Protein AF-0000000069871026 (afdb_homodimer)

pLDDT: mean 82.39, std 21.78, range [23.03, 98.81]

Solvent-accessible surface area (backbone atoms only — not comparable to full-atom values): 33870 Å² total; per-residue (Å²): 137,59,66,64,61,51,50,50,51,50,49,51,50,48,51,60,56,48,59,61,50,59,62,43,54,63,55,60,58,44,73,63,74,73,42,43,43,28,40,32,72,40,30,34,50,35,86,62,52,22,58,20,32,32,63,70,45,46,31,40,35,41,39,38,21,37,73,86,36,31,28,61,54,68,51,72,53,65,47,71,65,41,47,68,73,72,54,61,48,74,50,95,70,76,70,42,50,31,34,37,31,32,46,24,35,74,53,90,50,45,45,63,58,84,76,45,64,74,67,31,38,58,84,62,37,34,40,32,54,63,69,56,93,84,31,57,44,50,64,83,66,64,60,30,29,44,22,46,70,42,80,42,78,42,75,56,81,48,74,40,75,46,76,33,51,32,37,50,33,39,30,38,40,33,39,33,41,29,30,23,46,78,79,39,70,53,60,70,85,48,45,44,57,31,41,39,42,43,45,47,22,32,40,60,83,72,43,73,38,91,56,65,72,29,37,24,22,53,54,41,75,44,74,78,42,61,34,30,31,36,35,36,30,53,52,50,54,66,55,72,91,48,78,35,28,37,35,31,26,33,60,90,80,62,45,71,56,33,74,41,57,42,47,64,55,56,52,64,57,58,59,88,84,65,83,61,53,62,49,56,43,47,41,24,53,44,73,45,48,43,40,42,44,40,52,83,67,65,53,59,45,26,52,55,52,89,88,44,71,55,74,82,67,76,74,76,131,137,62,68,65,58,53,50,49,52,50,49,50,49,50,52,59,57,48,59,61,51,59,61,45,53,63,57,60,56,46,74,62,75,73,42,44,43,29,39,32,70,38,30,34,52,37,86,62,52,23,58,19,31,34,63,70,44,46,31,40,36,41,39,38,20,37,72,85,35,31,27,62,55,70,51,72,53,64,47,72,66,42,46,69,72,72,54,61,48,75,50,95,71,76,70,44,48,31,33,37,33,33,46,25,36,74,50,90,50,45,44,65,55,86,75,44,62,73,68,31,39,57,83,61,37,34,39,32,53,63,70,56,95,82,32,58,44,50,65,81,68,64,60,30,29,44,23,46,71,42,80,41,79,42,75,55,80,48,74,42,76,44,74,33,51,31,36,49,33,38,31,37,40,33,39,33,40,28,29,22,48,74,79,39,71,52,59,69,84,48,44,44,58,31,41,38,42,44,42,47,22,33,40,58,82,72,42,73,37,92,55,65,72,28,36,23,23,53,53,43,75,41,74,79,40,62,34,29,31,36,33,35,30,54,50,49,54,66,54,73,91,48,76,35,28,35,36,32,26,33,59,91,79,62,44,71,56,34,72,39,57,42,48,64,55,56,52,65,57,59,54,87,84,57,92,58,54,62,49,56,42,47,39,24,53,45,74,46,49,42,40,43,44,42,53,84,67,66,54,58,44,27,51,56,50,90,88,45,71,55,76,82,66,76,75,76,128

Sequence (634 aa):
MNLKSLICYVALGILLMSSGIVASCDSFNEDLPECRLSVKFKYDYNMEFADAFHAQVDKVELYVFDKNGKYLFKQAEEGSALSTGNYLMEVELPVGQYQFMAWAGARDSYDITSLTPGVSTLTDLKLKLKREASLIINKRMETLWYGEVINVNFDGTVHQTETINLIRDTKIVRFGFQSYTGSWTLDMNDYDYEIIESNGHLGHDNSLLDDDVLSFRPYYMEQKDPATAYVDMNTMRLMEDRKTRLVLTEKASGKRVFDINLIDYLAMTNAEGKNLSTQEYLDRQSNYHIIFFLSESWLAVQIVVNGWVHRIQEENQMNLKSLICYVALGILLMSSGIVASCDSFNEDLPECRLSVKFKYDYNMEFADAFHAQVDKVELYVFDKNGKYLFKQAEEGSALSTGNYLMEVELPVGQYQFMAWAGARDSYDITSLTPGVSTLTDLKLKLKREASLIINKRMETLWYGEVINVNFDGTVHQTETINLIRDTKIVRFGFQSYTGSWTLDMNDYDYEIIESNGHLGHDNSLLDDDVLSFRPYYMEQKDPATAYVDMNTMRLMEDRKTRLVLTEKASGKRVFDINLIDYLAMTNAEGKNLSTQEYLDRQSNYHIIFFLSESWLAVQIVVNGWVHRIQEENQ

Organism: Bacteroides thetaiotaomicron (strain ATCC 29148 / DSM 2079 / JCM 5827 / CCUG 10774 / NCTC 10582 / VPI-5482 / E50) (NCBI:txid226186)

Secondary structure (DSSP, 8-state):
--HHHHHHHHHHHHHHHHHHHHTTTTTSS-----PPEEEEEE---STT-S--HHHH--EEEEEEEETTSBEEEEEEEESGGGGSS---EEE---SEEEEEEEEES--TTEEE----TTT-BGGG-EEEE---TT-EE-SPPPP-EEEEEEEEEE-SSS-EEEEEEEEE--EEEEEEEEESSTTS---GGGEEEEEEE---EEETTSPBPS-PPEEE--SEEEEEETTEEEEEEEES---TTS--EEEEEETTT--EEEEEEHHHHHHHTS-TT----HHHHHHH--EEEEEEEE-SS------EETTEE--------/--HHHHHHHHHHHHHHHHHHHHHHHHHSS-----PPEEEEEE---STT-S--HHHH--EEEEEEEETTSBEEEEEEEESGGGGSS---EEE---SEEEEEEEEES--TTEEE----TTT-BGGG-EEEE---TT-EE-SPPPP-EEEEEEEEEE-SSS-EEEEEEEEE--EEEEEEEEESSTTS---GGGEEEEEEE---EEETTSPBPS-PPEEE--SEEEEEETTEEEEEEEES---TTS--EEEEEETTT--EEEEEEHHHHHHHTS-TT----HHHHHHH--EEEEEEEE-SS------EETTEE--------

Radius of gyration: 33.53 Å; Cα contacts (8 Å, |Δi|>4): 1395; chains: 2; bounding box: 133×74×43 Å

Foldseek 3Di:
DDPVVVVVVVVVVVVVVVVVVVVVVVVVVVVPPFQWEWEAEFELLAPVSHGCFLPAFFKKKKWKAAPVQFTADIDMGGDNLRNPVDDIHTDDDPQHKMKMWMKTFDDDQKDWDDHDGPPDGQQRTKIFGDDDPVLEAAADHTWMKTWAIDMDGGHRPHNHYHYTYIWTFKAKEKEKEFEDPVVDFDDVVQKWKWWWDFQRMAGSRRDGDDGDTHTWGFNDKDDPDRGMIMGMTMDTHDDLPDQTWIWMAGPVVRDTLGIHRVLQVQLVPPDPPPPDDSNSSSRRHHYHYYYDYAYPCSPSCQVCGPVDRDPPDPPDD/DDPVVVVVVVVVVVVVVVVVVVVVVVVVVVVPPFQWEWEAEFELLAPVSHGCFLPAFFKKKKWKAAPVQFTADIDMGGDNLRNPVDDIHTDDDPFHKMKMWMKTFDDDQKDWDDHDGPPDGQQRTKIFGDDDPVLEAAADHTWMKTWAIDMDGGHRPHNHYHYTYIWTFKAKEKEKEFEDPVVDFDDVVQKWKWWWDFQRMATSRRDGDDGDTHTWGFNDKDDPDRGMIMGMTMDTHDDLPDQTWIWMAGPVVRDTLGIGRVLQVQLVPPDPPPPDDSNSSSRRHRYHYYYDYAYPCSPSCQVCGPVDRDDPDPPDD

Structure (mmCIF, N/CA/C/O backbone):
data_AF-0000000069871026-model_v1
#
loop_
_entity.id
_entity.type
_entity.pdbx_description
1 polymer Lipoprotein
#
loop_
_atom_site.group_PDB
_atom_site.id
_atom_site.type_symbol
_atom_site.label_atom_id
_atom_site.label_alt_id
_atom_site.label_comp_id
_atom_site.label_asym_id
_atom_site.label_entity_id
_atom_site.label_seq_id
_atom_site.pdbx_PDB_ins_code
_atom_site.Cartn_x
_atom_site.Cartn_y
_atom_site.Cartn_z
_atom_site.occupancy
_atom_site.B_iso_or_equiv
_atom_site.auth_seq_id
_atom_site.auth_comp_id
_atom_site.auth_asym_id
_atom_site.auth_atom_id
_atom_site.pdbx_PDB_model_num
ATOM 1 N N . MET A 1 1 ? -89.625 5.402 19.125 1 34.91 1 MET A N 1
ATOM 2 C CA . MET A 1 1 ? -88.188 5.586 19.297 1 34.91 1 MET A CA 1
ATOM 3 C C . MET A 1 1 ? -87.625 6.656 18.359 1 34.91 1 MET A C 1
ATOM 5 O O . MET A 1 1 ? -87.625 6.461 17.141 1 34.91 1 MET A O 1
ATOM 9 N N . ASN A 1 2 ? -87.875 7.98 18.688 1 41.41 2 ASN A N 1
ATOM 10 C CA . ASN A 1 2 ? -87.938 9.242 17.969 1 41.41 2 ASN A CA 1
ATOM 11 C C . ASN A 1 2 ? -86.625 9.625 17.312 1 41.41 2 ASN A C 1
ATOM 13 O O . ASN A 1 2 ? -85.562 9.242 17.797 1 41.41 2 ASN A O 1
ATOM 17 N N . LEU A 1 3 ? -86.875 10.086 16.109 1 50.78 3 LEU A N 1
ATOM 18 C CA . LEU A 1 3 ? -85.875 10.523 15.125 1 50.78 3 LEU A CA 1
ATOM 19 C C . LEU A 1 3 ? -84.938 11.539 15.734 1 50.78 3 LEU A C 1
ATOM 21 O O . LEU A 1 3 ? -83.688 11.531 15.43 1 50.78 3 LEU A O 1
ATOM 25 N N . LYS A 1 4 ? -85.438 12.336 16.641 1 58.03 4 LYS A N 1
ATOM 26 C CA . LYS A 1 4 ? -84.562 13.367 17.234 1 58.03 4 LYS A CA 1
ATOM 27 C C . LYS A 1 4 ? -83.5 12.75 18.109 1 58.03 4 LYS A C 1
ATOM 29 O O . LYS A 1 4 ? -82.375 13.219 18.125 1 58.03 4 LYS A O 1
ATOM 34 N N . SER A 1 5 ? -83.875 11.758 18.828 1 56.5 5 SER A N 1
ATOM 35 C CA . SER A 1 5 ? -82.875 11.117 19.672 1 56.5 5 SER A CA 1
ATOM 36 C C . SER A 1 5 ? -81.875 10.391 18.828 1 56.5 5 SER A C 1
ATOM 38 O O . SER A 1 5 ? -80.688 10.266 19.234 1 56.5 5 SER A O 1
ATOM 40 N N . LEU A 1 6 ? -82.312 9.961 17.641 1 57 6 LEU A N 1
ATOM 41 C CA . LEU A 1 6 ? -81.375 9.297 16.734 1 57 6 LEU A CA 1
ATOM 42 C C . LEU A 1 6 ? -80.375 10.297 16.156 1 57 6 LEU A C 1
ATOM 44 O O . LEU A 1 6 ? -79.188 10.016 16.062 1 57 6 LEU A O 1
ATOM 48 N N . ILE A 1 7 ? -80.875 11.508 15.891 1 59.03 7 ILE A N 1
ATOM 49 C CA . ILE A 1 7 ? -80 12.547 15.344 1 59.03 7 ILE A CA 1
ATOM 50 C C . ILE A 1 7 ? -79 13.023 16.422 1 59.03 7 ILE A C 1
ATOM 52 O O . ILE A 1 7 ? -77.812 13.227 16.156 1 59.03 7 ILE A O 1
ATOM 56 N N . CYS A 1 8 ? -79.5 13.133 17.672 1 56 8 CYS A N 1
ATOM 57 C CA . CYS A 1 8 ? -78.625 13.531 18.75 1 56 8 CYS A CA 1
ATOM 58 C C . CYS A 1 8 ? -77.562 12.461 19 1 56 8 CYS A C 1
ATOM 60 O O . CYS A 1 8 ? -76.375 12.781 19.266 1 56 8 CYS A O 1
ATOM 62 N N . TYR A 1 9 ? -78 11.172 18.906 1 57.78 9 TYR A N 1
ATOM 63 C CA . TYR A 1 9 ? -77 10.117 19.109 1 57.78 9 TYR A CA 1
ATOM 64 C C . TYR A 1 9 ? -76 10.078 17.938 1 57.78 9 TYR A C 1
ATOM 66 O O . TYR A 1 9 ? -74.812 9.875 18.141 1 57.78 9 TYR A O 1
ATOM 74 N N . VAL A 1 10 ? -76.438 10.383 16.75 1 57.41 10 VAL A N 1
ATOM 75 C CA . VAL A 1 10 ? -75.5 10.445 15.609 1 57.41 10 VAL A CA 1
ATOM 76 C C . VAL A 1 10 ? -74.625 11.688 15.719 1 57.41 10 VAL A C 1
ATOM 78 O O . VAL A 1 10 ? -73.438 11.625 15.477 1 57.41 10 VAL A O 1
ATOM 81 N N . ALA A 1 11 ? -75.188 12.82 16.172 1 55.06 11 ALA A N 1
ATOM 82 C CA . ALA A 1 11 ? -74.375 14.023 16.344 1 55.06 11 ALA A CA 1
ATOM 83 C C . ALA A 1 11 ? -73.375 13.859 17.484 1 55.06 11 ALA A C 1
ATOM 85 O O . ALA A 1 11 ? -72.25 14.266 17.375 1 55.06 11 ALA A O 1
ATOM 86 N N . LEU A 1 12 ? -73.812 13.195 18.578 1 55.41 12 LEU A N 1
ATOM 87 C CA . LEU A 1 12 ? -72.875 12.906 19.641 1 55.41 12 LEU A CA 1
ATOM 88 C C . LEU A 1 12 ? -71.875 11.898 19.188 1 55.41 12 LEU A C 1
ATOM 90 O O . LEU A 1 12 ? -70.688 12.008 19.547 1 55.41 12 LEU A O 1
ATOM 94 N N . GLY A 1 13 ? -72.188 10.914 18.359 1 50.88 13 GLY A N 1
ATOM 95 C CA . GLY A 1 13 ? -71.25 10.008 17.781 1 50.88 13 GLY A CA 1
ATOM 96 C C . GLY A 1 13 ? -70.25 10.695 16.844 1 50.88 13 GLY A C 1
ATOM 97 O O . GLY A 1 13 ? -69.062 10.406 16.875 1 50.88 13 GLY A O 1
ATOM 98 N N . ILE A 1 14 ? -70.75 11.648 16.078 1 54.5 14 ILE A N 1
ATOM 99 C CA . ILE A 1 14 ? -69.812 12.398 15.227 1 54.5 14 ILE A CA 1
ATOM 100 C C . ILE A 1 14 ? -68.938 13.328 16.078 1 54.5 14 ILE A C 1
ATOM 102 O O . ILE A 1 14 ? -67.75 13.492 15.812 1 54.5 14 ILE A O 1
ATOM 106 N N . LEU A 1 15 ? -69.562 13.953 17.141 1 50.66 15 LEU A N 1
ATOM 107 C CA . LEU A 1 15 ? -68.688 14.789 18 1 50.66 15 LEU A CA 1
ATOM 108 C C . LEU A 1 15 ? -67.688 13.953 18.734 1 50.66 15 LEU A C 1
ATOM 110 O O . LEU A 1 15 ? -66.5 14.391 18.906 1 50.66 15 LEU A O 1
ATOM 114 N N . LEU A 1 16 ? -68 12.711 19.219 1 48.94 16 LEU A N 1
ATOM 115 C CA . LEU A 1 16 ? -67 11.883 19.828 1 48.94 16 LEU A CA 1
ATOM 116 C C . LEU A 1 16 ? -65.938 11.414 18.781 1 48.94 16 LEU A C 1
ATOM 118 O O . LEU A 1 16 ? -64.75 11.273 19.094 1 48.94 16 LEU A O 1
ATOM 122 N N . MET A 1 17 ? -66.375 11.195 17.531 1 47.06 17 MET A N 1
ATOM 123 C CA . MET A 1 17 ? -65.375 10.836 16.516 1 47.06 17 MET A CA 1
ATOM 124 C C . MET A 1 17 ? -64.562 12.047 16.094 1 47.06 17 MET A C 1
ATOM 126 O O . MET A 1 17 ? -63.438 11.898 15.578 1 47.06 17 MET A O 1
ATOM 130 N N . SER A 1 18 ? -65.125 13.242 16.141 1 42.78 18 SER A N 1
ATOM 131 C CA . SER A 1 18 ? -64.312 14.391 15.719 1 42.78 18 SER A CA 1
ATOM 132 C C . SER A 1 18 ? -63.281 14.766 16.781 1 42.78 18 SER A C 1
ATOM 134 O O . SER A 1 18 ? -62.312 15.469 16.484 1 42.78 18 SER A O 1
ATOM 136 N N . SER A 1 19 ? -63.625 14.531 18.047 1 43.19 19 SER A N 1
ATOM 137 C CA . SER A 1 19 ? -62.594 14.961 18.984 1 43.19 19 SER A CA 1
ATOM 138 C C . SER A 1 19 ? -61.312 14.125 18.828 1 43.19 19 SER A C 1
ATOM 140 O O . SER A 1 19 ? -60.25 14.5 19.328 1 43.19 19 SER A O 1
ATOM 142 N N . GLY A 1 20 ? -61.469 12.867 18.328 1 40.06 20 GLY A N 1
ATOM 143 C CA . GLY A 1 20 ? -60.25 12.117 18.156 1 40.06 20 GLY A CA 1
ATOM 144 C C . GLY A 1 20 ? -59.438 12.609 16.969 1 40.06 20 GLY A C 1
ATOM 145 O O . GLY A 1 20 ? -58.312 12.125 16.75 1 40.06 20 GLY A O 1
ATOM 146 N N . ILE A 1 21 ? -60.094 13.305 15.984 1 37.16 21 ILE A N 1
ATOM 147 C CA . ILE A 1 21 ? -59.281 13.703 14.836 1 37.16 21 ILE A CA 1
ATOM 148 C C . ILE A 1 21 ? -58.438 14.938 15.188 1 37.16 21 ILE A C 1
ATOM 150 O O . ILE A 1 21 ? -57.469 15.25 14.492 1 37.16 21 ILE A O 1
ATOM 154 N N . VAL A 1 22 ? -58.938 15.875 16 1 37.88 22 VAL A N 1
ATOM 155 C CA . VAL A 1 22 ? -58.094 17.047 16.203 1 37.88 22 VAL A CA 1
ATOM 156 C C . VAL A 1 22 ? -56.812 16.641 16.922 1 37.88 22 VAL A C 1
ATOM 158 O O . VAL A 1 22 ? -55.844 17.422 16.984 1 37.88 22 VAL A O 1
ATOM 161 N N . ALA A 1 23 ? -56.906 15.711 17.922 1 36.84 23 ALA A N 1
ATOM 162 C CA . ALA A 1 23 ? -55.594 15.414 18.5 1 36.84 23 ALA A CA 1
ATOM 163 C C . ALA A 1 23 ? -54.656 14.828 17.453 1 36.84 23 ALA A C 1
ATOM 165 O O . ALA A 1 23 ? -53.469 14.609 17.719 1 36.84 23 ALA A O 1
ATOM 166 N N . SER A 1 24 ? -55.219 14.352 16.328 1 32.94 24 SER A N 1
ATOM 167 C CA . SER A 1 24 ? -54.281 13.727 15.398 1 32.94 24 SER A CA 1
ATOM 168 C C . SER A 1 24 ? -53.531 14.781 14.578 1 32.94 24 SER A C 1
ATOM 170 O O . SER A 1 24 ? -52.656 14.445 13.781 1 32.94 24 SER A O 1
ATOM 172 N N . CYS A 1 25 ? -54.156 16.016 14.477 1 36.69 25 CYS A N 1
ATOM 173 C CA . CYS A 1 25 ? -53.344 16.953 13.711 1 36.69 25 CYS A CA 1
ATOM 174 C C . CYS A 1 25 ? -52.094 17.344 14.484 1 36.69 25 CYS A C 1
ATOM 176 O O . CYS A 1 25 ? -51.219 18.031 13.953 1 36.69 25 CYS A O 1
ATOM 178 N N . ASP A 1 26 ? -52.25 17.609 15.789 1 36.09 26 ASP A N 1
ATOM 179 C CA . ASP A 1 26 ? -50.938 17.844 16.406 1 36.09 26 ASP A CA 1
ATOM 180 C C . ASP A 1 26 ? -50 16.656 16.203 1 36.09 26 ASP A C 1
ATOM 182 O O . ASP A 1 26 ? -48.812 16.75 16.453 1 36.09 26 ASP A O 1
ATOM 186 N N . SER A 1 27 ? -50.5 15.453 16.125 1 35.69 27 SER A N 1
ATOM 187 C CA . SER A 1 27 ? -49.656 14.289 15.867 1 35.69 27 SER A CA 1
ATOM 188 C C . SER A 1 27 ? -49.125 14.297 14.438 1 35.69 27 SER A C 1
ATOM 190 O O . SER A 1 27 ? -48.281 13.492 14.078 1 35.69 27 SER A O 1
ATOM 192 N N . PHE A 1 28 ? -49.875 14.805 13.555 1 36.81 28 PHE A N 1
ATOM 193 C CA . PHE A 1 28 ? -49.219 14.945 12.258 1 36.81 28 PHE A CA 1
ATOM 194 C C . PHE A 1 28 ? -48.156 16.031 12.305 1 36.81 28 PHE A C 1
ATOM 196 O O . PHE A 1 28 ? -47.5 16.312 11.289 1 36.81 28 PHE A O 1
ATOM 203 N N . ASN A 1 29 ? -48.344 17.125 13.039 1 36.75 29 ASN A N 1
ATOM 204 C CA . ASN A 1 29 ? -47.062 17.797 13.195 1 36.75 29 ASN A CA 1
ATOM 205 C C . ASN A 1 29 ? -45.969 16.828 13.586 1 36.75 29 ASN A C 1
ATOM 207 O O . ASN A 1 29 ? -45.594 16.734 14.766 1 36.75 29 ASN A O 1
ATOM 211 N N . GLU A 1 30 ? -46.25 15.555 13.445 1 40.59 30 GLU A N 1
ATOM 212 C CA . GLU A 1 30 ? -45.094 14.664 13.523 1 40.59 30 GLU A CA 1
ATOM 213 C C . GLU A 1 30 ? -43.812 15.414 13.195 1 40.59 30 GLU A C 1
ATOM 215 O O . GLU A 1 30 ? -43.75 16.156 12.211 1 40.59 30 GLU A O 1
ATOM 220 N N . ASP A 1 31 ? -43.094 15.922 14.094 1 41.12 31 ASP A N 1
ATOM 221 C CA . ASP A 1 31 ? -41.719 16.344 13.898 1 41.12 31 ASP A CA 1
ATOM 222 C C . ASP A 1 31 ? -41.094 15.719 12.648 1 41.12 31 ASP A C 1
ATOM 224 O O . ASP A 1 31 ? -40.875 14.508 12.602 1 41.12 31 ASP A O 1
ATOM 228 N N . LEU A 1 32 ? -41.656 15.914 11.477 1 47.38 32 LEU A N 1
ATOM 229 C CA . LEU A 1 32 ? -40.812 15.484 10.359 1 47.38 32 LEU A CA 1
ATOM 230 C C . LEU A 1 32 ? -39.375 15.352 10.773 1 47.38 32 LEU A C 1
ATOM 232 O O . LEU A 1 32 ? -38.812 16.266 11.391 1 47.38 32 LEU A O 1
ATOM 236 N N . PRO A 1 33 ? -39 14.258 11.062 1 53.56 33 PRO A N 1
ATOM 237 C CA . PRO A 1 33 ? -37.594 14.156 11.492 1 53.56 33 PRO A CA 1
ATOM 238 C C . PRO A 1 33 ? -36.719 15.203 10.836 1 53.56 33 PRO A C 1
ATOM 240 O O . PRO A 1 33 ? -36.844 15.477 9.641 1 53.56 33 PRO A O 1
ATOM 243 N N . GLU A 1 34 ? -36.469 16.359 11.445 1 68.31 34 GLU A N 1
ATOM 244 C CA . GLU A 1 34 ? -35.531 17.359 10.93 1 68.31 34 GLU A CA 1
ATOM 245 C C . GLU A 1 34 ? -34.438 16.703 10.086 1 68.31 34 GLU A C 1
ATOM 247 O O . GLU A 1 34 ? -33.844 15.688 10.484 1 68.31 34 GLU A O 1
ATOM 252 N N . CYS A 1 35 ? -34.594 17.125 8.797 1 84.31 35 CYS A N 1
ATOM 253 C CA . CYS A 1 35 ? -33.531 16.656 7.891 1 84.31 35 CYS A CA 1
ATOM 254 C C . CYS A 1 35 ? -32.156 16.969 8.461 1 84.31 35 CYS A C 1
ATOM 256 O O . CYS A 1 35 ? -31.953 18.031 9.039 1 84.31 35 CYS A O 1
ATOM 258 N N . ARG A 1 36 ? -31.422 16.016 8.602 1 91.75 36 ARG A N 1
ATOM 259 C CA . ARG A 1 36 ? -30.109 16.109 9.227 1 91.75 36 ARG A CA 1
ATOM 260 C C . ARG A 1 36 ? -29.016 16.203 8.164 1 91.75 36 ARG A C 1
ATOM 262 O O . ARG A 1 36 ? -29.188 15.75 7.035 1 91.75 36 ARG A O 1
ATOM 269 N N . LEU A 1 37 ? -28.016 17.031 8.57 1 96.88 37 LEU A N 1
ATOM 270 C CA . LEU A 1 37 ? -26.797 17.125 7.789 1 96.88 37 LEU A CA 1
ATOM 271 C C . LEU A 1 37 ? -25.688 16.266 8.422 1 96.88 37 LEU A C 1
ATOM 273 O O . LEU A 1 37 ? -25.469 16.344 9.625 1 96.88 37 LEU A O 1
ATOM 277 N N . SER A 1 38 ? -25.125 15.352 7.641 1 97.56 38 SER A N 1
ATOM 278 C CA . SER A 1 38 ? -24.031 14.5 8.109 1 97.56 38 SER A CA 1
ATOM 279 C C . SER A 1 38 ? -22.812 14.609 7.199 1 97.56 38 SER A C 1
ATOM 281 O O . SER A 1 38 ? -22.938 14.953 6.023 1 97.56 38 SER A O 1
ATOM 283 N N . VAL A 1 39 ? -21.703 14.383 7.781 1 98.31 39 VAL A N 1
ATOM 284 C CA . VAL A 1 39 ? -20.438 14.359 7.031 1 98.31 39 VAL A CA 1
ATOM 285 C C . VAL A 1 39 ? -19.844 12.961 7.07 1 98.31 39 VAL A C 1
ATOM 287 O O . VAL A 1 39 ? -19.719 12.359 8.141 1 98.31 39 VAL A O 1
ATOM 290 N N . LYS A 1 40 ? -19.578 12.43 5.922 1 98.19 40 LYS A N 1
ATOM 291 C CA . LYS A 1 40 ? -18.797 11.211 5.758 1 98.19 40 LYS A CA 1
ATOM 292 C C . LYS A 1 40 ? -17.344 11.531 5.414 1 98.19 40 LYS A C 1
ATOM 294 O O . LYS A 1 40 ? -17.078 12.406 4.594 1 98.19 40 LYS A O 1
ATOM 299 N N . PHE A 1 41 ? -16.484 10.867 6.113 1 98.56 41 PHE A N 1
ATOM 300 C CA . PHE A 1 41 ? -15.07 10.969 5.785 1 98.56 41 PHE A CA 1
ATOM 301 C C . PHE A 1 41 ? -14.609 9.75 4.992 1 98.56 41 PHE A C 1
ATOM 303 O O . PHE A 1 41 ? -14.984 8.617 5.305 1 98.56 41 PHE A O 1
ATOM 310 N N . LYS A 1 42 ? -13.875 9.984 3.973 1 98.06 42 LYS A N 1
ATOM 311 C CA . LYS A 1 42 ? -13.43 8.914 3.092 1 98.06 42 LYS A CA 1
ATOM 312 C C . LYS A 1 42 ? -11.93 8.984 2.84 1 98.06 42 LYS A C 1
ATOM 314 O O . LYS A 1 42 ? -11.414 10.023 2.41 1 98.06 42 LYS A O 1
ATOM 319 N N . TYR A 1 43 ? -11.195 7.883 3.096 1 98.19 43 TYR A N 1
ATOM 320 C CA . TYR A 1 43 ? -9.773 7.789 2.789 1 98.19 43 TYR A CA 1
ATOM 321 C C . TYR A 1 43 ? -9.508 6.699 1.756 1 98.19 43 TYR A C 1
ATOM 323 O O . TYR A 1 43 ? -9.07 5.598 2.102 1 98.19 43 TYR A O 1
ATOM 331 N N . ASP A 1 44 ? -9.719 7.031 0.489 1 96.75 44 ASP A N 1
ATOM 332 C CA . ASP A 1 44 ? -9.422 6.094 -0.59 1 96.75 44 ASP A CA 1
ATOM 333 C C . ASP A 1 44 ? -8.273 6.605 -1.462 1 96.75 44 ASP A C 1
ATOM 335 O O . ASP A 1 44 ? -7.91 5.969 -2.453 1 96.75 44 ASP A O 1
ATOM 339 N N . TYR A 1 45 ? -7.738 7.785 -1.091 1 97.12 45 TYR A N 1
ATOM 340 C CA . TYR A 1 45 ? -6.566 8.312 -1.776 1 97.12 45 TYR A CA 1
ATOM 341 C C . TYR A 1 45 ? -5.297 7.625 -1.297 1 97.12 45 TYR A C 1
ATOM 343 O O . TYR A 1 45 ? -4.398 8.273 -0.747 1 97.12 45 TYR A O 1
ATOM 351 N N . ASN A 1 46 ? -5.316 6.293 -1.499 1 94.38 46 ASN A N 1
ATOM 352 C CA . ASN A 1 46 ? -4.211 5.391 -1.188 1 94.38 46 ASN A CA 1
ATOM 353 C C . ASN A 1 46 ? -3.951 4.406 -2.324 1 94.38 46 ASN A C 1
ATOM 355 O O . ASN A 1 46 ? -4.629 4.445 -3.352 1 94.38 46 ASN A O 1
ATOM 359 N N . MET A 1 47 ? -2.986 3.51 -2.166 1 89.81 47 MET A N 1
ATOM 360 C CA . MET A 1 47 ? -2.52 2.693 -3.283 1 89.81 47 MET A CA 1
ATOM 361 C C . MET A 1 47 ? -3.463 1.522 -3.533 1 89.81 47 MET A C 1
ATOM 363 O O . MET A 1 47 ? -3.371 0.854 -4.562 1 89.81 47 MET A O 1
ATOM 367 N N . GLU A 1 48 ? -4.41 1.215 -2.58 1 90.94 48 GLU A N 1
ATOM 368 C CA . GLU A 1 48 ? -5.391 0.157 -2.793 1 90.94 48 GLU A CA 1
ATOM 369 C C . GLU A 1 48 ? -6.68 0.714 -3.391 1 90.94 48 GLU A C 1
ATOM 371 O O . GLU A 1 48 ? -7.59 -0.045 -3.736 1 90.94 48 GLU A O 1
ATOM 376 N N . PHE A 1 49 ? -6.781 2.127 -3.438 1 91.69 49 PHE A N 1
ATOM 377 C CA . PHE A 1 49 ? -7.949 2.799 -3.994 1 91.69 49 PHE A CA 1
ATOM 378 C C . PHE A 1 49 ? -9.219 2.348 -3.289 1 91.69 49 PHE A C 1
ATOM 380 O O . PHE A 1 49 ? -10.25 2.121 -3.934 1 91.69 49 PHE A O 1
ATOM 387 N N . ALA A 1 50 ? -9.086 2.137 -2.006 1 93.38 50 ALA A N 1
ATOM 388 C CA . ALA A 1 50 ? -10.195 1.686 -1.172 1 93.38 50 ALA A CA 1
ATOM 389 C C . ALA A 1 50 ? -10.305 2.521 0.101 1 93.38 50 ALA A C 1
ATOM 391 O O . ALA A 1 50 ? -9.289 2.873 0.705 1 93.38 50 ALA A O 1
ATOM 392 N N . ASP A 1 51 ? -11.484 2.748 0.476 1 95.94 51 ASP A N 1
ATOM 393 C CA . ASP A 1 51 ? -11.711 3.562 1.665 1 95.94 51 ASP A CA 1
ATOM 394 C C . ASP A 1 51 ? -11.195 2.865 2.918 1 95.94 51 ASP A C 1
ATOM 396 O O . ASP A 1 51 ? -11.742 1.847 3.344 1 95.94 51 ASP A O 1
ATOM 400 N N . ALA A 1 52 ? -10.156 3.469 3.479 1 96.38 52 ALA A N 1
ATOM 401 C CA . ALA A 1 52 ? -9.516 2.881 4.656 1 96.38 52 ALA A CA 1
ATOM 402 C C . ALA A 1 52 ? -9.781 3.725 5.898 1 96.38 52 ALA A C 1
ATOM 404 O O . ALA A 1 52 ? -9.055 3.617 6.891 1 96.38 52 ALA A O 1
ATOM 405 N N . PHE A 1 53 ? -10.789 4.566 5.895 1 97.62 53 PHE A N 1
ATOM 406 C CA . PHE A 1 53 ? -11.07 5.465 7.008 1 97.62 53 PHE A CA 1
ATOM 407 C C . PHE A 1 53 ? -11.289 4.68 8.297 1 97.62 53 PHE A C 1
ATOM 409 O O . PHE A 1 53 ? -10.594 4.898 9.289 1 97.62 53 PHE A O 1
ATOM 416 N N . HIS A 1 54 ? -12.156 3.732 8.227 1 95.75 54 HIS A N 1
ATOM 417 C CA . HIS A 1 54 ? -12.547 3.018 9.43 1 95.75 54 HIS A CA 1
ATOM 418 C C . HIS A 1 54 ? -11.398 2.18 9.977 1 95.75 54 HIS A C 1
ATOM 420 O O . HIS A 1 54 ? -11.344 1.893 11.172 1 95.75 54 HIS A O 1
ATOM 426 N N . ALA A 1 55 ? -10.477 1.858 9.094 1 93.44 55 ALA A N 1
ATOM 427 C CA . ALA A 1 55 ? -9.383 0.975 9.492 1 93.44 55 ALA A CA 1
ATOM 428 C C . ALA A 1 55 ? -8.211 1.772 10.055 1 93.44 55 ALA A C 1
ATOM 430 O O . ALA A 1 55 ? -7.426 1.254 10.852 1 93.44 55 ALA A O 1
ATOM 431 N N . GLN A 1 56 ? -8.094 3.08 9.688 1 95.06 56 GLN A N 1
ATOM 432 C CA . GLN A 1 56 ? -6.82 3.73 9.977 1 95.06 56 GLN A CA 1
ATOM 433 C C . GLN A 1 56 ? -7.023 5.012 10.781 1 95.06 56 GLN A C 1
ATOM 435 O O . GLN A 1 56 ? -6.148 5.418 11.547 1 95.06 56 GLN A O 1
ATOM 440 N N . VAL A 1 57 ? -8.188 5.641 10.609 1 97.06 57 VAL A N 1
ATOM 441 C CA . VAL A 1 57 ? -8.375 6.961 11.203 1 97.06 57 VAL A CA 1
ATOM 442 C C . VAL A 1 57 ? -9.078 6.824 12.555 1 97.06 57 VAL A C 1
ATOM 444 O O . VAL A 1 57 ? -10.156 6.234 12.641 1 97.06 57 VAL A O 1
ATOM 447 N N . ASP A 1 58 ? -8.5 7.395 13.555 1 96.5 58 ASP A N 1
ATOM 448 C CA . ASP A 1 58 ? -9.086 7.223 14.883 1 96.5 58 ASP A CA 1
ATOM 449 C C . ASP A 1 58 ? -9.477 8.57 15.484 1 96.5 58 ASP A C 1
ATOM 451 O O . ASP A 1 58 ? -9.945 8.633 16.625 1 96.5 58 ASP A O 1
ATOM 455 N N . LYS A 1 59 ? -9.203 9.57 14.836 1 98.12 59 LYS A N 1
ATOM 456 C CA . LYS A 1 59 ? -9.602 10.898 15.281 1 98.12 59 LYS A CA 1
ATOM 457 C C . LYS A 1 59 ? -9.844 11.828 14.086 1 98.12 59 LYS A C 1
ATOM 459 O O . LYS A 1 59 ? -9.086 11.797 13.109 1 98.12 59 LYS A O 1
ATOM 464 N N . VAL A 1 60 ? -10.898 12.57 14.148 1 98.5 60 VAL A N 1
ATOM 465 C CA . VAL A 1 60 ? -11.172 13.57 13.125 1 98.5 60 VAL A CA 1
ATOM 466 C C . VAL A 1 60 ? -11.688 14.852 13.773 1 98.5 60 VAL A C 1
ATOM 468 O O . VAL A 1 60 ? -12.422 14.805 14.766 1 98.5 60 VAL A O 1
ATOM 471 N N . GLU A 1 61 ? -11.25 15.945 13.312 1 98.5 61 GLU A N 1
ATOM 472 C CA . GLU A 1 61 ? -11.734 17.266 13.703 1 98.5 61 GLU A CA 1
ATOM 473 C C . GLU A 1 61 ? -12.266 18.031 12.5 1 98.5 61 GLU A C 1
ATOM 475 O O . GLU A 1 61 ? -11.531 18.281 11.539 1 98.5 61 GLU A O 1
ATOM 480 N N . LEU A 1 62 ? -13.531 18.359 12.531 1 98.75 62 LEU A N 1
ATOM 481 C CA . LEU A 1 62 ? -14.219 19.078 11.461 1 98.75 62 LEU A CA 1
ATOM 482 C C . LEU A 1 62 ? -14.312 20.562 11.781 1 98.75 62 LEU A C 1
ATOM 484 O O . LEU A 1 62 ? -14.695 20.953 12.891 1 98.75 62 LEU A O 1
ATOM 488 N N . TYR A 1 63 ? -13.938 21.375 10.836 1 98.81 63 TYR A N 1
ATOM 489 C CA . TYR A 1 63 ? -14.055 22.828 10.938 1 98.81 63 TYR A CA 1
ATOM 490 C C . TYR A 1 63 ? -15.141 23.344 10 1 98.81 63 TYR A C 1
ATOM 492 O O . TYR A 1 63 ? -15.141 23.031 8.812 1 98.81 63 TYR A O 1
ATOM 500 N N . VAL A 1 64 ? -16.047 24.125 10.508 1 98.75 64 VAL A N 1
ATOM 501 C CA . VAL A 1 64 ? -17.219 24.594 9.773 1 98.75 64 VAL A CA 1
ATOM 502 C C . VAL A 1 64 ? -17.141 26.109 9.602 1 98.75 64 VAL A C 1
ATOM 504 O O . VAL A 1 64 ? -16.938 26.844 10.578 1 98.75 64 VAL A O 1
ATOM 507 N N . PHE A 1 65 ? -17.312 26.547 8.398 1 98.69 65 PHE A N 1
ATOM 508 C CA . PHE A 1 65 ? -17.312 27.969 8.055 1 98.69 65 PHE A CA 1
ATOM 509 C C . PHE A 1 65 ? -18.625 28.344 7.355 1 98.69 65 PHE A C 1
ATOM 511 O O . PHE A 1 65 ? -19.219 27.531 6.664 1 98.69 65 PHE A O 1
ATOM 518 N N . ASP A 1 66 ? -19.031 29.547 7.469 1 97.5 66 ASP A N 1
ATOM 519 C CA . ASP A 1 66 ? -20.266 29.984 6.816 1 97.5 66 ASP A CA 1
ATOM 520 C C . ASP A 1 66 ? -20 30.375 5.363 1 97.5 66 ASP A C 1
ATOM 522 O O . ASP A 1 66 ? -18.906 30.156 4.844 1 97.5 66 ASP A O 1
ATOM 526 N N . LYS A 1 67 ? -21.016 30.844 4.727 1 94.75 67 LYS A N 1
ATOM 527 C CA . LYS A 1 67 ? -20.969 31.141 3.299 1 94.75 67 LYS A CA 1
ATOM 528 C C . LYS A 1 67 ? -19.938 32.219 2.992 1 94.75 67 LYS A C 1
ATOM 530 O O . LYS A 1 67 ? -19.422 32.281 1.88 1 94.75 67 LYS A O 1
ATOM 535 N N . ASN A 1 68 ? -19.625 33.031 3.971 1 92.56 68 ASN A N 1
ATOM 536 C CA . ASN A 1 68 ? -18.672 34.125 3.789 1 92.56 68 ASN A CA 1
ATOM 537 C C . ASN A 1 68 ? -17.266 33.719 4.195 1 92.56 68 ASN A C 1
ATOM 539 O O . ASN A 1 68 ? -16.344 34.562 4.211 1 92.56 68 ASN A O 1
ATOM 543 N N . GLY A 1 69 ? -17.156 32.5 4.676 1 93.5 69 GLY A N 1
ATOM 544 C CA . GLY A 1 69 ? -15.836 32 5.027 1 93.5 69 GLY A CA 1
ATOM 545 C C . GLY A 1 69 ? -15.453 32.25 6.473 1 93.5 69 GLY A C 1
ATOM 546 O O . GLY A 1 69 ? -14.289 32.156 6.844 1 93.5 69 GLY A O 1
ATOM 547 N N . LYS A 1 70 ? -16.438 32.688 7.223 1 97.62 70 LYS A N 1
ATOM 548 C CA . LYS A 1 70 ? -16.172 32.938 8.633 1 97.62 70 LYS A CA 1
ATOM 549 C C . LYS A 1 70 ? -16.328 31.688 9.469 1 97.62 70 LYS A C 1
ATOM 551 O O . LYS A 1 70 ? -17.266 30.906 9.266 1 97.62 70 LYS A O 1
ATOM 556 N N . TYR A 1 71 ? -15.43 31.594 10.414 1 98.62 71 TYR A N 1
ATOM 557 C CA . TYR A 1 71 ? -15.414 30.422 11.281 1 98.62 71 TYR A CA 1
ATOM 558 C C . TYR A 1 71 ? -16.641 30.375 12.172 1 98.62 71 TYR A C 1
ATOM 560 O O . TYR A 1 71 ? -17 31.391 12.797 1 98.62 71 TYR A O 1
ATOM 568 N N . LEU A 1 72 ? -17.25 29.203 12.195 1 98.5 72 LEU A N 1
ATOM 569 C CA . LEU A 1 72 ? -18.391 29.031 13.078 1 98.5 72 LEU A CA 1
ATOM 570 C C . LEU A 1 72 ? -18.016 28.203 14.305 1 98.5 72 LEU A C 1
ATOM 572 O O . LEU A 1 72 ? -18.062 28.688 15.43 1 98.5 72 LEU A O 1
ATOM 576 N N . PHE A 1 73 ? -17.578 26.938 14.102 1 98.31 73 PHE A N 1
ATOM 577 C CA . PHE A 1 73 ? -17.188 26.047 15.188 1 98.31 73 PHE A CA 1
ATOM 578 C C . PHE A 1 73 ? -16.406 24.859 14.641 1 98.31 73 PHE A C 1
ATOM 580 O O . PHE A 1 73 ? -16.281 24.703 13.43 1 98.31 73 PHE A O 1
ATOM 587 N N . LYS A 1 74 ? -15.844 24.109 15.453 1 98.12 74 LYS A N 1
ATOM 588 C CA . LYS A 1 74 ? -15.266 22.812 15.117 1 98.12 74 LYS A CA 1
ATOM 589 C C . LYS A 1 74 ? -15.867 21.703 15.977 1 98.12 74 LYS A C 1
ATOM 591 O O . LYS A 1 74 ? -16.391 21.969 17.062 1 98.12 74 LYS A O 1
ATOM 596 N N . GLN A 1 75 ? -15.883 20.578 15.523 1 97.5 75 GLN A N 1
ATOM 597 C CA . GLN A 1 75 ? -16.281 19.391 16.281 1 97.5 75 GLN A CA 1
ATOM 598 C C . GLN A 1 75 ? -15.383 18.203 15.953 1 97.5 75 GLN A C 1
ATOM 600 O O . GLN A 1 75 ? -14.812 18.125 14.867 1 97.5 75 GLN A O 1
ATOM 605 N N . ALA A 1 76 ? -15.234 17.328 16.984 1 97.56 76 ALA A N 1
ATOM 606 C CA . ALA A 1 76 ? -14.281 16.234 16.859 1 97.56 76 ALA A CA 1
ATOM 607 C C . ALA A 1 76 ? -14.914 14.906 17.266 1 97.56 76 ALA A C 1
ATOM 609 O O . ALA A 1 76 ? -15.938 14.883 17.969 1 97.56 76 ALA A O 1
ATOM 610 N N . GLU A 1 77 ? -14.477 13.898 16.688 1 97.62 77 GLU A N 1
ATOM 611 C CA . GLU A 1 77 ? -14.781 12.523 17.078 1 97.62 77 GLU A CA 1
ATOM 612 C C . GLU A 1 77 ? -13.508 11.688 17.188 1 97.62 77 GLU A C 1
ATOM 614 O O . GLU A 1 77 ? -12.57 11.875 16.406 1 97.62 77 GLU A O 1
ATOM 619 N N . GLU A 1 78 ? -13.398 10.844 18.188 1 95.5 78 GLU A N 1
ATOM 620 C CA . GLU A 1 78 ? -12.258 9.945 18.344 1 95.5 78 GLU A CA 1
ATOM 621 C C . GLU A 1 78 ? -12.688 8.594 18.906 1 95.5 78 GLU A C 1
ATOM 623 O O . GLU A 1 78 ? -13.781 8.461 19.453 1 95.5 78 GLU A O 1
ATOM 628 N N . GLY A 1 79 ? -11.898 7.602 18.578 1 91.31 79 GLY A N 1
ATOM 629 C CA . GLY A 1 79 ? -12.07 6.301 19.203 1 91.31 79 GLY A CA 1
ATOM 630 C C . GLY A 1 79 ? -12.859 5.328 18.344 1 91.31 79 GLY A C 1
ATOM 631 O O . GLY A 1 79 ? -12.805 5.395 17.125 1 91.31 79 GLY A O 1
ATOM 632 N N . SER A 1 80 ? -13.562 4.445 18.953 1 90.19 80 SER A N 1
ATOM 633 C CA . SER A 1 80 ? -14.125 3.254 18.328 1 90.19 80 SER A CA 1
ATOM 634 C C . SER A 1 80 ? -15.305 3.607 17.422 1 90.19 80 SER A C 1
ATOM 636 O O . SER A 1 80 ? -15.633 2.861 16.5 1 90.19 80 SER A O 1
ATOM 638 N N . ALA A 1 81 ? -15.875 4.746 17.656 1 92.12 81 ALA A N 1
ATOM 639 C CA . ALA A 1 81 ? -17 5.16 16.828 1 92.12 81 ALA A CA 1
ATOM 640 C C . ALA A 1 81 ? -16.578 5.254 15.359 1 92.12 81 ALA A C 1
ATOM 642 O O . ALA A 1 81 ? -17.391 4.984 14.461 1 92.12 81 ALA A O 1
ATOM 643 N N . LEU A 1 82 ? -15.375 5.594 15.133 1 95.12 82 LEU A N 1
ATOM 644 C CA . LEU A 1 82 ? -14.883 5.84 13.781 1 95.12 82 LEU A CA 1
ATOM 645 C C . LEU A 1 82 ? -14.562 4.531 13.07 1 95.12 82 LEU A C 1
ATOM 647 O O . LEU A 1 82 ? -14.422 4.5 11.844 1 95.12 82 LEU A O 1
ATOM 651 N N . SER A 1 83 ? -14.547 3.412 13.766 1 91.69 83 SER A N 1
ATOM 652 C CA . SER A 1 83 ? -14.047 2.16 13.211 1 91.69 83 SER A CA 1
ATOM 653 C C . SER A 1 83 ? -15.188 1.271 12.727 1 91.69 83 SER A C 1
ATOM 655 O O . SER A 1 83 ? -14.961 0.144 12.281 1 91.69 83 SER A O 1
ATOM 657 N N . THR A 1 84 ? -16.375 1.708 12.672 1 87.25 84 THR A N 1
ATOM 658 C CA . THR A 1 84 ? -17.547 0.884 12.406 1 87.25 84 THR A CA 1
ATOM 659 C C . THR A 1 84 ? -17.719 0.655 10.906 1 87.25 84 THR A C 1
ATOM 661 O O . THR A 1 84 ? -18.422 -0.271 10.492 1 87.25 84 THR A O 1
ATOM 664 N N . GLY A 1 85 ? -17.188 1.466 10.148 1 87.94 85 GLY A N 1
ATOM 665 C CA . GLY A 1 85 ? -17.375 1.382 8.703 1 87.94 85 GLY A CA 1
ATOM 666 C C . GLY A 1 85 ? -18.547 2.205 8.203 1 87.94 85 GLY A C 1
ATOM 667 O O . GLY A 1 85 ? -18.688 2.406 6.996 1 87.94 85 GLY A O 1
ATOM 668 N N . ASN A 1 86 ? -19.375 2.738 9.109 1 90.31 86 ASN A N 1
ATOM 669 C CA . ASN A 1 86 ? -20.562 3.479 8.711 1 90.31 86 ASN A CA 1
ATOM 670 C C . ASN A 1 86 ? -20.703 4.789 9.484 1 90.31 86 ASN A C 1
ATOM 672 O O . ASN A 1 86 ? -21.797 5.324 9.625 1 90.31 86 ASN A O 1
ATOM 676 N N . TYR A 1 87 ? -19.672 5.246 9.938 1 96 87 TYR A N 1
ATOM 677 C CA . TYR A 1 87 ? -19.688 6.457 10.75 1 96 87 TYR A CA 1
ATOM 678 C C . TYR A 1 87 ? -20.109 7.664 9.922 1 96 87 TYR A C 1
ATOM 680 O O . TYR A 1 87 ? -19.609 7.863 8.812 1 96 87 TYR A O 1
ATOM 688 N N . LEU A 1 88 ? -21.047 8.414 10.445 1 96.94 88 LEU A N 1
ATOM 689 C CA . LEU A 1 88 ? -21.453 9.727 9.953 1 96.94 88 LEU A CA 1
ATOM 690 C C . LEU A 1 88 ? -21.422 10.766 11.062 1 96.94 88 LEU A C 1
ATOM 692 O O . LEU A 1 88 ? -21.984 10.547 12.141 1 96.94 88 LEU A O 1
ATOM 696 N N . MET A 1 89 ? -20.703 11.812 10.844 1 97.62 89 MET A N 1
ATOM 697 C CA . MET A 1 89 ? -20.703 12.898 11.828 1 97.62 89 MET A CA 1
ATOM 698 C C . MET A 1 89 ? -21.906 13.812 11.625 1 97.62 89 MET A C 1
ATOM 700 O O . MET A 1 89 ? -22 14.484 10.594 1 97.62 89 MET A O 1
ATOM 704 N N . GLU A 1 90 ? -22.719 13.828 12.555 1 96.31 90 GLU A N 1
ATOM 705 C CA . GLU A 1 90 ? -23.859 14.75 12.484 1 96.31 90 GLU A CA 1
ATOM 706 C C . GLU A 1 90 ? -23.422 16.188 12.766 1 96.31 90 GLU A C 1
ATOM 708 O O . GLU A 1 90 ? -22.672 16.438 13.711 1 96.31 90 GLU A O 1
ATOM 713 N N . VAL A 1 91 ? -23.859 17.078 11.93 1 97.56 91 VAL A N 1
ATOM 714 C CA . VAL A 1 91 ? -23.547 18.5 12.086 1 97.56 91 VAL A CA 1
ATOM 715 C C . VAL A 1 91 ? -24.844 19.312 12.219 1 97.56 91 VAL A C 1
ATOM 717 O O . VAL A 1 91 ? -25.672 19.312 11.312 1 97.56 91 VAL A O 1
ATOM 720 N N . GLU A 1 92 ? -24.984 19.938 13.297 1 95.38 92 GLU A N 1
ATOM 721 C CA . GLU A 1 92 ? -26.172 20.766 13.523 1 95.38 92 GLU A CA 1
ATOM 722 C C . GLU A 1 92 ? -25.984 22.172 12.961 1 95.38 92 GLU A C 1
ATOM 724 O O . GLU A 1 92 ? -25.234 22.969 13.516 1 95.38 92 GLU A O 1
ATOM 729 N N . LEU A 1 93 ? -26.734 22.422 11.82 1 95.62 93 LEU A N 1
ATOM 730 C CA . LEU A 1 93 ? -26.656 23.719 11.156 1 95.62 93 LEU A CA 1
ATOM 731 C C . LEU A 1 93 ? -28 24.125 10.578 1 95.62 93 LEU A C 1
ATOM 733 O O . LEU A 1 93 ? -28.766 23.266 10.109 1 95.62 93 LEU A O 1
ATOM 737 N N . PRO A 1 94 ? -28.312 25.453 10.648 1 94.5 94 PRO A N 1
ATOM 738 C CA . PRO A 1 94 ? -29.469 25.906 9.867 1 94.5 94 PRO A CA 1
ATOM 739 C C . PRO A 1 94 ? -29.25 25.75 8.359 1 94.5 94 PRO A C 1
ATOM 741 O O . PRO A 1 94 ? -28.125 25.547 7.91 1 94.5 94 PRO A O 1
ATOM 744 N N . VAL A 1 95 ? -30.391 25.719 7.648 1 95.56 95 VAL A N 1
ATOM 745 C CA . VAL A 1 95 ? -30.312 25.703 6.191 1 95.56 95 VAL A CA 1
ATOM 746 C C . VAL A 1 95 ? -29.438 26.859 5.711 1 95.56 95 VAL A C 1
ATOM 748 O O . VAL A 1 95 ? -29.531 27.984 6.23 1 95.56 95 VAL A O 1
ATOM 751 N N . GLY A 1 96 ? -28.516 26.578 4.789 1 96.62 96 GLY A N 1
ATOM 752 C CA . GLY A 1 96 ? -27.594 27.578 4.301 1 96.62 96 GLY A CA 1
ATOM 753 C C . GLY A 1 96 ? -26.406 27 3.568 1 96.62 96 GLY A C 1
ATOM 754 O O . GLY A 1 96 ? -26.375 25.797 3.27 1 96.62 96 GLY A O 1
ATOM 755 N N . GLN A 1 97 ? -25.531 27.938 3.193 1 98 97 GLN A N 1
ATOM 756 C CA . GLN A 1 97 ? -24.281 27.547 2.533 1 98 97 GLN A CA 1
ATOM 757 C C . GLN A 1 97 ? -23.109 27.578 3.512 1 98 97 GLN A C 1
ATOM 759 O O . GLN A 1 97 ? -23.016 28.484 4.348 1 98 97 GLN A O 1
ATOM 764 N N . TYR A 1 98 ? -22.266 26.547 3.387 1 98.38 98 TYR A N 1
ATOM 765 C CA . TYR A 1 98 ? -21.156 26.391 4.32 1 98.38 98 TYR A CA 1
ATOM 766 C C . TYR A 1 98 ? -19.906 25.875 3.607 1 98.38 98 TYR A C 1
ATOM 768 O O . TYR A 1 98 ? -19.984 25.422 2.465 1 98.38 98 TYR A O 1
ATOM 776 N N . GLN A 1 99 ? -18.75 26.047 4.246 1 98.38 99 GLN A N 1
ATOM 777 C CA . GLN A 1 99 ? -17.516 25.359 3.895 1 98.38 99 GLN A CA 1
ATOM 778 C C . GLN A 1 99 ? -17.031 24.484 5.039 1 98.38 99 GLN A C 1
ATOM 780 O O . GLN A 1 99 ? -17.125 24.859 6.207 1 98.38 99 GLN A O 1
ATOM 785 N N . PHE A 1 100 ? -16.688 23.25 4.676 1 98.5 100 PHE A N 1
ATOM 786 C CA . PHE A 1 100 ? -16.172 22.297 5.645 1 98.5 100 PHE A CA 1
ATOM 787 C C . PHE A 1 100 ? -14.742 21.906 5.312 1 98.5 100 PHE A C 1
ATOM 789 O O . PHE A 1 100 ? -14.352 21.906 4.141 1 98.5 100 PHE A O 1
ATOM 796 N N . MET A 1 101 ? -14 21.719 6.227 1 97.69 101 MET A N 1
ATOM 797 C CA . MET A 1 101 ? -12.672 21.125 6.113 1 97.69 101 MET A CA 1
ATOM 798 C C . MET A 1 101 ? -12.32 20.328 7.367 1 97.69 101 MET A C 1
ATOM 800 O O . MET A 1 101 ? -12.906 20.547 8.43 1 97.69 101 MET A O 1
ATOM 804 N N . ALA A 1 102 ? -11.375 19.391 7.273 1 98.69 102 ALA A N 1
ATOM 805 C CA . ALA A 1 102 ? -11.062 18.562 8.438 1 98.69 102 ALA A CA 1
ATOM 806 C C . ALA A 1 102 ? -9.57 18.297 8.531 1 98.69 102 ALA A C 1
ATOM 808 O O . ALA A 1 102 ? -8.852 18.359 7.527 1 98.69 102 ALA A O 1
ATOM 809 N N . TRP A 1 103 ? -9.086 18.141 9.68 1 98.69 103 TRP A N 1
ATOM 810 C CA . TRP A 1 103 ? -7.844 17.438 9.992 1 98.69 103 TRP A CA 1
ATOM 811 C C . TRP A 1 103 ? -8.125 16.141 10.727 1 98.69 103 TRP A C 1
ATOM 813 O O . TRP A 1 103 ? -8.922 16.094 11.664 1 98.69 103 TRP A O 1
ATOM 823 N N . ALA A 1 104 ? -7.5 15.109 10.273 1 98.69 104 ALA A N 1
ATOM 824 C CA . ALA A 1 104 ? -7.656 13.82 10.945 1 98.69 104 ALA A CA 1
ATOM 825 C C . ALA A 1 104 ? -6.32 13.305 11.469 1 98.69 104 ALA A C 1
ATOM 827 O O . ALA A 1 104 ? -5.277 13.539 10.852 1 98.69 104 ALA A O 1
ATOM 828 N N . GLY A 1 105 ? -6.316 12.711 12.695 1 98.31 105 GLY A N 1
ATOM 829 C CA . GLY A 1 105 ? -5.148 12.062 13.266 1 98.31 105 GLY A CA 1
ATOM 830 C C . GLY A 1 105 ? -4.293 12.992 14.094 1 98.31 105 GLY A C 1
ATOM 831 O O . GLY A 1 105 ? -3.439 12.547 14.867 1 98.31 105 GLY A O 1
ATOM 832 N N . ALA A 1 106 ? -4.539 14.328 14.023 1 97.81 106 ALA A N 1
ATOM 833 C CA . ALA A 1 106 ? -3.691 15.312 14.695 1 97.81 106 ALA A CA 1
ATOM 834 C C . ALA A 1 106 ? -3.83 15.211 16.219 1 97.81 106 ALA A C 1
ATOM 836 O O . ALA A 1 106 ? -4.945 15.195 16.734 1 97.81 106 ALA A O 1
ATOM 837 N N . ARG A 1 107 ? -2.73 15.094 16.859 1 97.06 107 ARG A N 1
ATOM 838 C CA . ARG A 1 107 ? -2.658 15.07 18.328 1 97.06 107 ARG A CA 1
ATOM 839 C C . ARG A 1 107 ? -1.472 15.891 18.828 1 97.06 107 ARG A C 1
ATOM 841 O O . ARG A 1 107 ? -1.349 17.078 18.5 1 97.06 107 ARG A O 1
ATOM 848 N N . ASP A 1 108 ? -0.566 15.242 19.594 1 96.12 108 ASP A N 1
ATOM 849 C CA . ASP A 1 108 ? 0.471 15.938 20.344 1 96.12 108 ASP A CA 1
ATOM 850 C C . ASP A 1 108 ? 1.559 16.469 19.422 1 96.12 108 ASP A C 1
ATOM 852 O O . ASP A 1 108 ? 2.244 17.438 19.75 1 96.12 108 ASP A O 1
ATOM 856 N N . SER A 1 109 ? 1.663 15.953 18.281 1 98 109 SER A N 1
ATOM 857 C CA . SER A 1 109 ? 2.766 16.328 17.406 1 98 109 SER A CA 1
ATOM 858 C C . SER A 1 109 ? 2.443 17.609 16.641 1 98 109 SER A C 1
ATOM 860 O O . SER A 1 109 ? 3.322 18.188 15.992 1 98 109 SER A O 1
ATOM 862 N N . TYR A 1 110 ? 1.225 18.094 16.781 1 98.69 110 TYR A N 1
ATOM 863 C CA . TYR A 1 110 ? 0.802 19.156 15.875 1 98.69 110 TYR A CA 1
ATOM 864 C C . TYR A 1 110 ? 0.18 20.312 16.641 1 98.69 110 TYR A C 1
ATOM 866 O O . TYR A 1 110 ? -0.475 20.109 17.672 1 98.69 110 TYR A O 1
ATOM 874 N N . ASP A 1 111 ? 0.472 21.469 16.156 1 98.31 111 ASP A N 1
ATOM 875 C CA . ASP A 1 111 ? -0.228 22.688 16.594 1 98.31 111 ASP A CA 1
ATOM 876 C C . ASP A 1 111 ? -1.192 23.172 15.508 1 98.31 111 ASP A C 1
ATOM 878 O O . ASP A 1 111 ? -0.786 23.422 14.375 1 98.31 111 ASP A O 1
ATOM 882 N N . ILE A 1 112 ? -2.43 23.266 15.852 1 98 112 ILE A N 1
ATOM 883 C CA . ILE A 1 112 ? -3.441 23.781 14.945 1 98 112 ILE A CA 1
ATOM 884 C C . ILE A 1 112 ? -3.914 25.156 15.43 1 98 112 ILE A C 1
ATOM 886 O O . ILE A 1 112 ? -4.168 25.344 16.625 1 98 112 ILE A O 1
ATOM 890 N N . THR A 1 113 ? -4.074 26.031 14.531 1 97.5 113 THR A N 1
ATOM 891 C CA . THR A 1 113 ? -4.465 27.406 14.836 1 97.5 113 THR A CA 1
ATOM 892 C C . THR A 1 113 ? -5.793 27.422 15.586 1 97.5 113 THR A C 1
ATOM 894 O O . THR A 1 113 ? -6.75 26.75 15.188 1 97.5 113 THR A O 1
ATOM 897 N N . SER A 1 114 ? -5.824 28.203 16.641 1 97.19 114 SER A N 1
ATOM 898 C CA . SER A 1 114 ? -7.098 28.469 17.297 1 97.19 114 SER A CA 1
ATOM 899 C C . SER A 1 114 ? -7.891 29.547 16.562 1 97.19 114 SER A C 1
ATOM 901 O O . SER A 1 114 ? -7.379 30.625 16.281 1 97.19 114 SER A O 1
ATOM 903 N N . LEU A 1 115 ? -9.094 29.203 16.328 1 98.12 115 LEU A N 1
ATOM 904 C CA . LEU A 1 115 ? -9.922 30.125 15.547 1 98.12 115 LEU A CA 1
ATOM 905 C C . LEU A 1 115 ? -10.961 30.797 16.438 1 98.12 115 LEU A C 1
ATOM 907 O O . LEU A 1 115 ? -11.43 30.219 17.406 1 98.12 115 LEU A O 1
ATOM 911 N N . THR A 1 116 ? -11.266 32.062 16.062 1 98.06 116 THR A N 1
ATOM 912 C CA . THR A 1 116 ? -12.305 32.812 16.75 1 98.06 116 THR A CA 1
ATOM 913 C C . THR A 1 116 ? -13.586 32.844 15.922 1 98.06 116 THR A C 1
ATOM 915 O O . THR A 1 116 ? -13.586 33.344 14.781 1 98.06 116 THR A O 1
ATOM 918 N N . PRO A 1 117 ? -14.695 32.375 16.5 1 97.62 117 PRO A N 1
ATOM 919 C CA . PRO A 1 117 ? -15.961 32.375 15.758 1 97.62 117 PRO A CA 1
ATOM 920 C C . PRO A 1 117 ? -16.359 33.781 15.273 1 97.62 117 PRO A C 1
ATOM 922 O O . PRO A 1 117 ? -16.234 34.75 16.016 1 97.62 117 PRO A O 1
ATOM 925 N N . GLY A 1 118 ? -16.766 33.844 14.102 1 96.75 118 GLY A N 1
ATOM 926 C CA . GLY A 1 118 ? -17.266 35.094 13.523 1 96.75 118 GLY A CA 1
ATOM 927 C C . GLY A 1 118 ? -16.141 36 13.086 1 96.75 118 GLY A C 1
ATOM 928 O O . GLY A 1 118 ? -16.391 37.031 12.43 1 96.75 118 GLY A O 1
ATOM 929 N N . VAL A 1 119 ? -14.891 35.688 13.336 1 97.44 119 VAL A N 1
ATOM 930 C CA . VAL A 1 119 ? -13.766 36.562 13.047 1 97.44 119 VAL A CA 1
ATOM 931 C C . VAL A 1 119 ? -12.773 35.844 12.125 1 97.44 119 VAL A C 1
ATOM 933 O O . VAL A 1 119 ? -12.461 36.344 11.039 1 97.44 119 VAL A O 1
ATOM 936 N N . SER A 1 120 ? -12.312 34.688 12.555 1 98.38 120 SER A N 1
ATOM 937 C CA . SER A 1 120 ? -11.312 33.906 11.797 1 98.38 120 SER A CA 1
ATOM 938 C C . SER A 1 120 ? -11.891 33.406 10.477 1 98.38 120 SER A C 1
ATOM 940 O O . SER A 1 120 ? -13.102 33.25 10.344 1 98.38 120 SER A O 1
ATOM 942 N N . THR A 1 121 ? -11.055 33.281 9.539 1 97.88 121 THR A N 1
ATOM 943 C CA . THR A 1 121 ? -11.43 32.75 8.227 1 97.88 121 THR A CA 1
ATOM 944 C C . THR A 1 121 ? -10.734 31.422 7.953 1 97.88 121 THR A C 1
ATOM 946 O O . THR A 1 121 ? -9.875 31 8.727 1 97.88 121 THR A O 1
ATOM 949 N N . LEU A 1 122 ? -11.188 30.875 6.852 1 96.56 122 LEU A N 1
ATOM 950 C CA . LEU A 1 122 ? -10.625 29.594 6.434 1 96.56 122 LEU A CA 1
ATOM 951 C C . LEU A 1 122 ? -9.117 29.703 6.234 1 96.56 122 LEU A C 1
ATOM 953 O O . LEU A 1 122 ? -8.375 28.781 6.566 1 96.56 122 LEU A O 1
ATOM 957 N N . THR A 1 123 ? -8.617 30.781 5.719 1 96.56 123 THR A N 1
ATOM 958 C CA . THR A 1 123 ? -7.203 30.953 5.395 1 96.56 123 THR A CA 1
ATOM 959 C C . THR A 1 123 ? -6.367 31.062 6.668 1 96.56 123 THR A C 1
ATOM 961 O O . THR A 1 123 ? -5.145 30.922 6.629 1 96.56 123 THR A O 1
ATOM 964 N N . ASP A 1 124 ? -7.059 31.328 7.801 1 98.06 124 ASP A N 1
ATOM 965 C CA . ASP A 1 124 ? -6.363 31.422 9.078 1 98.06 124 ASP A CA 1
ATOM 966 C C . ASP A 1 124 ? -6.039 30.016 9.617 1 98.06 124 ASP A C 1
ATOM 968 O O . ASP A 1 124 ? -5.207 29.875 10.516 1 98.06 124 ASP A O 1
ATOM 972 N N . LEU A 1 125 ? -6.754 29.062 9.148 1 98.06 125 LEU A N 1
ATOM 973 C CA . LEU A 1 125 ? -6.562 27.703 9.633 1 98.06 125 LEU A CA 1
ATOM 974 C C . LEU A 1 125 ? -5.27 27.109 9.086 1 98.06 125 LEU A C 1
ATOM 976 O O . LEU A 1 125 ? -5.121 26.938 7.875 1 98.06 125 LEU A O 1
ATOM 980 N N . LYS A 1 126 ? -4.34 26.875 9.969 1 98.44 126 LYS A N 1
ATOM 981 C CA . LYS A 1 126 ? -3.029 26.312 9.641 1 98.44 126 LYS A CA 1
ATOM 982 C C . LYS A 1 126 ? -2.621 25.234 10.641 1 98.44 126 LYS A C 1
ATOM 984 O O . LYS A 1 126 ? -3.141 25.188 11.75 1 98.44 126 LYS A O 1
ATOM 989 N N . LEU A 1 127 ? -1.824 24.328 10.211 1 98.69 127 LEU A N 1
ATOM 990 C CA . LEU A 1 127 ? -1.252 23.297 11.062 1 98.69 127 LEU A CA 1
ATOM 991 C C . LEU A 1 127 ? 0.271 23.328 11.016 1 98.69 127 LEU A C 1
ATOM 993 O O . LEU A 1 127 ? 0.863 23.422 9.938 1 98.69 127 LEU A O 1
ATOM 997 N N . LYS A 1 128 ? 0.876 23.297 12.133 1 98.69 128 LYS A N 1
ATOM 998 C CA . LYS A 1 128 ? 2.332 23.312 12.242 1 98.69 128 LYS A CA 1
ATOM 999 C C . LYS A 1 128 ? 2.84 22.125 13.055 1 98.69 128 LYS A C 1
ATOM 1001 O O . LYS A 1 128 ? 2.307 21.828 14.125 1 98.69 128 LYS A O 1
ATOM 1006 N N . LEU A 1 129 ? 3.77 21.453 12.508 1 98.75 129 LEU A N 1
ATOM 1007 C CA . LEU A 1 129 ? 4.465 20.422 13.273 1 98.75 129 LEU A CA 1
ATOM 1008 C C . LEU A 1 129 ? 5.242 21.031 14.43 1 98.75 129 LEU A C 1
ATOM 1010 O O . LEU A 1 129 ? 6.039 21.953 14.234 1 98.75 129 LEU A O 1
ATOM 1014 N N . LYS A 1 130 ? 4.926 20.531 15.586 1 98.25 130 LYS A N 1
ATOM 1015 C CA . LYS A 1 130 ? 5.648 21.016 16.766 1 98.25 130 LYS A CA 1
ATOM 1016 C C . LYS A 1 130 ? 7.133 20.688 16.672 1 98.25 130 LYS A C 1
ATOM 1018 O O . LYS A 1 130 ? 7.508 19.625 16.172 1 98.25 130 LYS A O 1
ATOM 1023 N N . ARG A 1 131 ? 7.891 21.641 17.172 1 97.31 131 ARG A N 1
ATOM 1024 C CA . ARG A 1 131 ? 9.336 21.453 17.109 1 97.31 131 ARG A CA 1
ATOM 1025 C C . ARG A 1 131 ? 10.047 22.25 18.203 1 97.31 131 ARG A C 1
ATOM 1027 O O . ARG A 1 131 ? 9.523 23.25 18.688 1 97.31 131 ARG A O 1
ATOM 1034 N N . GLU A 1 132 ? 11.156 21.719 18.562 1 96.62 132 GLU A N 1
ATOM 1035 C CA . GLU A 1 132 ? 12.047 22.438 19.484 1 96.62 132 GLU A CA 1
ATOM 1036 C C . GLU A 1 132 ? 12.961 23.391 18.719 1 96.62 132 GLU A C 1
ATOM 1038 O O . GLU A 1 132 ? 12.961 23.406 17.484 1 96.62 132 GLU A O 1
ATOM 1043 N N . ALA A 1 133 ? 13.703 24.094 19.469 1 96.44 133 ALA A N 1
ATOM 1044 C CA . ALA A 1 133 ? 14.617 25.062 18.891 1 96.44 133 ALA A CA 1
ATOM 1045 C C . ALA A 1 133 ? 15.641 24.375 17.984 1 96.44 133 ALA A C 1
ATOM 1047 O O . ALA A 1 133 ? 16.109 24.969 17.016 1 96.44 133 ALA A O 1
ATOM 1048 N N . SER A 1 134 ? 15.961 23.125 18.188 1 96.5 134 SER A N 1
ATOM 1049 C CA . SER A 1 134 ? 16.938 22.375 17.406 1 96.5 134 SER A CA 1
ATOM 1050 C C . SER A 1 134 ? 16.406 22.078 16 1 96.5 134 SER A C 1
ATOM 1052 O O . SER A 1 134 ? 17.172 21.703 15.109 1 96.5 134 SER A O 1
ATOM 1054 N N . LEU A 1 135 ? 15.117 22.094 15.82 1 98.19 135 LEU A N 1
ATOM 1055 C CA . LEU A 1 135 ? 14.438 21.812 14.562 1 98.19 135 LEU A CA 1
ATOM 1056 C C . LEU A 1 135 ? 14.625 20.359 14.148 1 98.19 135 LEU A C 1
ATOM 1058 O O . LEU A 1 135 ? 14.477 20.016 12.969 1 98.19 135 LEU A O 1
ATOM 1062 N N . ILE A 1 136 ? 14.992 19.531 15.141 1 98.12 136 ILE A N 1
ATOM 1063 C CA . ILE A 1 136 ? 15.156 18.094 14.93 1 98.12 136 ILE A CA 1
ATOM 1064 C C . ILE A 1 136 ? 13.867 17.375 15.312 1 98.12 136 ILE A C 1
ATOM 1066 O O . ILE A 1 136 ? 13.312 17.594 16.391 1 98.12 136 ILE A O 1
ATOM 1070 N N . ILE A 1 137 ? 13.328 16.594 14.391 1 98.44 137 ILE A N 1
ATOM 1071 C CA . ILE A 1 137 ? 12.195 15.719 14.656 1 98.44 137 ILE A CA 1
ATOM 1072 C C . ILE A 1 137 ? 12.656 14.266 14.68 1 98.44 137 ILE A C 1
ATOM 1074 O O . ILE A 1 137 ? 12.906 13.672 13.633 1 98.44 137 ILE A O 1
ATOM 1078 N N . ASN A 1 138 ? 12.703 13.609 15.797 1 97.06 138 ASN A N 1
ATOM 1079 C CA . ASN A 1 138 ? 13.25 12.266 15.898 1 97.06 138 ASN A CA 1
ATOM 1080 C C . ASN A 1 138 ? 12.266 11.312 16.578 1 97.06 138 ASN A C 1
ATOM 1082 O O . ASN A 1 138 ? 12.664 10.281 17.109 1 97.06 138 ASN A O 1
ATOM 1086 N N . LYS A 1 139 ? 11.055 11.727 16.656 1 96.5 139 LYS A N 1
ATOM 1087 C CA . LYS A 1 139 ? 9.992 10.883 17.188 1 96.5 139 LYS A CA 1
ATOM 1088 C C . LYS A 1 139 ? 9.008 10.469 16.109 1 96.5 139 LYS A C 1
ATOM 1090 O O . LYS A 1 139 ? 8.898 11.141 15.07 1 96.5 139 LYS A O 1
ATOM 1095 N N . ARG A 1 140 ? 8.367 9.375 16.406 1 95.5 140 ARG A N 1
ATOM 1096 C CA . ARG A 1 140 ? 7.273 8.984 15.516 1 95.5 140 ARG A CA 1
ATOM 1097 C C . ARG A 1 140 ? 6.074 9.906 15.688 1 95.5 140 ARG A C 1
ATOM 1099 O O . ARG A 1 140 ? 5.543 10.055 16.797 1 95.5 140 ARG A O 1
ATOM 1106 N N . MET A 1 141 ? 5.645 10.555 14.656 1 96.62 141 MET A N 1
ATOM 1107 C CA . MET A 1 141 ? 4.492 11.453 14.672 1 96.62 141 MET A CA 1
ATOM 1108 C C . MET A 1 141 ? 3.197 10.68 14.453 1 96.62 141 MET A C 1
ATOM 1110 O O . MET A 1 141 ? 3.203 9.609 13.852 1 96.62 141 MET A O 1
ATOM 1114 N N . GLU A 1 142 ? 2.164 11.195 14.969 1 97.19 142 GLU A N 1
ATOM 1115 C CA . GLU A 1 142 ? 0.861 10.641 14.617 1 97.19 142 GLU A CA 1
ATOM 1116 C C . GLU A 1 142 ? 0.558 10.852 13.133 1 97.19 142 GLU A C 1
ATOM 1118 O O . GLU A 1 142 ? 0.919 11.883 12.562 1 97.19 142 GLU A O 1
ATOM 1123 N N . THR A 1 143 ? -0.107 9.82 12.617 1 97.38 143 THR A N 1
ATOM 1124 C CA . THR A 1 143 ? -0.488 9.953 11.219 1 97.38 143 THR A CA 1
ATOM 1125 C C . THR A 1 143 ? -1.467 11.109 11.031 1 97.38 143 THR A C 1
ATOM 1127 O O . THR A 1 143 ? -2.391 11.281 11.828 1 97.38 143 THR A O 1
ATOM 1130 N N . LEU A 1 144 ? -1.238 11.93 10.047 1 98.69 144 LEU A N 1
ATOM 1131 C CA . LEU A 1 144 ? -2.053 13.102 9.773 1 98.69 144 LEU A CA 1
ATOM 1132 C C . LEU A 1 144 ? -2.721 12.992 8.406 1 98.69 144 LEU A C 1
ATOM 1134 O O . LEU A 1 144 ? -2.064 12.672 7.41 1 98.69 144 LEU A O 1
ATOM 1138 N N . TRP A 1 145 ? -4.012 13.18 8.391 1 98.81 145 TRP A N 1
ATOM 1139 C CA . TRP A 1 145 ? -4.742 13.32 7.133 1 98.81 145 TRP A CA 1
ATOM 1140 C C . TRP A 1 145 ? -5.305 14.727 6.984 1 98.81 145 TRP A C 1
ATOM 1142 O O . TRP A 1 145 ? -5.781 15.32 7.957 1 98.81 145 TRP A O 1
ATOM 1152 N N . TYR A 1 146 ? -5.223 15.219 5.781 1 98.75 146 TYR A N 1
ATOM 1153 C CA . TYR A 1 146 ? -5.898 16.438 5.363 1 98.75 146 TYR A CA 1
ATOM 1154 C C . TYR A 1 146 ? -7.262 16.125 4.758 1 98.75 146 TYR A C 1
ATOM 1156 O O . TYR A 1 146 ? -7.375 15.289 3.863 1 98.75 146 TYR A O 1
ATOM 1164 N N . GLY A 1 147 ? -8.297 16.719 5.309 1 98.75 147 GLY A N 1
ATOM 1165 C CA . GLY A 1 147 ? -9.609 16.672 4.695 1 98.75 147 GLY A CA 1
ATOM 1166 C C . GLY A 1 147 ? -9.914 17.859 3.805 1 98.75 147 GLY A C 1
ATOM 1167 O O . GLY A 1 147 ? -9.93 19 4.27 1 98.75 147 GLY A O 1
ATOM 1168 N N . GLU A 1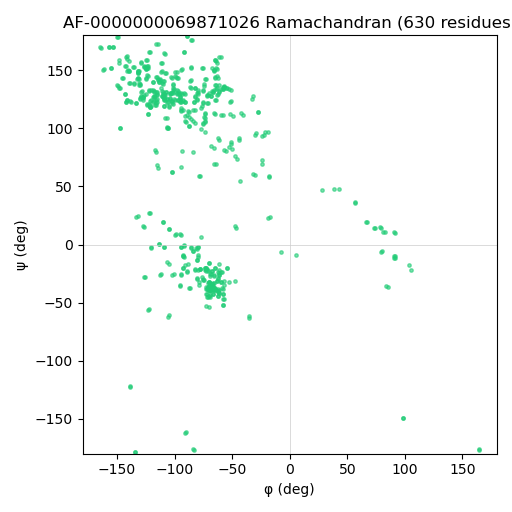 148 ? -10.219 17.641 2.598 1 98.06 148 GLU A N 1
ATOM 1169 C CA . GLU A 1 148 ? -10.344 18.703 1.6 1 98.06 148 GLU A CA 1
ATOM 1170 C C . GLU A 1 148 ? -11.484 19.656 1.947 1 98.06 148 GLU A C 1
ATOM 1172 O O . GLU A 1 148 ? -12.469 19.25 2.568 1 98.06 148 GLU A O 1
ATOM 1177 N N . VAL A 1 149 ? -11.312 20.844 1.505 1 97.06 149 VAL A N 1
ATOM 1178 C CA . VAL A 1 149 ? -12.359 21.844 1.668 1 97.06 149 VAL A CA 1
ATOM 1179 C C . VAL A 1 149 ? -13.523 21.531 0.732 1 97.06 149 VAL A C 1
ATOM 1181 O O . VAL A 1 149 ? -13.32 21.312 -0.465 1 97.06 149 VAL A O 1
ATOM 1184 N N . ILE A 1 150 ? -14.711 21.484 1.301 1 98.06 150 ILE A N 1
ATOM 1185 C CA . ILE A 1 150 ? -15.883 21.266 0.459 1 98.06 150 ILE A CA 1
ATOM 1186 C C . ILE A 1 150 ? -16.891 22.391 0.689 1 98.06 150 ILE A C 1
ATOM 1188 O O . ILE A 1 150 ? -16.938 22.984 1.773 1 98.06 150 ILE A O 1
ATOM 1192 N N . ASN A 1 151 ? -17.641 22.656 -0.344 1 97.81 151 ASN A N 1
ATOM 1193 C CA . ASN A 1 151 ? -18.797 23.531 -0.243 1 97.81 151 ASN A CA 1
ATOM 1194 C C . ASN A 1 151 ? -20.078 22.75 0.011 1 97.81 151 ASN A C 1
ATOM 1196 O O . ASN A 1 151 ? -20.328 21.734 -0.644 1 97.81 151 ASN A O 1
ATOM 1200 N N . VAL A 1 152 ? -20.766 23.172 0.966 1 97.81 152 VAL A N 1
ATOM 1201 C CA . VAL A 1 152 ? -22 22.484 1.362 1 97.81 152 VAL A CA 1
ATOM 1202 C C . VAL A 1 152 ? -23.188 23.422 1.202 1 97.81 152 VAL A C 1
ATOM 1204 O O . VAL A 1 152 ? -23.188 24.531 1.72 1 97.81 152 VAL A O 1
ATOM 1207 N N . ASN A 1 153 ? -24.141 22.984 0.426 1 97.5 153 ASN A N 1
ATOM 1208 C CA . ASN A 1 153 ? -25.438 23.625 0.359 1 97.5 153 ASN A CA 1
ATOM 1209 C C . ASN A 1 153 ? -26.516 22.797 1.066 1 97.5 153 ASN A C 1
ATOM 1211 O O . ASN A 1 153 ? -27.047 21.844 0.496 1 97.5 153 ASN A O 1
ATOM 1215 N N . PHE A 1 154 ? -26.797 23.234 2.289 1 96.31 154 PHE A N 1
ATOM 1216 C CA . PHE A 1 154 ? -27.781 22.516 3.096 1 96.31 154 PHE A CA 1
ATOM 1217 C C . PHE A 1 154 ? -29.172 23.109 2.922 1 96.31 154 PHE A C 1
ATOM 1219 O O . PHE A 1 154 ? -29.438 24.219 3.4 1 96.31 154 PHE A O 1
ATOM 1226 N N . ASP A 1 155 ? -30.094 22.328 2.365 1 90.56 155 ASP A N 1
ATOM 1227 C CA . ASP A 1 155 ? -31.406 22.875 2.074 1 90.56 155 ASP A CA 1
ATOM 1228 C C . ASP A 1 155 ? -32.469 22.344 3.057 1 90.56 155 ASP A C 1
ATOM 1230 O O . ASP A 1 155 ? -33.594 22.844 3.096 1 90.56 155 ASP A O 1
ATOM 1234 N N . GLY A 1 156 ? -32.188 21.328 3.764 1 87.69 156 GLY A N 1
ATOM 1235 C CA . GLY A 1 156 ? -33.031 20.844 4.84 1 87.69 156 GLY A CA 1
ATOM 1236 C C . GLY A 1 156 ? -34.219 20.047 4.344 1 87.69 156 GLY A C 1
ATOM 1237 O O . GLY A 1 156 ? -35.188 19.859 5.082 1 87.69 156 GLY A O 1
ATOM 1238 N N . THR A 1 157 ? -34.156 19.672 3.152 1 88.12 157 THR A N 1
ATOM 1239 C CA . THR A 1 157 ? -35.312 18.984 2.572 1 88.12 157 THR A CA 1
ATOM 1240 C C . THR A 1 157 ? -35.156 17.484 2.68 1 88.12 157 THR A C 1
ATOM 1242 O O . THR A 1 157 ? -36.156 16.75 2.691 1 88.12 157 THR A O 1
ATOM 1245 N N . VAL A 1 158 ? -34 17.016 2.734 1 88.12 158 VAL A N 1
ATOM 1246 C CA . VAL A 1 158 ? -33.688 15.594 2.877 1 88.12 158 VAL A CA 1
ATOM 1247 C C . VAL A 1 158 ? -32.531 15.406 3.83 1 88.12 158 VAL A C 1
ATOM 1249 O O . VAL A 1 158 ? -31.812 16.359 4.141 1 88.12 158 VAL A O 1
ATOM 1252 N N . HIS A 1 159 ? -32.469 14.195 4.367 1 91.56 159 HIS A N 1
ATOM 1253 C CA . HIS A 1 159 ? -31.219 13.844 5.035 1 91.56 159 HIS A CA 1
ATOM 1254 C C . HIS A 1 159 ? -30.031 13.945 4.082 1 91.56 159 HIS A C 1
ATOM 1256 O O . HIS A 1 159 ? -29.984 13.25 3.066 1 91.56 159 HIS A O 1
ATOM 1262 N N . GLN A 1 160 ? -29.172 14.922 4.344 1 94.69 160 GLN A N 1
ATOM 1263 C CA . GLN A 1 160 ? -28.062 15.211 3.443 1 94.69 160 GLN A CA 1
ATOM 1264 C C . GLN A 1 160 ? -26.734 14.695 4.012 1 94.69 160 GLN A C 1
ATOM 1266 O O . GLN A 1 160 ? -26.484 14.828 5.207 1 94.69 160 GLN A O 1
ATOM 1271 N N . THR A 1 161 ? -26.016 13.953 3.184 1 96.75 161 THR A N 1
ATOM 1272 C CA . THR A 1 161 ? -24.672 13.508 3.559 1 96.75 161 THR A CA 1
ATOM 1273 C C . THR A 1 161 ? -23.625 14.102 2.627 1 96.75 161 THR A C 1
ATOM 1275 O O . THR A 1 161 ? -23.734 13.984 1.404 1 96.75 161 THR A O 1
ATOM 1278 N N . GLU A 1 162 ? -22.719 14.852 3.189 1 97.81 162 GLU A N 1
ATOM 1279 C CA . GLU A 1 162 ? -21.562 15.375 2.451 1 97.81 162 GLU A CA 1
ATOM 1280 C C . GLU A 1 162 ? -20.328 14.531 2.693 1 97.81 162 GLU A C 1
ATOM 1282 O O . GLU A 1 162 ? -20.141 13.977 3.779 1 97.81 162 GLU A O 1
ATOM 1287 N N . THR A 1 163 ? -19.5 14.367 1.72 1 98.38 163 THR A N 1
ATOM 1288 C CA . THR A 1 163 ? -18.297 13.555 1.851 1 98.38 163 THR A CA 1
ATOM 1289 C C . THR A 1 163 ? -17.047 14.43 1.816 1 98.38 163 THR A C 1
ATOM 1291 O O . THR A 1 163 ? -16.906 15.281 0.935 1 98.38 163 THR A O 1
ATOM 1294 N N . ILE A 1 164 ? -16.219 14.273 2.781 1 98.5 164 ILE A N 1
ATOM 1295 C CA . ILE A 1 164 ? -14.898 14.891 2.789 1 98.5 164 ILE A CA 1
ATOM 1296 C C . ILE A 1 164 ? -13.836 13.836 2.494 1 98.5 164 ILE A C 1
ATOM 1298 O O . ILE A 1 164 ? -13.672 12.883 3.254 1 98.5 164 ILE A O 1
ATOM 1302 N N . ASN A 1 165 ? -13.109 14.016 1.427 1 98.62 165 ASN A N 1
ATOM 1303 C CA . ASN A 1 165 ? -12.023 13.117 1.061 1 98.62 165 ASN A CA 1
ATOM 1304 C C . ASN A 1 165 ? -10.734 13.453 1.817 1 98.62 165 ASN A C 1
ATOM 1306 O O . ASN A 1 165 ? -10.375 14.625 1.942 1 98.62 165 ASN A O 1
ATOM 1310 N N . LEU A 1 166 ? -10.133 12.414 2.309 1 98.69 166 LEU A N 1
ATOM 1311 C CA . LEU A 1 166 ? -8.922 12.586 3.102 1 98.69 166 LEU A CA 1
ATOM 1312 C C . LEU A 1 166 ? -7.68 12.242 2.285 1 98.69 166 LEU A C 1
ATOM 1314 O O . LEU A 1 166 ? -7.707 11.32 1.466 1 98.69 166 LEU A O 1
ATOM 1318 N N . ILE A 1 167 ? -6.594 12.961 2.48 1 98.62 167 ILE A N 1
ATOM 1319 C CA . ILE A 1 167 ? -5.258 12.711 1.954 1 98.62 167 ILE A CA 1
ATOM 1320 C C . ILE A 1 167 ? -4.273 12.539 3.107 1 98.62 167 ILE A C 1
ATOM 1322 O O . ILE A 1 167 ? -4.191 13.391 3.996 1 98.62 167 ILE A O 1
ATOM 1326 N N . ARG A 1 168 ? -3.574 11.438 3.145 1 98.25 168 ARG A N 1
ATOM 1327 C CA . ARG A 1 168 ? -2.576 11.242 4.191 1 98.25 168 ARG A CA 1
ATOM 1328 C C . ARG A 1 168 ? -1.321 12.062 3.918 1 98.25 168 ARG A C 1
ATOM 1330 O O . ARG A 1 168 ? -0.654 11.867 2.9 1 98.25 168 ARG A O 1
ATOM 1337 N N . ASP A 1 169 ? -0.97 12.891 4.812 1 98.44 169 ASP A N 1
ATOM 1338 C CA . ASP A 1 169 ? 0.151 13.805 4.609 1 98.44 169 ASP A CA 1
ATOM 1339 C C . ASP A 1 169 ? 1.439 13.227 5.195 1 98.44 169 ASP A C 1
ATOM 1341 O O . ASP A 1 169 ? 2.521 13.422 4.637 1 98.44 169 ASP A O 1
ATOM 1345 N N . THR A 1 170 ? 1.336 12.539 6.293 1 98.12 170 THR A N 1
ATOM 1346 C CA . THR A 1 170 ? 2.537 11.984 6.902 1 98.12 170 THR A CA 1
ATOM 1347 C C . THR A 1 170 ? 3.055 10.797 6.09 1 98.12 170 THR A C 1
ATOM 1349 O O . THR A 1 170 ? 2.268 10.016 5.551 1 98.12 170 THR A O 1
ATOM 1352 N N . LYS A 1 171 ? 4.305 10.688 6.004 1 96.12 171 LYS A N 1
ATOM 1353 C CA . LYS A 1 171 ? 4.98 9.594 5.309 1 96.12 171 LYS A CA 1
ATOM 1354 C C . LYS A 1 171 ? 5.949 8.867 6.234 1 96.12 171 LYS A C 1
ATOM 1356 O O . LYS A 1 171 ? 6.547 9.484 7.125 1 96.12 171 LYS A O 1
ATOM 1361 N N . ILE A 1 172 ? 6.066 7.613 6.031 1 92.44 172 ILE A N 1
ATOM 1362 C CA . ILE A 1 172 ? 7.094 6.809 6.68 1 92.44 172 ILE A CA 1
ATOM 1363 C C . ILE A 1 172 ? 8.039 6.242 5.625 1 92.44 172 ILE A C 1
ATOM 1365 O O . ILE A 1 172 ? 7.602 5.742 4.586 1 92.44 172 ILE A O 1
ATOM 1369 N N . VAL A 1 173 ? 9.266 6.391 5.855 1 90.12 173 VAL A N 1
ATOM 1370 C CA . VAL A 1 173 ? 10.281 5.848 4.957 1 90.12 173 VAL A CA 1
ATOM 1371 C C . VAL A 1 173 ? 11.227 4.934 5.738 1 90.12 173 VAL A C 1
ATOM 1373 O O . VAL A 1 173 ? 11.859 5.367 6.703 1 90.12 173 VAL A O 1
ATOM 1376 N N . ARG A 1 174 ? 11.312 3.729 5.371 1 87.5 174 ARG A N 1
ATOM 1377 C CA . ARG A 1 174 ? 12.305 2.799 5.895 1 87.5 174 ARG A CA 1
ATOM 1378 C C . ARG A 1 174 ? 13.508 2.699 4.953 1 87.5 174 ARG A C 1
ATOM 1380 O O . ARG A 1 174 ? 13.352 2.406 3.768 1 87.5 174 ARG A O 1
ATOM 1387 N N . PHE A 1 175 ? 14.586 2.955 5.539 1 84.44 175 PHE A N 1
ATOM 1388 C CA . PHE A 1 175 ? 15.828 2.811 4.793 1 84.44 175 PHE A CA 1
ATOM 1389 C C . PHE A 1 175 ? 16.609 1.597 5.277 1 84.44 175 PHE A C 1
ATOM 1391 O O . PHE A 1 175 ? 16.844 1.434 6.48 1 84.44 175 PHE A O 1
ATOM 1398 N N . GLY A 1 176 ? 16.906 0.771 4.391 1 78.75 176 GLY A N 1
ATOM 1399 C CA . GLY A 1 176 ? 17.844 -0.298 4.652 1 78.75 176 GLY A CA 1
ATOM 1400 C C . GLY A 1 176 ? 19.234 -0.019 4.094 1 78.75 176 GLY A C 1
ATOM 1401 O O . GLY A 1 176 ? 19.359 0.48 2.973 1 78.75 176 GLY A O 1
ATOM 1402 N N . PHE A 1 177 ? 20.156 -0.195 4.934 1 76.38 177 PHE A N 1
ATOM 1403 C CA . PHE A 1 177 ? 21.547 -0.049 4.52 1 76.38 177 PHE A CA 1
ATOM 1404 C C . PHE A 1 177 ? 22.281 -1.377 4.629 1 76.38 177 PHE A C 1
ATOM 1406 O O . PHE A 1 177 ? 22.25 -2.031 5.672 1 76.38 177 PHE A O 1
ATOM 1413 N N . GLN A 1 178 ? 22.797 -1.762 3.559 1 70.06 178 GLN A N 1
ATOM 1414 C CA . GLN A 1 178 ? 23.531 -3.029 3.551 1 70.06 178 GLN A CA 1
ATOM 1415 C C . GLN A 1 178 ? 24.906 -2.865 2.939 1 70.06 178 GLN A C 1
ATOM 1417 O O . GLN A 1 178 ? 25.062 -2.219 1.901 1 70.06 178 GLN A O 1
ATOM 1422 N N . SER A 1 179 ? 25.891 -3.402 3.68 1 65.5 179 SER A N 1
ATOM 1423 C CA . SER A 1 179 ? 27.25 -3.412 3.158 1 65.5 179 SER A CA 1
ATOM 1424 C C . SER A 1 179 ? 27.453 -4.539 2.152 1 65.5 179 SER A C 1
ATOM 1426 O O . SER A 1 179 ? 26.922 -5.637 2.328 1 65.5 179 SER A O 1
ATOM 1428 N N . TYR A 1 180 ? 27.984 -4.258 1.06 1 55.41 180 TYR A N 1
ATOM 1429 C CA . TYR A 1 180 ? 28.172 -5.242 0.002 1 55.41 180 TYR A CA 1
ATOM 1430 C C . TYR A 1 180 ? 29.234 -6.262 0.395 1 55.41 180 TYR A C 1
ATOM 1432 O O . TYR A 1 180 ? 29.125 -7.445 0.074 1 55.41 180 TYR A O 1
ATOM 1440 N N . THR A 1 181 ? 30.438 -5.707 0.768 1 50.22 181 THR A N 1
ATOM 1441 C CA . THR A 1 181 ? 31.562 -6.633 0.913 1 50.22 181 THR A CA 1
ATOM 1442 C C . THR A 1 181 ? 31.688 -7.102 2.359 1 50.22 181 THR A C 1
ATOM 1444 O O . THR A 1 181 ? 31.562 -6.305 3.289 1 50.22 181 THR A O 1
ATOM 1447 N N . GLY A 1 182 ? 30.797 -8.133 2.697 1 49.06 182 GLY A N 1
ATOM 1448 C CA . GLY A 1 182 ? 30.984 -8.75 4 1 49.06 182 GLY A CA 1
ATOM 1449 C C . GLY A 1 182 ? 32.25 -8.289 4.699 1 49.06 182 GLY A C 1
ATOM 1450 O O . GLY A 1 182 ? 32.5 -8.656 5.852 1 49.06 182 GLY A O 1
ATOM 1451 N N . SER A 1 183 ? 33 -7.539 3.982 1 50.25 183 SER A N 1
ATOM 1452 C CA . SER A 1 183 ? 34.281 -7.25 4.617 1 50.25 183 SER A CA 1
ATOM 1453 C C . SER A 1 183 ? 34.188 -5.98 5.453 1 50.25 183 SER A C 1
ATOM 1455 O O . SER A 1 183 ? 35.094 -5.707 6.258 1 50.25 183 SER A O 1
ATOM 1457 N N . TRP A 1 184 ? 33.188 -5.258 5.168 1 59.78 184 TRP A N 1
ATOM 1458 C CA . TRP A 1 184 ? 33.031 -4.066 5.992 1 59.78 184 TRP A CA 1
ATOM 1459 C C . TRP A 1 184 ? 31.719 -4.09 6.746 1 59.78 184 TRP A C 1
ATOM 1461 O O . TRP A 1 184 ? 30.734 -4.676 6.273 1 59.78 184 TRP A O 1
ATOM 1471 N N . THR A 1 185 ? 31.922 -3.775 8.008 1 65.25 185 THR A N 1
ATOM 1472 C CA . THR A 1 185 ? 30.734 -3.715 8.867 1 65.25 185 THR A CA 1
ATOM 1473 C C . THR A 1 185 ? 30.141 -2.309 8.883 1 65.25 185 THR A C 1
ATOM 1475 O O . THR A 1 185 ? 30.891 -1.32 8.859 1 65.25 185 THR A O 1
ATOM 1478 N N . LEU A 1 186 ? 28.938 -2.266 8.664 1 72.81 186 LEU A N 1
ATOM 1479 C CA . LEU A 1 186 ? 28.188 -1.021 8.82 1 72.81 186 LEU A CA 1
ATOM 1480 C C . LEU A 1 186 ? 27.625 -0.898 10.227 1 72.81 186 LEU A C 1
ATOM 1482 O O . LEU A 1 186 ? 26.797 -1.723 10.641 1 72.81 186 LEU A O 1
ATOM 1486 N N . ASP A 1 187 ? 28.266 -0.012 10.961 1 79.25 187 ASP A N 1
ATOM 1487 C CA . ASP A 1 187 ? 27.656 0.327 12.242 1 79.25 187 ASP A CA 1
ATOM 1488 C C . ASP A 1 187 ? 26.703 1.517 12.094 1 79.25 187 ASP A C 1
ATOM 1490 O O . ASP A 1 187 ? 27.141 2.643 11.852 1 79.25 187 ASP A O 1
ATOM 1494 N N . MET A 1 188 ? 25.5 1.242 12.234 1 83.19 188 MET A N 1
ATOM 1495 C CA . MET A 1 188 ? 24.469 2.254 12.031 1 83.19 188 MET A CA 1
ATOM 1496 C C . MET A 1 188 ? 24.672 3.438 12.969 1 83.19 188 MET A C 1
ATOM 1498 O O . MET A 1 188 ? 24.281 4.562 12.648 1 83.19 188 MET A O 1
ATOM 1502 N N . ASN A 1 189 ? 25.328 3.209 14.039 1 89.06 189 ASN A N 1
ATOM 1503 C CA . ASN A 1 189 ? 25.5 4.27 15.023 1 89.06 189 ASN A CA 1
ATOM 1504 C C . ASN A 1 189 ? 26.641 5.215 14.633 1 89.06 189 ASN A C 1
ATOM 1506 O O . ASN A 1 189 ? 26.797 6.273 15.234 1 89.06 189 ASN A O 1
ATOM 1510 N N . ASP A 1 190 ? 27.266 4.902 13.594 1 87.12 190 ASP A N 1
ATOM 1511 C CA . ASP A 1 190 ? 28.359 5.742 13.141 1 87.12 190 ASP A CA 1
ATOM 1512 C C . ASP A 1 190 ? 27.859 6.895 12.273 1 87.12 190 ASP A C 1
ATOM 1514 O O . ASP A 1 190 ? 28.625 7.809 11.945 1 87.12 190 ASP A O 1
ATOM 1518 N N . TYR A 1 191 ? 26.562 6.922 12.016 1 88.06 191 TYR A N 1
ATOM 1519 C CA . TYR A 1 191 ? 26.047 7.898 11.062 1 88.06 191 TYR A CA 1
ATOM 1520 C C . TYR A 1 191 ? 24.844 8.633 11.625 1 88.06 191 TYR A C 1
ATOM 1522 O O . TYR A 1 191 ? 24.094 8.086 12.445 1 88.06 191 TYR A O 1
ATOM 1530 N N . ASP A 1 192 ? 24.797 9.883 11.18 1 92.5 192 ASP A N 1
ATOM 1531 C CA . ASP A 1 192 ? 23.547 10.609 11.344 1 92.5 192 ASP A CA 1
ATOM 1532 C C . ASP A 1 192 ? 22.688 10.547 10.078 1 92.5 192 ASP A C 1
ATOM 1534 O O . ASP A 1 192 ? 23.203 10.727 8.969 1 92.5 192 ASP A O 1
ATOM 1538 N N . TYR A 1 193 ? 21.469 10.188 10.281 1 94.12 193 TYR A N 1
ATOM 1539 C CA . TYR A 1 193 ? 20.5 10.109 9.188 1 94.12 193 TYR A CA 1
ATOM 154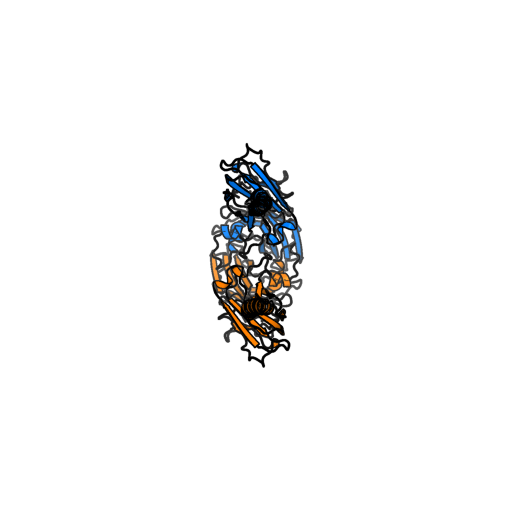0 C C . TYR A 1 193 ? 19.5 11.25 9.266 1 94.12 193 TYR A C 1
ATOM 1542 O O . TYR A 1 193 ? 18.906 11.5 10.32 1 94.12 193 TYR A O 1
ATOM 1550 N N . GLU A 1 194 ? 19.297 11.961 8.062 1 97.19 194 GLU A N 1
ATOM 1551 C CA . GLU A 1 194 ? 18.359 13.086 8.094 1 97.19 194 GLU A CA 1
ATOM 1552 C C . GLU A 1 194 ? 17.562 13.164 6.793 1 97.19 194 GLU A C 1
ATOM 1554 O O . GLU A 1 194 ? 18.125 13.055 5.703 1 97.19 194 GLU A O 1
ATOM 1559 N N . ILE A 1 195 ? 16.312 13.242 6.93 1 97.38 195 ILE A N 1
ATOM 1560 C CA . ILE A 1 195 ? 15.516 13.844 5.867 1 97.38 195 ILE A CA 1
ATOM 1561 C C . ILE A 1 195 ? 15.359 15.336 6.117 1 97.38 195 ILE A C 1
ATOM 1563 O O . ILE A 1 195 ? 14.875 15.75 7.176 1 97.38 195 ILE A O 1
ATOM 1567 N N . ILE A 1 196 ? 15.766 16.125 5.207 1 98.19 196 ILE A N 1
ATOM 1568 C CA . ILE A 1 196 ? 15.766 17.578 5.379 1 98.19 196 ILE A CA 1
ATOM 1569 C C . ILE A 1 196 ? 14.695 18.203 4.492 1 98.19 196 ILE A C 1
ATOM 1571 O O . ILE A 1 196 ? 14.742 18.078 3.266 1 98.19 196 ILE A O 1
ATOM 1575 N N . GLU A 1 197 ? 13.773 18.859 5.07 1 98.19 197 GLU A N 1
ATOM 1576 C CA . GLU A 1 197 ? 12.672 19.469 4.34 1 98.19 197 GLU A CA 1
ATOM 1577 C C . GLU A 1 197 ? 11.977 20.547 5.176 1 98.19 197 GLU A C 1
ATOM 1579 O O . GLU A 1 197 ? 12.023 20.5 6.406 1 98.19 197 GLU A O 1
ATOM 1584 N N . SER A 1 198 ? 11.43 21.516 4.543 1 98.12 198 SER A N 1
ATOM 1585 C CA . SER A 1 198 ? 10.617 22.547 5.184 1 98.12 198 SER A CA 1
ATOM 1586 C C . SER A 1 198 ? 9.133 22.312 4.965 1 98.12 198 SER A C 1
ATOM 1588 O O . SER A 1 198 ? 8.445 23.125 4.355 1 98.12 198 SER A O 1
ATOM 1590 N N . ASN A 1 199 ? 8.695 21.203 5.473 1 98.5 199 ASN A N 1
ATOM 1591 C CA . ASN A 1 199 ? 7.32 20.828 5.152 1 98.5 199 ASN A CA 1
ATOM 1592 C C . ASN A 1 199 ? 6.477 20.672 6.414 1 98.5 199 ASN A C 1
ATOM 1594 O O . ASN A 1 199 ? 5.477 19.953 6.406 1 98.5 199 ASN A O 1
ATOM 1598 N N . GLY A 1 200 ? 6.836 21.375 7.5 1 98.44 200 GLY A N 1
ATOM 1599 C CA . GLY A 1 200 ? 6.133 21.219 8.766 1 98.44 200 GLY A CA 1
ATOM 1600 C C . GLY A 1 200 ? 4.996 22.203 8.945 1 98.44 200 GLY A C 1
ATOM 1601 O O . GLY A 1 200 ? 4.328 22.219 9.977 1 98.44 200 GLY A O 1
ATOM 1602 N N . HIS A 1 201 ? 4.805 23.047 7.992 1 98.62 201 HIS A N 1
ATOM 1603 C CA . HIS A 1 201 ? 3.787 24.078 8.078 1 98.62 201 HIS A CA 1
ATOM 1604 C C . HIS A 1 201 ? 2.803 23.984 6.914 1 98.62 201 HIS A C 1
ATOM 1606 O O . HIS A 1 201 ? 3.172 24.219 5.762 1 98.62 201 HIS A O 1
ATOM 1612 N N . LEU A 1 202 ? 1.517 23.609 7.258 1 98.56 202 LEU A N 1
ATOM 1613 C CA . LEU A 1 202 ? 0.503 23.359 6.238 1 98.56 202 LEU A CA 1
ATOM 1614 C C . LEU A 1 202 ? -0.617 24.391 6.324 1 98.56 202 LEU A C 1
ATOM 1616 O O . LEU A 1 202 ? -1.042 24.766 7.422 1 98.56 202 LEU A O 1
ATOM 1620 N N . GLY A 1 203 ? -1.103 24.797 5.172 1 98.12 203 GLY A N 1
ATOM 1621 C CA . GLY A 1 203 ? -2.27 25.656 5.102 1 98.12 203 GLY A CA 1
ATOM 1622 C C . GLY A 1 203 ? -3.578 24.891 5.043 1 98.12 203 GLY A C 1
ATOM 1623 O O . GLY A 1 203 ? -3.58 23.672 4.973 1 98.12 203 GLY A O 1
ATOM 1624 N N . HIS A 1 204 ? -4.707 25.641 4.984 1 96.81 204 HIS A N 1
ATOM 1625 C CA . HIS A 1 204 ? -6.055 25.094 4.957 1 96.81 204 HIS A CA 1
ATOM 1626 C C . HIS A 1 204 ? -6.297 24.281 3.684 1 96.81 204 HIS A C 1
ATOM 1628 O O . HIS A 1 204 ? -7.234 23.484 3.617 1 96.81 204 HIS A O 1
ATOM 1634 N N . ASP A 1 205 ? -5.496 24.516 2.645 1 97.19 205 ASP A N 1
ATOM 1635 C CA . ASP A 1 205 ? -5.66 23.828 1.364 1 97.19 205 ASP A CA 1
ATOM 1636 C C . ASP A 1 205 ? -4.59 22.766 1.175 1 97.19 205 ASP A C 1
ATOM 1638 O O . ASP A 1 205 ? -4.34 22.312 0.053 1 97.19 205 ASP A O 1
ATOM 1642 N N . ASN A 1 206 ? -3.881 22.406 2.191 1 97.94 206 ASN A N 1
ATOM 1643 C CA . ASN A 1 206 ? -2.857 21.359 2.229 1 97.94 206 ASN A CA 1
ATOM 1644 C C . ASN A 1 206 ? -1.584 21.812 1.512 1 97.94 206 ASN A C 1
ATOM 1646 O O . ASN A 1 206 ? -0.739 20.969 1.17 1 97.94 206 ASN A O 1
ATOM 1650 N N . SER A 1 207 ? -1.463 23.125 1.236 1 97.44 207 SER A N 1
ATOM 1651 C CA . SER A 1 207 ? -0.221 23.672 0.687 1 97.44 207 SER A CA 1
ATOM 1652 C C . SER A 1 207 ? 0.853 23.781 1.763 1 97.44 207 SER A C 1
ATOM 1654 O O . SER A 1 207 ? 0.54 23.922 2.947 1 97.44 207 SER A O 1
ATOM 1656 N N . LEU A 1 208 ? 2.035 23.688 1.337 1 98.06 208 LEU A N 1
ATOM 1657 C CA . LEU A 1 208 ? 3.156 23.922 2.24 1 98.06 208 LEU A CA 1
ATOM 1658 C C . LEU A 1 208 ? 3.459 25.422 2.357 1 98.06 208 LEU A C 1
ATOM 1660 O O . LEU A 1 208 ? 3.738 26.078 1.354 1 98.06 208 LEU A O 1
ATOM 1664 N N . LEU A 1 209 ? 3.408 25.891 3.553 1 98 209 LEU A N 1
ATOM 1665 C CA . LEU A 1 209 ? 3.695 27.297 3.818 1 98 209 LEU A CA 1
ATOM 1666 C C . LEU A 1 209 ? 5.172 27.5 4.148 1 98 209 LEU A C 1
ATOM 1668 O O . LEU A 1 209 ? 5.902 26.531 4.348 1 98 209 LEU A O 1
ATOM 1672 N N . ASP A 1 210 ? 5.586 28.781 4.109 1 97.31 210 ASP A N 1
ATOM 1673 C CA . ASP A 1 210 ? 6.949 29.094 4.527 1 97.31 210 ASP A CA 1
ATOM 1674 C C . ASP A 1 210 ? 7.223 28.562 5.938 1 97.31 210 ASP A C 1
ATOM 1676 O O . ASP A 1 210 ? 6.398 28.734 6.836 1 97.31 210 ASP A O 1
ATOM 1680 N N . ASP A 1 211 ? 8.398 27.906 6.129 1 97.56 211 ASP A N 1
ATOM 1681 C CA . ASP A 1 211 ? 8.703 27.25 7.398 1 97.56 211 ASP A CA 1
ATOM 1682 C C . ASP A 1 211 ? 10.211 27.094 7.582 1 97.56 211 ASP A C 1
ATOM 1684 O O . ASP A 1 211 ? 10.992 27.375 6.668 1 97.56 211 ASP A O 1
ATOM 1688 N N . ASP A 1 212 ? 10.531 26.703 8.781 1 97.75 212 ASP A N 1
ATOM 1689 C CA . ASP A 1 212 ? 11.906 26.281 9.047 1 97.75 212 ASP A CA 1
ATOM 1690 C C . ASP A 1 212 ? 12.25 25.016 8.273 1 97.75 212 ASP A C 1
ATOM 1692 O O . ASP A 1 212 ? 11.359 24.219 7.941 1 97.75 212 ASP A O 1
ATOM 1696 N N . VAL A 1 213 ? 13.555 24.953 7.957 1 98.06 213 VAL A N 1
ATOM 1697 C CA . VAL A 1 213 ? 14.047 23.672 7.445 1 98.06 213 VAL A CA 1
ATOM 1698 C C . VAL A 1 213 ? 14.211 22.688 8.594 1 98.06 213 VAL A C 1
ATOM 1700 O O . VAL A 1 213 ? 14.961 22.938 9.539 1 98.06 213 VAL A O 1
ATOM 1703 N N . LEU A 1 214 ? 13.508 21.609 8.555 1 98.56 214 LEU A N 1
ATOM 1704 C CA . LEU A 1 214 ? 13.508 20.625 9.625 1 98.56 214 LEU A CA 1
ATOM 1705 C C . LEU A 1 214 ? 14.422 19.453 9.273 1 98.56 214 LEU A C 1
ATOM 1707 O O . LEU A 1 214 ? 14.609 19.125 8.102 1 98.56 214 LEU A O 1
ATOM 1711 N N . SER A 1 215 ? 15.008 18.875 10.297 1 98.56 215 SER A N 1
ATOM 1712 C CA . SER A 1 215 ? 15.773 17.641 10.211 1 98.56 215 SER A CA 1
ATOM 1713 C C . SER A 1 215 ? 15.008 16.469 10.805 1 98.56 215 SER A C 1
ATOM 1715 O O . SER A 1 215 ? 14.953 16.312 12.023 1 98.56 215 SER A O 1
ATOM 1717 N N . PHE A 1 216 ? 14.422 15.695 9.922 1 98.75 216 PHE A N 1
ATOM 1718 C CA . PHE A 1 216 ? 13.766 14.477 10.383 1 98.75 216 PHE A CA 1
ATOM 1719 C C . PHE A 1 216 ? 14.781 13.352 10.562 1 98.75 216 PHE A C 1
ATOM 1721 O O . PHE A 1 216 ? 15.508 13.008 9.625 1 98.75 216 PHE A O 1
ATOM 1728 N N . ARG A 1 217 ? 14.781 12.773 11.695 1 98 217 ARG A N 1
ATOM 1729 C CA . ARG A 1 217 ? 15.727 11.719 12.039 1 98 217 ARG A CA 1
ATOM 1730 C C . ARG A 1 217 ? 15.008 10.43 12.414 1 98 217 ARG A C 1
ATOM 1732 O O . ARG A 1 217 ? 13.781 10.422 12.578 1 98 217 ARG A O 1
ATOM 1739 N N . PRO A 1 218 ? 15.781 9.312 12.453 1 96.62 218 PRO A N 1
ATOM 1740 C CA . PRO A 1 218 ? 15.133 8.023 12.719 1 96.62 218 PRO A CA 1
ATOM 1741 C C . PRO A 1 218 ? 14.445 7.988 14.086 1 96.62 218 PRO A C 1
ATOM 1743 O O . PRO A 1 218 ? 15.016 8.438 15.078 1 96.62 218 PRO A O 1
ATOM 1746 N N . TYR A 1 219 ? 13.227 7.543 14.102 1 95.75 219 TYR A N 1
ATOM 1747 C CA . TYR A 1 219 ? 12.555 7.258 15.367 1 95.75 219 TYR A CA 1
ATOM 1748 C C . TYR A 1 219 ? 12.75 5.801 15.773 1 95.75 219 TYR A C 1
ATOM 1750 O O . TYR A 1 219 ? 12.445 5.418 16.906 1 95.75 219 TYR A O 1
ATOM 1758 N N . TYR A 1 220 ? 13.289 4.98 14.836 1 93.25 220 TYR A N 1
ATOM 1759 C CA . TYR A 1 220 ? 13.602 3.576 15.07 1 93.25 220 TYR A CA 1
ATOM 1760 C C . TYR A 1 220 ? 14.82 3.15 14.273 1 93.25 220 TYR A C 1
ATOM 1762 O O . TYR A 1 220 ? 14.977 3.533 13.109 1 93.25 220 TYR A O 1
ATOM 1770 N N . MET A 1 221 ? 15.734 2.428 14.906 1 91.44 221 MET A N 1
ATOM 1771 C CA . MET A 1 221 ? 16.922 1.872 14.273 1 91.44 221 MET A CA 1
ATOM 1772 C C . MET A 1 221 ? 17.141 0.426 14.703 1 91.44 221 MET A C 1
ATOM 1774 O O . MET A 1 221 ? 16.953 0.083 15.867 1 91.44 221 MET A O 1
ATOM 1778 N N . GLU A 1 222 ? 17.516 -0.351 13.711 1 87 222 GLU A N 1
ATOM 1779 C CA . GLU A 1 222 ? 17.781 -1.754 14.008 1 87 222 GLU A CA 1
ATOM 1780 C C . GLU A 1 222 ? 18.969 -2.281 13.195 1 87 222 GLU A C 1
ATOM 1782 O O . GLU A 1 222 ? 18.984 -2.158 11.969 1 87 222 GLU A O 1
ATOM 1787 N N . GLN A 1 223 ? 19.922 -2.768 13.992 1 85.94 223 GLN A N 1
ATOM 1788 C CA . GLN A 1 223 ? 21.016 -3.508 13.359 1 85.94 223 GLN A CA 1
ATOM 1789 C C . GLN A 1 223 ? 20.656 -4.98 13.203 1 85.94 223 GLN A C 1
ATOM 1791 O O . GLN A 1 223 ? 20.688 -5.742 14.172 1 85.94 223 GLN A O 1
ATOM 1796 N N . LYS A 1 224 ? 20.281 -5.391 12.016 1 76.12 224 LYS A N 1
ATOM 1797 C CA . LYS A 1 224 ? 19.875 -6.773 11.797 1 76.12 224 LYS A CA 1
ATOM 1798 C C . LYS A 1 224 ? 21.078 -7.715 11.852 1 76.12 224 LYS A C 1
ATOM 1800 O O . LYS A 1 224 ? 21 -8.773 12.484 1 76.12 224 LYS A O 1
ATOM 1805 N N . ASP A 1 225 ? 22.109 -7.371 11.227 1 75.19 225 ASP A N 1
ATOM 1806 C CA . ASP A 1 225 ? 23.391 -8.047 11.234 1 75.19 225 ASP A CA 1
ATOM 1807 C C . ASP A 1 225 ? 24.531 -7.074 10.93 1 75.19 225 ASP A C 1
ATOM 1809 O O . ASP A 1 225 ? 24.297 -5.879 10.734 1 75.19 225 ASP A O 1
ATOM 1813 N N . PRO A 1 226 ? 25.672 -7.531 11.117 1 72.62 226 PRO A N 1
ATOM 1814 C CA . PRO A 1 226 ? 26.797 -6.598 11 1 72.62 226 PRO A CA 1
ATOM 1815 C C . PRO A 1 226 ? 26.797 -5.859 9.656 1 72.62 226 PRO A C 1
ATOM 1817 O O . PRO A 1 226 ? 27.406 -4.785 9.547 1 72.62 226 PRO A O 1
ATOM 1820 N N . ALA A 1 227 ? 26.109 -6.414 8.688 1 69.56 227 ALA A N 1
ATOM 1821 C CA . ALA A 1 227 ? 26.188 -5.828 7.348 1 69.56 227 ALA A CA 1
ATOM 1822 C C . ALA A 1 227 ? 24.875 -5.148 6.977 1 69.56 227 ALA A C 1
ATOM 1824 O O . ALA A 1 227 ? 24.766 -4.508 5.926 1 69.56 227 ALA A O 1
ATOM 1825 N N . THR A 1 228 ? 23.891 -5.23 7.855 1 73.62 228 THR A N 1
ATOM 1826 C CA . THR A 1 228 ? 22.578 -4.754 7.469 1 73.62 228 THR A CA 1
ATOM 1827 C C . THR A 1 228 ? 21.922 -3.969 8.609 1 73.62 228 THR A C 1
ATOM 1829 O O . THR A 1 228 ? 21.875 -4.441 9.75 1 73.62 228 THR A O 1
ATOM 1832 N N . ALA A 1 229 ? 21.562 -2.742 8.336 1 80.94 229 ALA A N 1
ATOM 1833 C CA . ALA A 1 229 ? 20.844 -1.913 9.305 1 80.94 229 ALA A CA 1
ATOM 1834 C C . ALA A 1 229 ? 19.641 -1.248 8.664 1 80.94 229 ALA A C 1
ATOM 1836 O O . ALA A 1 229 ? 19.625 -1.005 7.453 1 80.94 229 ALA A O 1
ATOM 1837 N N . TYR A 1 230 ? 18.609 -1.055 9.539 1 83.88 230 TYR A N 1
ATOM 1838 C CA . TYR A 1 230 ? 17.406 -0.353 9.086 1 83.88 230 TYR A CA 1
ATOM 1839 C C . TYR A 1 230 ? 17.094 0.839 9.984 1 83.88 230 TYR A C 1
ATOM 1841 O O . TYR A 1 230 ? 17.328 0.787 11.195 1 83.88 230 TYR A O 1
ATOM 1849 N N . VAL A 1 231 ? 16.641 1.844 9.32 1 89.88 231 VAL A N 1
ATOM 1850 C CA . VAL A 1 231 ? 16.156 2.988 10.078 1 89.88 231 VAL A CA 1
ATOM 1851 C C . VAL A 1 231 ? 14.766 3.383 9.578 1 89.88 231 VAL A C 1
ATOM 1853 O O . VAL A 1 231 ? 14.492 3.32 8.375 1 89.88 231 VAL A O 1
ATOM 1856 N N . ASP A 1 232 ? 13.859 3.678 10.477 1 92.19 232 ASP A N 1
ATOM 1857 C CA . ASP A 1 232 ? 12.555 4.227 10.141 1 92.19 232 ASP A CA 1
ATOM 1858 C C . ASP A 1 232 ? 12.492 5.723 10.438 1 92.19 232 ASP A C 1
ATOM 1860 O O . ASP A 1 232 ? 12.836 6.156 11.539 1 92.19 232 ASP A O 1
ATOM 1864 N N . MET A 1 233 ? 12.125 6.414 9.43 1 95.19 233 MET A N 1
ATOM 1865 C CA . MET A 1 233 ? 11.945 7.855 9.578 1 95.19 233 MET A CA 1
ATOM 1866 C C . MET A 1 233 ? 10.562 8.281 9.094 1 95.19 233 MET A C 1
ATOM 1868 O O . MET A 1 233 ? 9.914 7.559 8.336 1 95.19 233 MET A O 1
ATOM 1872 N N . ASN A 1 234 ? 10.102 9.312 9.633 1 96.19 234 ASN A N 1
ATOM 1873 C CA . ASN A 1 234 ? 8.859 9.891 9.125 1 96.19 234 ASN A CA 1
ATOM 1874 C C . ASN A 1 234 ? 9.047 11.352 8.727 1 96.19 234 ASN A C 1
ATOM 1876 O O . ASN A 1 234 ? 10.047 11.977 9.094 1 96.19 234 ASN A O 1
ATOM 1880 N N . THR A 1 235 ? 8.25 11.852 7.938 1 98.25 235 THR A N 1
ATOM 1881 C CA . THR A 1 235 ? 8.188 13.25 7.516 1 98.25 235 THR A CA 1
ATOM 1882 C C . THR A 1 235 ? 6.75 13.641 7.176 1 98.25 235 THR A C 1
ATOM 1884 O O . THR A 1 235 ? 5.824 12.852 7.371 1 98.25 235 THR A O 1
ATOM 1887 N N . MET A 1 236 ? 6.551 14.859 6.824 1 98.44 236 MET A N 1
ATOM 1888 C CA . MET A 1 236 ? 5.238 15.375 6.449 1 98.44 236 MET A CA 1
ATOM 1889 C C . MET A 1 236 ? 5 15.227 4.953 1 98.44 236 MET A C 1
ATOM 1891 O O . MET A 1 236 ? 5.527 14.305 4.324 1 98.44 236 MET A O 1
ATOM 1895 N N . ARG A 1 237 ? 4.086 15.922 4.359 1 98.5 237 ARG A N 1
ATOM 1896 C CA . ARG A 1 237 ? 3.701 15.805 2.957 1 98.5 237 ARG A CA 1
ATOM 1897 C C . ARG A 1 237 ? 4.898 16.047 2.041 1 98.5 237 ARG A C 1
ATOM 1899 O O . ARG A 1 237 ? 5.691 16.969 2.277 1 98.5 237 ARG A O 1
ATOM 1906 N N . LEU A 1 238 ? 5.043 15.242 1.082 1 97.81 238 LEU A N 1
ATOM 1907 C CA . LEU A 1 238 ? 6.098 15.359 0.078 1 97.81 238 LEU A CA 1
ATOM 1908 C C . LEU A 1 238 ? 5.543 15.914 -1.229 1 97.81 238 LEU A C 1
ATOM 1910 O O . LEU A 1 238 ? 4.496 15.469 -1.706 1 97.81 238 LEU A O 1
ATOM 1914 N N . MET A 1 239 ? 6.211 16.922 -1.749 1 97.62 239 MET A N 1
ATOM 1915 C CA . MET A 1 239 ? 5.789 17.578 -2.988 1 97.62 239 MET A CA 1
ATOM 1916 C C . MET A 1 239 ? 6.793 17.312 -4.105 1 97.62 239 MET A C 1
ATOM 1918 O O . MET A 1 239 ? 8 17.359 -3.883 1 97.62 239 MET A O 1
ATOM 1922 N N . GLU A 1 240 ? 6.273 17.141 -5.281 1 94.69 240 GLU A N 1
ATOM 1923 C CA . GLU A 1 240 ? 7.105 16.766 -6.422 1 94.69 240 GLU A CA 1
ATOM 1924 C C . GLU A 1 240 ? 8.023 17.906 -6.832 1 94.69 240 GLU A C 1
ATOM 1926 O O . GLU A 1 240 ? 9.102 17.672 -7.395 1 94.69 240 GLU A O 1
ATOM 1931 N N . ASP A 1 241 ? 7.645 19.125 -6.539 1 94.5 241 ASP A N 1
ATOM 1932 C CA . ASP A 1 241 ? 8.398 20.281 -6.996 1 94.5 241 ASP A CA 1
ATOM 1933 C C . ASP A 1 241 ? 9.391 20.75 -5.93 1 94.5 241 ASP A C 1
ATOM 1935 O O . ASP A 1 241 ? 10.008 21.812 -6.07 1 94.5 241 ASP A O 1
ATOM 1939 N N . ARG A 1 242 ? 9.531 19.969 -4.895 1 93.69 242 ARG A N 1
ATOM 1940 C CA . ARG A 1 242 ? 10.453 20.312 -3.82 1 93.69 242 ARG A CA 1
ATOM 1941 C C . ARG A 1 242 ? 11.672 19.391 -3.828 1 93.69 242 ARG A C 1
ATOM 1943 O O . ARG A 1 242 ? 11.68 18.375 -4.531 1 93.69 242 ARG A O 1
ATOM 1950 N N . LYS A 1 243 ? 12.656 19.859 -3.102 1 87.94 243 LYS A N 1
ATOM 1951 C CA . LYS A 1 243 ? 13.891 19.078 -3.062 1 87.94 243 LYS A CA 1
ATOM 1952 C C . LYS A 1 243 ? 14.156 18.547 -1.659 1 87.94 243 LYS A C 1
ATOM 1954 O O . LYS A 1 243 ? 15.156 18.906 -1.027 1 87.94 243 LYS A O 1
ATOM 1959 N N . THR A 1 244 ? 13.344 17.656 -1.271 1 95.38 244 THR A N 1
ATOM 1960 C CA . THR A 1 244 ? 13.578 16.938 -0.017 1 95.38 244 THR A CA 1
ATOM 1961 C C . THR A 1 244 ? 14.859 16.125 -0.089 1 95.38 244 THR A C 1
ATOM 1963 O O . THR A 1 244 ? 15.055 15.352 -1.033 1 95.38 244 THR A O 1
ATOM 1966 N N . ARG A 1 245 ? 15.711 16.297 0.893 1 94.31 245 ARG A N 1
ATOM 1967 C CA . ARG A 1 245 ? 17.016 15.641 0.823 1 94.31 245 ARG A CA 1
ATOM 1968 C C . ARG A 1 245 ? 17.109 14.516 1.848 1 94.31 245 ARG A C 1
ATOM 1970 O O . ARG A 1 245 ? 16.625 14.641 2.967 1 94.31 245 ARG A O 1
ATOM 1977 N N . LEU A 1 246 ? 17.703 13.453 1.494 1 90.88 246 LEU A N 1
ATOM 1978 C CA . LEU A 1 246 ? 18.234 12.445 2.418 1 90.88 246 LEU A CA 1
ATOM 1979 C C . LEU A 1 246 ? 19.75 12.594 2.582 1 90.88 246 LEU A C 1
ATOM 1981 O O . LEU A 1 246 ? 20.484 12.508 1.604 1 90.88 246 LEU A O 1
ATOM 1985 N N . VAL A 1 247 ? 20.125 12.805 3.801 1 88.75 247 VAL A N 1
ATOM 1986 C CA . VAL A 1 247 ? 21.531 13.07 4.062 1 88.75 247 VAL A CA 1
ATOM 1987 C C . VAL A 1 247 ? 22.047 12.117 5.137 1 88.75 247 VAL A C 1
ATOM 1989 O O . VAL A 1 247 ? 21.422 11.953 6.184 1 88.75 247 VAL A O 1
ATOM 1992 N N . LEU A 1 248 ? 23.094 11.438 4.871 1 86.44 248 LEU A N 1
ATOM 1993 C CA . LEU A 1 248 ? 23.828 10.648 5.848 1 86.44 248 LEU A CA 1
ATOM 1994 C C . LEU A 1 248 ? 25.172 11.297 6.152 1 86.44 248 LEU A C 1
ATOM 1996 O O . LEU A 1 248 ? 25.953 11.594 5.242 1 86.44 248 LEU A O 1
ATOM 2000 N N . THR A 1 249 ? 25.422 11.547 7.434 1 87.94 249 THR A N 1
ATOM 2001 C CA . THR A 1 249 ? 26.672 12.156 7.879 1 87.94 249 THR A CA 1
ATOM 2002 C C . THR A 1 249 ? 27.438 11.211 8.805 1 87.94 249 THR A C 1
ATOM 2004 O O . THR A 1 249 ? 26.875 10.703 9.773 1 87.94 249 THR A O 1
ATOM 2007 N N . GLU A 1 250 ? 28.641 11 8.469 1 84.69 250 GLU A N 1
ATOM 2008 C CA . GLU A 1 250 ? 29.484 10.234 9.375 1 84.69 250 GLU A CA 1
ATOM 2009 C C . GLU A 1 250 ? 29.812 11.031 10.633 1 84.69 250 GLU A C 1
ATOM 2011 O O . GLU A 1 250 ? 30.344 12.141 10.555 1 84.69 250 GLU A O 1
ATOM 2016 N N . LYS A 1 251 ? 29.625 10.469 11.727 1 90.25 251 LYS A N 1
ATOM 2017 C CA . LYS A 1 251 ? 29.766 11.195 12.984 1 90.25 251 LYS A CA 1
ATOM 2018 C C . LYS A 1 251 ? 31.234 11.531 13.266 1 90.25 251 LYS A C 1
ATOM 2020 O O . LYS A 1 251 ? 31.547 12.633 13.703 1 90.25 251 LYS A O 1
ATOM 2025 N N . ALA A 1 252 ? 32.062 10.586 13.062 1 89.81 252 ALA A N 1
ATOM 2026 C CA . ALA A 1 252 ? 33.469 10.734 13.43 1 89.81 252 ALA A CA 1
ATOM 2027 C C . ALA A 1 252 ? 34.125 11.875 12.648 1 89.81 252 ALA A C 1
ATOM 2029 O O . ALA A 1 252 ? 34.844 12.68 13.219 1 89.81 252 ALA A O 1
ATOM 2030 N N . SER A 1 253 ? 33.781 11.938 11.406 1 88.12 253 SER A N 1
ATOM 2031 C CA . SER A 1 253 ? 34.469 12.898 10.547 1 88.12 253 SER A CA 1
ATOM 2032 C C . SER A 1 253 ? 33.625 14.133 10.305 1 88.12 253 SER A C 1
ATOM 2034 O O . SER A 1 253 ? 34.125 15.172 9.891 1 88.12 253 SER A O 1
ATOM 2036 N N . GLY A 1 254 ? 32.312 13.938 10.398 1 88.88 254 GLY A N 1
ATOM 2037 C CA . GLY A 1 254 ? 31.391 15.008 10.078 1 88.88 254 GLY A CA 1
ATOM 2038 C C . GLY A 1 254 ? 31.125 15.141 8.594 1 88.88 254 GLY A C 1
ATOM 2039 O O . GLY A 1 254 ? 30.422 16.047 8.164 1 88.88 254 GLY A O 1
ATOM 2040 N N . LYS A 1 255 ? 31.562 14.18 7.891 1 83 255 LYS A N 1
ATOM 2041 C CA . LYS A 1 255 ? 31.406 14.227 6.438 1 83 255 LYS A CA 1
ATOM 2042 C C . LYS A 1 255 ? 30.062 13.664 6.012 1 83 255 LYS A C 1
ATOM 2044 O O . LYS A 1 255 ? 29.609 12.633 6.531 1 83 255 LYS A O 1
ATOM 2049 N N . ARG A 1 256 ? 29.438 14.414 5.082 1 80.94 256 ARG A N 1
ATOM 2050 C CA . ARG A 1 256 ? 28.25 13.875 4.426 1 80.94 256 ARG A CA 1
ATOM 2051 C C . ARG A 1 256 ? 28.625 12.797 3.414 1 80.94 256 ARG A C 1
ATOM 2053 O O . ARG A 1 256 ? 29.188 13.102 2.357 1 80.94 256 ARG A O 1
ATOM 2060 N N . VAL A 1 257 ? 28.266 11.625 3.812 1 74.31 257 VAL A N 1
ATOM 2061 C CA . VAL A 1 257 ? 28.672 10.516 2.965 1 74.31 257 VAL A CA 1
ATOM 2062 C C . VAL A 1 257 ? 27.578 10.195 1.953 1 74.31 257 VAL A C 1
ATOM 2064 O O . VAL A 1 257 ? 27.828 9.516 0.954 1 74.31 257 VAL A O 1
ATOM 2067 N N . PHE A 1 258 ? 26.375 10.656 2.297 1 75.31 258 PHE A N 1
ATOM 2068 C CA . PHE A 1 258 ? 25.219 10.461 1.431 1 75.31 258 PHE A CA 1
ATOM 2069 C C . PHE A 1 258 ? 24.312 11.695 1.429 1 75.31 258 PHE A C 1
ATOM 2071 O O . PHE A 1 258 ? 23.969 12.211 2.49 1 75.31 258 PHE A O 1
ATOM 2078 N N . ASP A 1 259 ? 24.031 12.266 0.205 1 81 259 ASP A N 1
ATOM 2079 C CA . ASP A 1 259 ? 23.172 13.438 0.027 1 81 259 ASP A CA 1
ATOM 2080 C C . ASP A 1 259 ? 22.422 13.367 -1.301 1 81 259 ASP A C 1
ATOM 2082 O O . ASP A 1 259 ? 23 13.656 -2.357 1 81 259 ASP A O 1
ATOM 2086 N N . ILE A 1 260 ? 21.125 12.945 -1.164 1 77.06 260 ILE A N 1
ATOM 2087 C CA . ILE A 1 260 ? 20.391 12.734 -2.406 1 77.06 260 ILE A CA 1
ATOM 2088 C C . ILE A 1 260 ? 19.047 13.469 -2.338 1 77.06 260 ILE A C 1
ATOM 2090 O O . ILE A 1 260 ? 18.562 13.781 -1.25 1 77.06 260 ILE A O 1
ATOM 2094 N N . ASN A 1 261 ? 18.547 13.758 -3.559 1 84.31 261 ASN A N 1
ATOM 2095 C CA . ASN A 1 261 ? 17.156 14.195 -3.646 1 84.31 261 ASN A CA 1
ATOM 2096 C C . ASN A 1 261 ? 16.188 13.031 -3.424 1 84.31 261 ASN A C 1
ATOM 2098 O O . ASN A 1 261 ? 15.977 12.211 -4.32 1 84.31 261 ASN A O 1
ATOM 2102 N N . LEU A 1 262 ? 15.609 13 -2.338 1 88.19 262 LEU A N 1
ATOM 2103 C CA . LEU A 1 262 ? 14.766 11.875 -1.942 1 88.19 262 LEU A CA 1
ATOM 2104 C C . LEU A 1 262 ? 13.531 11.781 -2.832 1 88.19 262 LEU A C 1
ATOM 2106 O O . LEU A 1 262 ? 13.055 10.688 -3.129 1 88.19 262 LEU A O 1
ATOM 2110 N N . ILE A 1 263 ? 13 12.93 -3.301 1 89.94 263 ILE A N 1
ATOM 2111 C CA . ILE A 1 263 ? 11.789 12.953 -4.109 1 89.94 263 ILE A CA 1
ATOM 2112 C C . ILE A 1 263 ? 12.016 12.172 -5.402 1 89.94 263 ILE A C 1
ATOM 2114 O O . ILE A 1 263 ? 11.156 11.398 -5.828 1 89.94 263 ILE A O 1
ATOM 2118 N N . ASP A 1 264 ? 13.133 12.352 -5.957 1 77.56 264 ASP A N 1
ATOM 2119 C CA . ASP A 1 264 ? 13.445 11.633 -7.188 1 77.56 264 ASP A CA 1
ATOM 2120 C C . ASP A 1 264 ? 13.438 10.125 -6.965 1 77.56 264 ASP A C 1
ATOM 2122 O O . ASP A 1 264 ? 12.938 9.367 -7.805 1 77.56 264 ASP A O 1
ATOM 2126 N N . TYR A 1 265 ? 13.922 9.75 -5.883 1 77.69 265 TYR A N 1
ATOM 2127 C CA . TYR A 1 265 ? 14.008 8.328 -5.578 1 77.69 265 TYR A CA 1
ATOM 2128 C C . TYR A 1 265 ? 12.633 7.746 -5.281 1 77.69 265 TYR A C 1
ATOM 2130 O O . TYR A 1 265 ? 12.305 6.648 -5.738 1 77.69 265 TYR A O 1
ATOM 2138 N N . LEU A 1 266 ? 11.914 8.484 -4.547 1 85.06 266 LEU A N 1
ATOM 2139 C CA . LEU A 1 266 ? 10.57 8.008 -4.23 1 85.06 266 LEU A CA 1
ATOM 2140 C C . LEU A 1 266 ? 9.711 7.93 -5.484 1 85.06 266 LEU A C 1
ATOM 2142 O O . LEU A 1 266 ? 8.914 7 -5.641 1 85.06 266 LEU A O 1
ATOM 2146 N N . ALA A 1 267 ? 9.883 8.875 -6.363 1 81.31 267 ALA A N 1
ATOM 2147 C CA . ALA A 1 267 ? 9.133 8.891 -7.617 1 81.31 267 ALA A CA 1
ATOM 2148 C C . ALA A 1 267 ? 9.461 7.656 -8.461 1 81.31 267 ALA A C 1
ATOM 2150 O O . ALA A 1 267 ? 8.594 7.137 -9.172 1 81.31 267 ALA A O 1
ATOM 2151 N N . MET A 1 268 ? 10.602 7.18 -8.312 1 74.38 268 MET A N 1
ATOM 2152 C CA . MET A 1 268 ? 11.047 6.02 -9.078 1 74.38 268 MET A CA 1
ATOM 2153 C C . MET A 1 268 ? 10.367 4.746 -8.594 1 74.38 268 MET A C 1
ATOM 2155 O O . MET A 1 268 ? 10.336 3.742 -9.305 1 74.38 268 MET A O 1
ATOM 2159 N N . THR A 1 269 ? 9.898 4.793 -7.414 1 76.56 269 THR A N 1
ATOM 2160 C CA . THR A 1 269 ? 9.25 3.607 -6.867 1 76.56 269 THR A CA 1
ATOM 2161 C C . THR A 1 269 ? 7.816 3.484 -7.387 1 76.56 269 THR A C 1
ATOM 2163 O O . THR A 1 269 ? 7.129 2.5 -7.105 1 76.56 269 THR A O 1
ATOM 2166 N N . ASN A 1 270 ? 7.422 4.441 -8.156 1 74.06 270 ASN A N 1
ATOM 2167 C CA . ASN A 1 270 ? 6.129 4.336 -8.82 1 74.06 270 ASN A CA 1
ATOM 2168 C C . ASN A 1 270 ? 6.184 3.361 -9.992 1 74.06 270 ASN A C 1
ATOM 2170 O O . ASN A 1 270 ? 6.746 3.676 -11.047 1 74.06 270 ASN A O 1
ATOM 2174 N N . ALA A 1 271 ? 5.625 2.139 -9.797 1 63.31 271 ALA A N 1
ATOM 2175 C CA . ALA A 1 271 ? 5.727 1.052 -10.766 1 63.31 271 ALA A CA 1
ATOM 2176 C C . ALA A 1 271 ? 5.023 1.413 -12.07 1 63.31 271 ALA A C 1
ATOM 2178 O O . ALA A 1 271 ? 4.152 2.285 -12.094 1 63.31 271 ALA A O 1
ATOM 2179 N N . GLU A 1 272 ? 5.48 0.708 -13 1 58.12 272 GLU A N 1
ATOM 2180 C CA . GLU A 1 272 ? 4.887 0.859 -14.328 1 58.12 272 GLU A CA 1
ATOM 2181 C C . GLU A 1 272 ? 3.432 0.402 -14.336 1 58.12 272 GLU A C 1
ATOM 2183 O O . GLU A 1 272 ? 3.078 -0.573 -13.672 1 58.12 272 GLU A O 1
ATOM 2188 N N . GLY A 1 273 ? 2.709 1.18 -14.969 1 57.91 273 GLY A N 1
ATOM 2189 C CA . GLY A 1 273 ? 1.335 0.765 -15.211 1 57.91 273 GLY A CA 1
ATOM 2190 C C . GLY A 1 273 ? 0.331 1.489 -14.336 1 57.91 273 GLY A C 1
ATOM 2191 O O . GLY A 1 273 ? -0.874 1.439 -14.594 1 57.91 273 GLY A O 1
ATOM 2192 N N . LYS A 1 274 ? 0.785 2.018 -13.242 1 65 274 LYS A N 1
ATOM 2193 C CA . LYS A 1 274 ? -0.204 2.682 -12.398 1 65 274 LYS A CA 1
ATOM 2194 C C . LYS A 1 274 ? -0.581 4.047 -12.969 1 65 274 LYS A C 1
ATOM 2196 O O . LYS A 1 274 ? -1.658 4.57 -12.672 1 65 274 LYS A O 1
ATOM 2201 N N . ASN A 1 275 ? -0.251 4.438 -13.93 1 81.38 275 ASN A N 1
ATOM 2202 C CA . ASN A 1 275 ? -0.547 5.707 -14.578 1 81.38 275 ASN A CA 1
ATOM 2203 C C . ASN A 1 275 ? -0.852 6.805 -13.562 1 81.38 275 ASN A C 1
ATOM 2205 O O . ASN A 1 275 ? -1.913 7.426 -13.609 1 81.38 275 ASN A O 1
ATOM 2209 N N . LEU A 1 276 ? -0.149 7.008 -12.555 1 88.31 276 LEU A N 1
ATOM 2210 C CA . LEU A 1 276 ? -0.251 8.07 -11.562 1 88.31 276 LEU A CA 1
ATOM 2211 C C . LEU A 1 276 ? 0.798 9.148 -11.812 1 88.31 276 LEU A C 1
ATOM 2213 O O . LEU A 1 276 ? 1.948 8.844 -12.133 1 88.31 276 LEU A O 1
ATOM 2217 N N . SER A 1 277 ? 0.366 10.414 -11.773 1 92.19 277 SER A N 1
ATOM 2218 C CA . SER A 1 277 ? 1.363 11.477 -11.742 1 92.19 277 SER A CA 1
ATOM 2219 C C . SER A 1 277 ? 2.268 11.359 -10.523 1 92.19 277 SER A C 1
ATOM 2221 O O . SER A 1 277 ? 1.922 10.688 -9.555 1 92.19 277 SER A O 1
ATOM 2223 N N . THR A 1 278 ? 3.383 11.992 -10.594 1 90.12 278 THR A N 1
ATOM 2224 C CA . THR A 1 278 ? 4.324 11.945 -9.477 1 90.12 278 THR A CA 1
ATOM 2225 C C . THR A 1 278 ? 3.674 12.445 -8.195 1 90.12 278 THR A C 1
ATOM 2227 O O . THR A 1 278 ? 3.77 11.805 -7.148 1 90.12 278 THR A O 1
ATOM 2230 N N . GLN A 1 279 ? 3.014 13.539 -8.281 1 95.69 279 GLN A N 1
ATOM 2231 C CA . GLN A 1 279 ? 2.408 14.102 -7.074 1 95.69 279 GLN A CA 1
ATOM 2232 C C . GLN A 1 279 ? 1.296 13.203 -6.547 1 95.69 279 GLN A C 1
ATOM 2234 O O . GLN A 1 279 ? 1.16 13.023 -5.336 1 95.69 279 GLN A O 1
ATOM 2239 N N . GLU A 1 280 ? 0.476 12.688 -7.484 1 95.75 280 GLU A N 1
ATOM 2240 C CA . GLU A 1 280 ? -0.56 11.75 -7.051 1 95.75 280 GLU A CA 1
ATOM 2241 C C . GLU A 1 280 ? 0.045 10.547 -6.34 1 95.75 280 GLU A C 1
ATOM 2243 O O . GLU A 1 280 ? -0.477 10.102 -5.312 1 95.75 280 GLU A O 1
ATOM 2248 N N . TYR A 1 281 ? 1.134 10.055 -6.902 1 93.44 281 TYR A N 1
ATOM 2249 C CA . TYR A 1 281 ? 1.8 8.914 -6.285 1 93.44 281 TYR A CA 1
ATOM 2250 C C . TYR A 1 281 ? 2.309 9.266 -4.895 1 93.44 281 TYR A C 1
ATOM 2252 O O . TYR A 1 281 ? 2.098 8.516 -3.939 1 93.44 281 TYR A O 1
ATOM 2260 N N . LEU A 1 282 ? 2.924 10.43 -4.754 1 94.88 282 LEU A N 1
ATOM 2261 C CA . LEU A 1 282 ? 3.459 10.867 -3.469 1 94.88 282 LEU A CA 1
ATOM 2262 C C . LEU A 1 282 ? 2.342 11.047 -2.445 1 94.88 282 LEU A C 1
ATOM 2264 O O . LEU A 1 282 ? 2.543 10.805 -1.253 1 94.88 282 LEU A O 1
ATOM 2268 N N . ASP A 1 283 ? 1.169 11.422 -2.918 1 97.06 283 ASP A N 1
ATOM 2269 C CA . ASP A 1 283 ? 0.047 11.633 -2.01 1 97.06 283 ASP A CA 1
ATOM 2270 C C . ASP A 1 283 ? -0.619 10.312 -1.64 1 97.06 283 ASP A C 1
ATOM 2272 O O . ASP A 1 283 ? -1.165 10.164 -0.543 1 97.06 283 ASP A O 1
ATOM 2276 N N . ARG A 1 284 ? -0.551 9.344 -2.533 1 95.12 284 ARG A N 1
ATOM 2277 C CA . ARG A 1 284 ? -1.234 8.07 -2.307 1 95.12 284 ARG A CA 1
ATOM 2278 C C . ARG A 1 284 ? -0.35 7.105 -1.528 1 95.12 284 ARG A C 1
ATOM 2280 O O . ARG A 1 284 ? -0.841 6.336 -0.703 1 95.12 284 ARG A O 1
ATOM 2287 N N . GLN A 1 285 ? 0.956 7.141 -1.84 1 92.19 285 GLN A N 1
ATOM 2288 C CA . GLN A 1 285 ? 1.911 6.262 -1.175 1 92.19 285 GLN A CA 1
ATOM 2289 C C . GLN A 1 285 ? 2.309 6.812 0.192 1 92.19 285 GLN A C 1
ATOM 2291 O O . GLN A 1 285 ? 2.748 7.957 0.301 1 92.19 285 GLN A O 1
ATOM 2296 N N . SER A 1 286 ? 2.135 5.965 1.228 1 90.81 286 SER A N 1
ATOM 2297 C CA . SER A 1 286 ? 2.375 6.492 2.566 1 90.81 286 SER A CA 1
ATOM 2298 C C . SER A 1 286 ? 3.604 5.848 3.201 1 90.81 286 SER A C 1
ATOM 2300 O O . SER A 1 286 ? 4.223 6.43 4.094 1 90.81 286 SER A O 1
ATOM 2302 N N . ASN A 1 287 ? 3.91 4.664 2.779 1 88.06 287 ASN A N 1
ATOM 2303 C CA . ASN A 1 287 ? 5.051 3.93 3.316 1 88.06 287 ASN A CA 1
ATOM 2304 C C . ASN A 1 287 ? 6.043 3.559 2.219 1 88.06 287 ASN A C 1
ATOM 2306 O O . ASN A 1 287 ? 5.684 2.893 1.247 1 88.06 287 ASN A O 1
ATOM 2310 N N . TYR A 1 288 ? 7.219 4.055 2.398 1 85 288 TYR A N 1
ATOM 2311 C CA . TYR A 1 288 ? 8.281 3.787 1.435 1 85 288 TYR A CA 1
ATOM 2312 C C . TYR A 1 288 ? 9.352 2.881 2.037 1 85 288 TYR A C 1
ATOM 2314 O O . TYR A 1 288 ? 9.586 2.908 3.246 1 85 288 TYR A O 1
ATOM 2322 N N . HIS A 1 289 ? 9.938 2.107 1.172 1 78.94 289 HIS A N 1
ATOM 2323 C CA . HIS A 1 289 ? 11.078 1.277 1.545 1 78.94 289 HIS A CA 1
ATOM 2324 C C . HIS A 1 289 ? 12.195 1.38 0.513 1 78.94 289 HIS A C 1
ATOM 2326 O O . HIS A 1 289 ? 11.977 1.128 -0.674 1 78.94 289 HIS A O 1
ATOM 2332 N N . ILE A 1 290 ? 13.297 1.796 1.031 1 75.62 290 ILE A N 1
ATOM 2333 C CA . ILE A 1 290 ? 14.461 1.928 0.153 1 75.62 290 ILE A CA 1
ATOM 2334 C C . ILE A 1 290 ? 15.656 1.212 0.769 1 75.62 290 ILE A C 1
ATOM 2336 O O . ILE A 1 290 ? 15.969 1.405 1.948 1 75.62 290 ILE A O 1
ATOM 2340 N N . ILE A 1 291 ? 16.266 0.387 0.067 1 71.31 291 ILE A N 1
ATOM 2341 C CA . ILE A 1 291 ? 17.469 -0.305 0.529 1 71.31 291 ILE A CA 1
ATOM 2342 C C . ILE A 1 291 ? 18.688 0.207 -0.233 1 71.31 291 ILE A C 1
ATOM 2344 O O . ILE A 1 291 ? 18.688 0.241 -1.466 1 71.31 291 ILE A O 1
ATOM 2348 N N . PHE A 1 292 ? 19.672 0.61 0.514 1 69.62 292 PHE A N 1
ATOM 2349 C CA . PHE A 1 292 ? 20.938 1.075 -0.055 1 69.62 292 PHE A CA 1
ATOM 2350 C C . PHE A 1 292 ? 22.031 0.041 0.148 1 69.62 292 PHE A C 1
ATOM 2352 O O . PHE A 1 292 ? 22.297 -0.388 1.275 1 69.62 292 PHE A O 1
ATOM 2359 N N . PHE A 1 293 ? 22.641 -0.343 -0.881 1 64.12 293 PHE A N 1
ATOM 2360 C CA . PHE A 1 293 ? 23.828 -1.191 -0.817 1 64.12 293 PHE A CA 1
ATOM 2361 C C . PHE A 1 293 ? 25.094 -0.351 -0.857 1 64.12 293 PHE A C 1
ATOM 2363 O O . PHE A 1 293 ? 25.328 0.378 -1.821 1 64.12 293 PHE A O 1
ATOM 2370 N N . LEU A 1 294 ? 25.859 -0.437 0.244 1 62.41 294 LEU A N 1
ATOM 2371 C CA . LEU A 1 294 ? 27.016 0.45 0.4 1 62.41 294 LEU A CA 1
ATOM 2372 C C . LEU A 1 294 ? 28.312 -0.325 0.275 1 62.41 294 LEU A C 1
ATOM 2374 O O . LEU A 1 294 ? 28.406 -1.468 0.73 1 62.41 294 LEU A O 1
ATOM 2378 N N 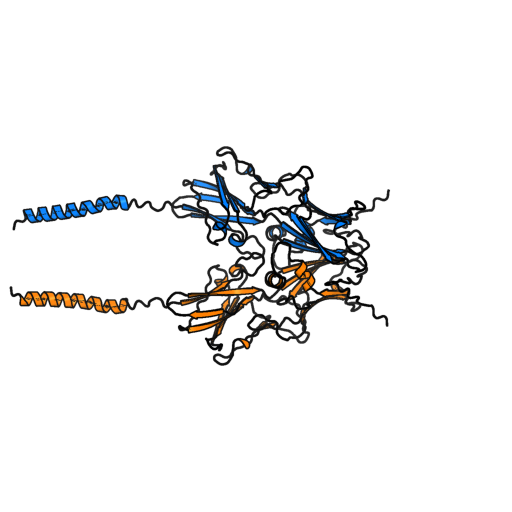. SER A 1 295 ? 29.25 0.151 -0.567 1 55.88 295 SER A N 1
ATOM 2379 C CA . SER A 1 295 ? 30.594 -0.402 -0.615 1 55.88 295 SER A CA 1
ATOM 2380 C C . SER A 1 295 ? 31.547 0.386 0.277 1 55.88 295 SER A C 1
ATOM 2382 O O . SER A 1 295 ? 31.234 1.5 0.7 1 55.88 295 SER A O 1
ATOM 2384 N N . GLU A 1 296 ? 32.656 -0.344 0.858 1 50.94 296 GLU A N 1
ATOM 2385 C CA . GLU A 1 296 ? 33.656 0.244 1.75 1 50.94 296 GLU A CA 1
ATOM 2386 C C . GLU A 1 296 ? 33.969 1.683 1.353 1 50.94 296 GLU A C 1
ATOM 2388 O O . GLU A 1 296 ? 34.219 2.531 2.213 1 50.94 296 GLU A O 1
ATOM 2393 N N . SER A 1 297 ? 34.5 1.787 0.164 1 44.78 297 SER A N 1
ATOM 2394 C CA . SER A 1 297 ? 34.812 3.176 -0.156 1 44.78 297 SER A CA 1
ATOM 2395 C C . SER A 1 297 ? 33.531 4.027 -0.238 1 44.78 297 SER A C 1
ATOM 2397 O O . SER A 1 297 ? 32.688 3.799 -1.099 1 44.78 297 SER A O 1
ATOM 2399 N N . TRP A 1 298 ? 33 4.148 1.037 1 42.19 298 TRP A N 1
ATOM 2400 C CA . TRP A 1 298 ? 31.859 5.031 0.935 1 42.19 298 TRP A CA 1
ATOM 2401 C C . TRP A 1 298 ? 31.891 5.832 -0.361 1 42.19 298 TRP A C 1
ATOM 2403 O O . TRP A 1 298 ? 32.594 6.844 -0.453 1 42.19 298 TRP A O 1
ATOM 2413 N N . LEU A 1 299 ? 32.625 5.254 -1.352 1 38.41 299 LEU A N 1
ATOM 2414 C CA . LEU A 1 299 ? 32.594 6.203 -2.457 1 38.41 299 LEU A CA 1
ATOM 2415 C C . LEU A 1 299 ? 31.281 6.961 -2.484 1 38.41 299 LEU A C 1
ATOM 2417 O O . LEU A 1 299 ? 30.234 6.391 -2.176 1 38.41 299 LEU A O 1
ATOM 2421 N N . ALA A 1 300 ? 31.609 8.336 -2.467 1 34.19 300 ALA A N 1
ATOM 2422 C CA . ALA A 1 300 ? 30.594 9.359 -2.723 1 34.19 300 ALA A CA 1
ATOM 2423 C C . ALA A 1 300 ? 29.438 8.805 -3.547 1 34.19 300 ALA A C 1
ATOM 2425 O O . ALA A 1 300 ? 29.641 8.328 -4.668 1 34.19 300 ALA A O 1
ATOM 2426 N N . VAL A 1 301 ? 28.75 8.117 -2.994 1 36.12 301 VAL A N 1
ATOM 2427 C CA . VAL A 1 301 ? 27.516 7.848 -3.723 1 36.12 301 VAL A CA 1
ATOM 2428 C C . VAL A 1 301 ? 27.156 9.055 -4.582 1 36.12 301 VAL A C 1
ATOM 2430 O O . VAL A 1 301 ? 26.797 10.109 -4.059 1 36.12 301 VAL A O 1
ATOM 2433 N N . GLN A 1 302 ? 28.109 9.484 -5.59 1 32.22 302 GLN A N 1
ATOM 2434 C CA . GLN A 1 302 ? 27.609 10.438 -6.57 1 32.22 302 GLN A CA 1
ATOM 2435 C C . GLN A 1 302 ? 26.25 10.008 -7.105 1 32.22 302 GLN A C 1
ATOM 2437 O O . GLN A 1 302 ? 26.125 8.977 -7.777 1 32.22 302 GLN A O 1
ATOM 2442 N N . ILE A 1 303 ? 25.406 10.164 -6.324 1 33.22 303 ILE A N 1
ATOM 2443 C CA . ILE A 1 303 ? 24.047 9.938 -6.77 1 33.22 303 ILE A CA 1
ATOM 2444 C C . ILE A 1 303 ? 23.734 10.805 -7.988 1 33.22 303 ILE A C 1
ATOM 2446 O O . ILE A 1 303 ? 23.875 12.031 -7.934 1 33.22 303 ILE A O 1
ATOM 2450 N N . VAL A 1 304 ? 24.125 10.453 -9.172 1 30.61 304 VAL A N 1
ATOM 2451 C CA . VAL A 1 304 ? 23.656 11.172 -10.352 1 30.61 304 VAL A CA 1
ATOM 2452 C C . VAL A 1 304 ? 22.125 11.281 -10.305 1 30.61 304 VAL A C 1
ATOM 2454 O O . VAL A 1 304 ? 21.422 10.273 -10.367 1 30.61 304 VAL A O 1
ATOM 2457 N N . VAL A 1 305 ? 21.734 12.172 -9.625 1 31.73 305 VAL A N 1
ATOM 2458 C CA . VAL A 1 305 ? 20.328 12.555 -9.547 1 31.73 305 VAL A CA 1
ATOM 2459 C C . VAL A 1 305 ? 19.922 13.297 -10.812 1 31.73 305 VAL A C 1
ATOM 2461 O O . VAL A 1 305 ? 20.516 14.32 -11.156 1 31.73 305 VAL A O 1
ATOM 2464 N N . ASN A 1 306 ? 18.797 13 -11.352 1 29.91 306 ASN A N 1
ATOM 2465 C CA . ASN A 1 306 ? 18.109 13.664 -12.453 1 29.91 306 ASN A CA 1
ATOM 2466 C C . ASN A 1 306 ? 19.094 14.039 -13.57 1 29.91 306 ASN A C 1
ATOM 2468 O O . ASN A 1 306 ? 19.25 15.219 -13.891 1 29.91 306 ASN A O 1
ATOM 2472 N N . GLY A 1 307 ? 20.016 13.281 -14.133 1 30.48 307 GLY A N 1
ATOM 2473 C CA . GLY A 1 307 ? 20.875 13.664 -15.242 1 30.48 307 GLY A CA 1
ATOM 2474 C C . GLY A 1 307 ? 22.109 14.438 -14.812 1 30.48 307 GLY A C 1
ATOM 2475 O O . GLY A 1 307 ? 23.016 14.68 -15.617 1 30.48 307 GLY A O 1
ATOM 2476 N N . TRP A 1 308 ? 21.922 15.289 -13.766 1 27.7 308 TRP A N 1
ATOM 2477 C CA . TRP A 1 308 ? 23.078 16.109 -13.367 1 27.7 308 TRP A CA 1
ATOM 2478 C C . TRP A 1 308 ? 23.938 15.375 -12.344 1 27.7 308 TRP A C 1
ATOM 2480 O O . TRP A 1 308 ? 23.422 14.688 -11.461 1 27.7 308 TRP A O 1
ATOM 2490 N N . VAL A 1 309 ? 25.078 15.078 -12.734 1 30.56 309 VAL A N 1
ATOM 2491 C CA . VAL A 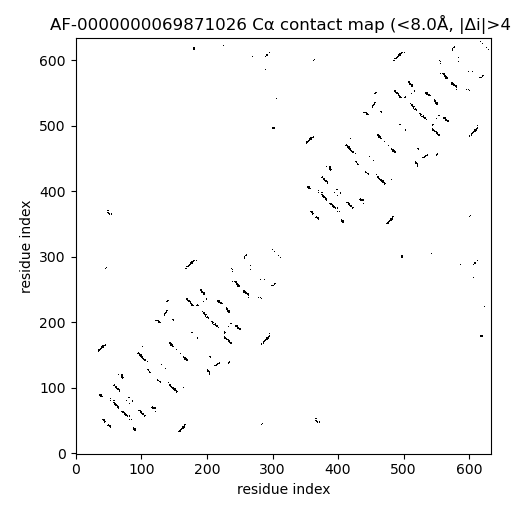1 309 ? 26.188 14.594 -11.914 1 30.56 309 VAL A CA 1
ATOM 2492 C C . VAL A 1 309 ? 26.562 15.648 -10.875 1 30.56 309 VAL A C 1
ATOM 2494 O O . VAL A 1 309 ? 26.938 16.766 -11.227 1 30.56 309 VAL A O 1
ATOM 2497 N N . HIS A 1 310 ? 25.969 15.633 -9.672 1 29.72 310 HIS A N 1
ATOM 2498 C CA . HIS A 1 310 ? 26.625 16.531 -8.711 1 29.72 310 HIS A CA 1
ATOM 2499 C C . HIS A 1 310 ? 27.844 15.859 -8.086 1 29.72 310 HIS A C 1
ATOM 2501 O O . HIS A 1 310 ? 27.719 14.789 -7.48 1 29.72 310 HIS A O 1
ATOM 2507 N N . ARG A 1 311 ? 29 16.297 -8.57 1 29.86 311 ARG A N 1
ATOM 2508 C CA . ARG A 1 311 ? 30.297 15.953 -8.008 1 29.86 311 ARG A CA 1
ATOM 2509 C C . ARG A 1 311 ? 30.547 16.688 -6.699 1 29.86 311 ARG A C 1
ATOM 2511 O O . ARG A 1 311 ? 30.5 17.922 -6.656 1 29.86 311 ARG A O 1
ATOM 2518 N N . ILE A 1 312 ? 30.281 16.031 -5.621 1 30.44 312 ILE A N 1
ATOM 2519 C CA . ILE A 1 312 ? 30.797 16.688 -4.43 1 30.44 312 ILE A CA 1
ATOM 2520 C C . ILE A 1 312 ? 32.344 16.703 -4.473 1 30.44 312 ILE A C 1
ATOM 2522 O O . ILE A 1 312 ? 32.969 15.641 -4.426 1 30.44 312 ILE A O 1
ATOM 2526 N N . GLN A 1 313 ? 32.906 17.656 -5.156 1 28.72 313 GLN A N 1
ATOM 2527 C CA . GLN A 1 313 ? 34.344 17.938 -5.125 1 28.72 313 GLN A CA 1
ATOM 2528 C C . GLN A 1 313 ? 34.844 18.031 -3.689 1 28.72 313 GLN A C 1
ATOM 2530 O O . GLN A 1 313 ? 34.219 18.672 -2.842 1 28.72 313 GLN A O 1
ATOM 2535 N N . GLU A 1 314 ? 35.625 17.031 -3.369 1 30.05 314 GLU A N 1
ATOM 2536 C CA . GLU A 1 314 ? 36.531 17.312 -2.242 1 30.05 314 GLU A CA 1
ATOM 2537 C C . GLU A 1 314 ? 37.156 18.688 -2.389 1 30.05 314 GLU A C 1
ATOM 2539 O O . GLU A 1 314 ? 37.781 18.984 -3.412 1 30.05 314 GLU A O 1
ATOM 2544 N N . GLU A 1 315 ? 36.594 19.75 -1.894 1 26.97 315 GLU A N 1
ATOM 2545 C CA . GLU A 1 315 ? 37.5 20.891 -1.74 1 26.97 315 GLU A CA 1
ATOM 2546 C C . GLU A 1 315 ? 38.781 20.484 -0.98 1 26.97 315 GLU A C 1
ATOM 2548 O O . GLU A 1 315 ? 38.688 20.047 0.169 1 26.97 315 GLU A O 1
ATOM 2553 N N . ASN A 1 316 ? 39.75 20 -1.648 1 26.06 316 ASN A N 1
ATOM 2554 C CA . ASN A 1 316 ? 41.094 20.188 -1.098 1 26.06 316 ASN A CA 1
ATOM 2555 C C . ASN A 1 316 ? 41.281 21.609 -0.548 1 26.06 316 ASN A C 1
ATOM 2557 O O . ASN A 1 316 ? 41 22.578 -1.241 1 26.06 316 ASN A O 1
ATOM 2561 N N . GLN A 1 317 ? 41.438 21.719 0.853 1 23.03 317 GLN A N 1
ATOM 2562 C CA . GLN A 1 317 ? 42.406 22.719 1.262 1 23.03 317 GLN A CA 1
ATOM 2563 C C . GLN A 1 317 ? 43.812 22.344 0.774 1 23.03 317 GLN A C 1
ATOM 2565 O O . GLN A 1 317 ? 44.156 21.156 0.726 1 23.03 317 GLN A O 1
ATOM 2570 N N . MET B 1 1 ? -92.125 -12.062 9.734 1 34.88 1 MET B N 1
ATOM 2571 C CA . MET B 1 1 ? -90.938 -12.281 8.875 1 34.88 1 MET B CA 1
ATOM 2572 C C . MET B 1 1 ? -89.938 -13.203 9.547 1 34.88 1 MET B C 1
ATOM 2574 O O . MET B 1 1 ? -89.438 -12.914 10.641 1 34.88 1 MET B O 1
ATOM 2578 N N . ASN B 1 2 ? -90.062 -14.57 9.344 1 41.31 2 ASN B N 1
ATOM 2579 C CA . ASN B 1 2 ? -89.625 -15.781 10.039 1 41.31 2 ASN B CA 1
ATOM 2580 C C . ASN B 1 2 ? -88.125 -15.852 10.156 1 41.31 2 ASN B C 1
ATOM 2582 O O . ASN B 1 2 ? -87.375 -15.312 9.305 1 41.31 2 ASN B O 1
ATOM 2586 N N . LEU B 1 3 ? -87.688 -16.188 11.391 1 48.28 3 LEU B N 1
ATOM 2587 C CA . LEU B 1 3 ? -86.375 -16.359 11.938 1 48.28 3 LEU B CA 1
ATOM 2588 C C . LEU B 1 3 ? -85.5 -17.234 11.023 1 48.28 3 LEU B C 1
ATOM 2590 O O . LEU B 1 3 ? -84.312 -16.984 10.859 1 48.28 3 LEU B O 1
ATOM 2594 N N . LYS B 1 4 ? -86.188 -18.141 10.352 1 58.56 4 LYS B N 1
ATOM 2595 C CA . LYS B 1 4 ? -85.438 -19.047 9.484 1 58.56 4 LYS B CA 1
ATOM 2596 C C . LYS B 1 4 ? -84.875 -18.312 8.273 1 58.56 4 LYS B C 1
ATOM 2598 O O . LYS B 1 4 ? -83.75 -18.594 7.836 1 58.56 4 LYS B O 1
ATOM 2603 N N . SER B 1 5 ? -85.625 -17.438 7.766 1 57.34 5 SER B N 1
ATOM 2604 C CA . SER B 1 5 ? -85.188 -16.703 6.602 1 57.34 5 SER B CA 1
ATOM 2605 C C . SER B 1 5 ? -84 -15.773 6.973 1 57.34 5 SER B C 1
ATOM 2607 O O . SER B 1 5 ? -83.125 -15.508 6.152 1 57.34 5 SER B O 1
ATOM 2609 N N . LEU B 1 6 ? -84.062 -15.266 8.234 1 56.53 6 LEU B N 1
ATOM 2610 C CA . LEU B 1 6 ? -83 -14.398 8.695 1 56.53 6 LEU B CA 1
ATOM 2611 C C . LEU B 1 6 ? -81.688 -15.195 8.883 1 56.53 6 LEU B C 1
ATOM 2613 O O . LEU B 1 6 ? -80.625 -14.742 8.508 1 56.53 6 LEU B O 1
ATOM 2617 N N . ILE B 1 7 ? -81.812 -16.453 9.336 1 58.53 7 ILE B N 1
ATOM 2618 C CA . ILE B 1 7 ? -80.688 -17.297 9.523 1 58.53 7 ILE B CA 1
ATOM 2619 C C . ILE B 1 7 ? -80.125 -17.703 8.164 1 58.53 7 ILE B C 1
ATOM 2621 O O . ILE B 1 7 ? -78.875 -17.703 7.969 1 58.53 7 ILE B O 1
ATOM 2625 N N . CYS B 1 8 ? -81 -17.922 7.16 1 56.31 8 CYS B N 1
ATOM 2626 C CA . CYS B 1 8 ? -80.5 -18.25 5.82 1 56.31 8 CYS B CA 1
ATOM 2627 C C . CYS B 1 8 ? -79.75 -17.062 5.195 1 56.31 8 CYS B C 1
ATOM 2629 O O . CYS B 1 8 ? -78.75 -17.234 4.516 1 56.31 8 CYS B O 1
ATOM 2631 N N . TYR B 1 9 ? -80.312 -15.852 5.445 1 58.12 9 TYR B N 1
ATOM 2632 C CA . TYR B 1 9 ? -79.688 -14.688 4.891 1 58.12 9 TYR B CA 1
ATOM 2633 C C . TYR B 1 9 ? -78.312 -14.43 5.602 1 58.12 9 TYR B C 1
ATOM 2635 O O . TYR B 1 9 ? -77.312 -14.078 4.965 1 58.12 9 TYR B O 1
ATOM 2643 N N . VAL B 1 10 ? -78.25 -14.703 6.883 1 56.78 10 VAL B N 1
ATOM 2644 C CA . VAL B 1 10 ? -76.938 -14.555 7.586 1 56.78 10 VAL B CA 1
ATOM 2645 C C . VAL B 1 10 ? -76 -15.672 7.172 1 56.78 10 VAL B C 1
ATOM 2647 O O . VAL B 1 10 ? -74.812 -15.422 6.926 1 56.78 10 VAL B O 1
ATOM 2650 N N . ALA B 1 11 ? -76.5 -16.891 6.965 1 54.78 11 ALA B N 1
ATOM 2651 C CA . ALA B 1 11 ? -75.625 -17.984 6.508 1 54.78 11 ALA B CA 1
ATOM 2652 C C . ALA B 1 11 ? -75.188 -17.734 5.078 1 54.78 11 ALA B C 1
ATOM 2654 O O . ALA B 1 11 ? -74 -17.969 4.754 1 54.78 11 ALA B O 1
ATOM 2655 N N . LEU B 1 12 ? -76.125 -17.219 4.258 1 55.41 12 LEU B N 1
ATOM 2656 C CA . LEU B 1 12 ? -75.688 -16.875 2.904 1 55.41 12 LEU B CA 1
ATOM 2657 C C . LEU B 1 12 ? -74.688 -15.703 2.92 1 55.41 12 LEU B C 1
ATOM 2659 O O . LEU B 1 12 ? -73.75 -15.695 2.158 1 55.41 12 LEU B O 1
ATOM 2663 N N . GLY B 1 13 ? -74.875 -14.734 3.824 1 51.03 13 GLY B N 1
ATOM 2664 C CA . GLY B 1 13 ? -73.875 -13.664 3.971 1 51.03 13 GLY B CA 1
ATOM 2665 C C . GLY B 1 13 ? -72.562 -14.156 4.473 1 51.03 13 GLY B C 1
ATOM 2666 O O . GLY B 1 13 ? -71.5 -13.711 3.988 1 51.03 13 GLY B O 1
ATOM 2667 N N . ILE B 1 14 ? -72.562 -15.102 5.379 1 54.91 14 ILE B N 1
ATOM 2668 C CA . ILE B 1 14 ? -71.312 -15.656 5.844 1 54.91 14 ILE B CA 1
ATOM 2669 C C . ILE B 1 14 ? -70.688 -16.516 4.746 1 54.91 14 ILE B C 1
ATOM 2671 O O . ILE B 1 14 ? -69.438 -16.5 4.547 1 54.91 14 ILE B O 1
ATOM 2675 N N . LEU B 1 15 ? -71.5 -17.266 3.961 1 50.47 15 LEU B N 1
ATOM 2676 C CA . LEU B 1 15 ? -70.938 -18.047 2.867 1 50.47 15 LEU B CA 1
ATOM 2677 C C . LEU B 1 15 ? -70.375 -17.141 1.794 1 50.47 15 LEU B C 1
ATOM 2679 O O . LEU B 1 15 ? -69.312 -17.438 1.212 1 50.47 15 LEU B O 1
ATOM 2683 N N . LEU B 1 16 ? -71 -15.992 1.479 1 49.31 16 LEU B N 1
ATOM 2684 C CA . LEU B 1 16 ? -70.375 -15.094 0.505 1 49.31 16 LEU B CA 1
ATOM 2685 C C . LEU B 1 16 ? -69.125 -14.445 1.076 1 49.31 16 LEU B C 1
ATOM 2687 O O . LEU B 1 16 ? -68.188 -14.188 0.343 1 49.31 16 LEU B O 1
ATOM 2691 N N . MET B 1 17 ? -69.062 -14.18 2.387 1 47.25 17 MET B N 1
ATOM 2692 C CA . MET B 1 17 ? -67.812 -13.625 2.934 1 47.25 17 MET B CA 1
ATOM 2693 C C . MET B 1 17 ? -66.75 -14.703 3.053 1 47.25 17 MET B C 1
ATOM 2695 O O . MET B 1 17 ? -65.562 -14.391 3.096 1 47.25 17 MET B O 1
ATOM 2699 N N . SER B 1 18 ? -67.125 -15.961 3.229 1 42.28 18 SER B N 1
ATOM 2700 C CA . SER B 1 18 ? -66.062 -16.984 3.336 1 42.28 18 SER B CA 1
ATOM 2701 C C . SER B 1 18 ? -65.438 -17.281 1.977 1 42.28 18 SER B C 1
ATOM 2703 O O . SER B 1 18 ? -64.375 -17.859 1.898 1 42.28 18 SER B O 1
ATOM 2705 N N . SER B 1 19 ? -66.25 -17.141 0.903 1 43.34 19 SER B N 1
ATOM 2706 C CA . SER B 1 19 ? -65.562 -17.5 -0.348 1 43.34 19 SER B CA 1
ATOM 2707 C C . SER B 1 19 ? -64.438 -16.531 -0.657 1 43.34 19 SER B C 1
ATOM 2709 O O . SER B 1 19 ? -63.594 -16.828 -1.491 1 43.34 19 SER B O 1
ATOM 2711 N N . GLY B 1 20 ? -64.562 -15.273 -0.17 1 40.38 20 GLY B N 1
ATOM 2712 C CA . GLY B 1 20 ? -63.438 -14.398 -0.464 1 40.38 20 GLY B CA 1
ATOM 2713 C C . GLY B 1 20 ? -62.219 -14.742 0.342 1 40.38 20 GLY B C 1
ATOM 2714 O O . GLY B 1 20 ? -61.156 -14.141 0.138 1 40.38 20 GLY B O 1
ATOM 2715 N N . ILE B 1 21 ? -62.375 -15.414 1.505 1 36.84 21 ILE B N 1
ATOM 2716 C CA . ILE B 1 21 ? -61.156 -15.656 2.289 1 36.84 21 ILE B CA 1
ATOM 2717 C C . ILE B 1 21 ? -60.406 -16.828 1.688 1 36.84 21 ILE B C 1
ATOM 2719 O O . ILE B 1 21 ? -59.219 -17.047 2.027 1 36.84 21 ILE B O 1
ATOM 2723 N N . VAL B 1 22 ? -61 -17.859 1.078 1 38.19 22 VAL B N 1
ATOM 2724 C CA . VAL B 1 22 ? -60.156 -18.938 0.59 1 38.19 22 VAL B CA 1
ATOM 2725 C C . VAL B 1 22 ? -59.25 -18.422 -0.526 1 38.19 22 VAL B C 1
ATOM 2727 O O . VAL B 1 22 ? -58.281 -19.094 -0.912 1 38.19 22 VAL B O 1
ATOM 2730 N N . ALA B 1 23 ? -59.781 -17.516 -1.402 1 36.69 23 ALA B N 1
ATOM 2731 C CA . ALA B 1 23 ? -58.812 -17.094 -2.389 1 36.69 23 ALA B CA 1
ATOM 2732 C C . ALA B 1 23 ? -57.625 -16.406 -1.719 1 36.69 23 ALA B C 1
ATOM 2734 O O . ALA B 1 23 ? -56.625 -16.078 -2.373 1 36.69 23 ALA B O 1
ATOM 2735 N N . SER B 1 24 ? -57.844 -15.898 -0.485 1 33.12 24 SER B N 1
ATOM 2736 C CA . SER B 1 24 ? -56.719 -15.156 0.05 1 33.12 24 SER B CA 1
ATOM 2737 C C . SER B 1 24 ? -55.625 -16.109 0.575 1 33.12 24 SER B C 1
ATOM 2739 O O . SER B 1 24 ? -54.594 -15.656 1.042 1 33.12 24 SER B O 1
ATOM 2741 N N . CYS B 1 25 ? -56.031 -17.391 0.868 1 36.62 25 CYS B N 1
ATOM 2742 C CA .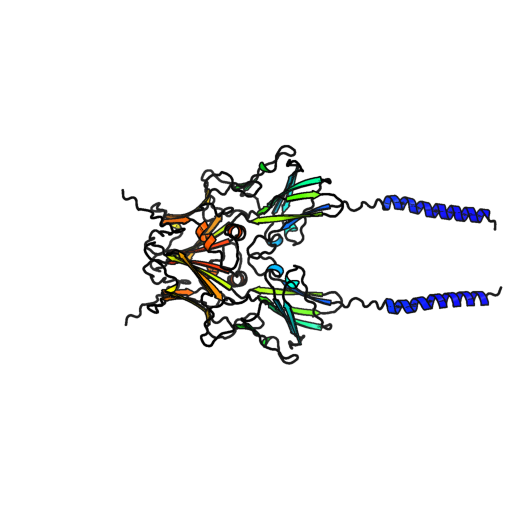 CYS B 1 25 ? -54.906 -18.234 1.286 1 36.62 25 CYS B CA 1
ATOM 2743 C C . CYS B 1 25 ? -53.969 -18.5 0.118 1 36.62 25 CYS B C 1
ATOM 2745 O O . CYS B 1 25 ? -52.906 -19.109 0.297 1 36.62 25 CYS B O 1
ATOM 2747 N N . ASP B 1 26 ? -54.5 -18.734 -1.077 1 36 26 ASP B N 1
ATOM 2748 C CA . ASP B 1 26 ? -53.5 -18.859 -2.107 1 36 26 ASP B CA 1
ATOM 2749 C C . ASP B 1 26 ? -52.625 -17.594 -2.172 1 36 26 ASP B C 1
ATOM 2751 O O . ASP B 1 26 ? -51.531 -17.594 -2.768 1 36 26 ASP B O 1
ATOM 2755 N N . SER B 1 27 ? -53.156 -16.406 -1.934 1 35.84 27 SER B N 1
ATOM 2756 C CA . SER B 1 27 ? -52.344 -15.18 -1.934 1 35.84 27 SER B CA 1
ATOM 2757 C C . SER B 1 27 ? -51.406 -15.133 -0.737 1 35.84 27 SER B C 1
ATOM 2759 O O . SER B 1 27 ? -50.531 -14.281 -0.67 1 35.84 27 SER B O 1
ATOM 2761 N N . PHE B 1 28 ? -51.781 -15.672 0.331 1 36.97 28 PHE B N 1
ATOM 2762 C CA . PHE B 1 28 ? -50.75 -15.75 1.352 1 36.97 28 PHE B CA 1
ATOM 2763 C C . PHE B 1 28 ? -49.688 -16.781 0.971 1 36.97 28 PHE B C 1
ATOM 2765 O O . PHE B 1 28 ? -48.75 -17.047 1.744 1 36.97 28 PHE B O 1
ATOM 2772 N N . ASN B 1 29 ? -50.062 -17.859 0.279 1 36.78 29 ASN B N 1
ATOM 2773 C CA . ASN B 1 29 ? -48.844 -18.469 -0.268 1 36.78 29 ASN B CA 1
ATOM 2774 C C . ASN B 1 29 ? -47.938 -17.438 -0.931 1 36.78 29 ASN B C 1
ATOM 2776 O O . ASN B 1 29 ? -47.938 -17.297 -2.156 1 36.78 29 ASN B O 1
ATOM 2780 N N . GLU B 1 30 ? -48.188 -16.188 -0.641 1 40.78 30 GLU B N 1
ATOM 2781 C CA . GLU B 1 30 ? -47.125 -15.273 -1.027 1 40.78 30 GLU B CA 1
ATOM 2782 C C . GLU B 1 30 ? -45.781 -16 -1.12 1 40.78 30 GLU B C 1
ATOM 2784 O O . GLU B 1 30 ? -45.438 -16.75 -0.216 1 40.78 30 GLU B O 1
ATOM 2789 N N . ASP B 1 31 ? -45.375 -16.469 -2.197 1 41.12 31 ASP B N 1
ATOM 2790 C CA . ASP B 1 31 ? -43.969 -16.859 -2.434 1 41.12 31 ASP B CA 1
ATOM 2791 C C . ASP B 1 31 ? -43.062 -16.219 -1.398 1 41.12 31 ASP B C 1
ATOM 2793 O O . ASP B 1 31 ? -42.875 -15 -1.387 1 41.12 31 ASP B O 1
ATOM 2797 N N . LEU B 1 32 ? -43.219 -16.438 -0.134 1 47.81 32 LEU B N 1
ATOM 2798 C CA . LEU B 1 32 ? -42.125 -15.992 0.716 1 47.81 32 LEU B CA 1
ATOM 2799 C C . LEU B 1 32 ? -40.812 -15.836 -0.093 1 47.81 32 LEU B C 1
ATOM 2801 O O . LEU B 1 32 ? -40.469 -16.734 -0.851 1 47.81 32 LEU B O 1
ATOM 2805 N N . PRO B 1 33 ? -40.594 -14.734 -0.452 1 53.84 33 PRO B N 1
ATOM 2806 C CA . PRO B 1 33 ? -39.344 -14.609 -1.254 1 53.84 33 PRO B CA 1
ATOM 2807 C C . PRO B 1 33 ? -38.312 -15.641 -0.879 1 53.84 33 PRO B C 1
ATOM 2809 O O . PRO B 1 33 ? -38.094 -15.938 0.304 1 53.84 33 PRO B O 1
ATOM 2812 N N . GLU B 1 34 ? -38.188 -16.781 -1.549 1 67.88 34 GLU B N 1
ATOM 2813 C CA . GLU B 1 34 ? -37.125 -17.766 -1.321 1 67.88 34 GLU B CA 1
ATOM 2814 C C . GLU B 1 34 ? -35.875 -17.109 -0.787 1 67.88 34 GLU B C 1
ATOM 2816 O O . GLU B 1 34 ? -35.438 -16.078 -1.309 1 67.88 34 GLU B O 1
ATOM 2821 N N . CYS B 1 35 ? -35.656 -17.547 0.493 1 84.44 35 CYS B N 1
ATOM 2822 C CA . CYS B 1 35 ? -34.406 -17.078 1.091 1 84.44 35 CYS B CA 1
ATOM 2823 C C . CYS B 1 35 ? -33.219 -17.375 0.183 1 84.44 35 CYS B C 1
ATOM 2825 O O . CYS B 1 35 ? -33.156 -18.453 -0.425 1 84.44 35 CYS B O 1
ATOM 2827 N N . ARG B 1 36 ? -32.562 -16.438 -0.154 1 91.69 36 ARG B N 1
ATOM 2828 C CA . ARG B 1 36 ? -31.453 -16.516 -1.1 1 91.69 36 ARG B CA 1
ATOM 2829 C C . ARG B 1 36 ? -30.125 -16.609 -0.37 1 91.69 36 ARG B C 1
ATOM 2831 O O . ARG B 1 36 ? -30 -16.156 0.77 1 91.69 36 ARG B O 1
ATOM 2838 N N . LEU B 1 37 ? -29.281 -17.422 -1.022 1 96.88 37 LEU B N 1
ATOM 2839 C CA . LEU B 1 37 ? -27.891 -17.5 -0.596 1 96.88 37 LEU B CA 1
ATOM 2840 C C . LEU B 1 37 ? -27 -16.656 -1.492 1 96.88 37 LEU B C 1
ATOM 2842 O O . LEU B 1 37 ? -27.094 -16.719 -2.719 1 96.88 37 LEU B O 1
ATOM 2846 N N . SER B 1 38 ? -26.234 -15.734 -0.888 1 97.56 38 SER B N 1
ATOM 2847 C CA . SER B 1 38 ? -25.312 -14.883 -1.63 1 97.56 38 SER B CA 1
ATOM 2848 C C . SER B 1 38 ? -23.906 -14.984 -1.072 1 97.56 38 SER B C 1
ATOM 2850 O O . SER B 1 38 ? -23.719 -15.328 0.096 1 97.56 38 SER B O 1
ATOM 2852 N N . VAL B 1 39 ? -22.984 -14.75 -1.937 1 98.31 39 VAL B N 1
ATOM 2853 C CA . VAL B 1 39 ? -21.578 -14.734 -1.542 1 98.31 39 VAL B CA 1
ATOM 2854 C C . VAL B 1 39 ? -21 -13.336 -1.741 1 98.31 39 VAL B C 1
ATOM 2856 O O . VAL B 1 39 ? -21.172 -12.727 -2.803 1 98.31 39 VAL B O 1
ATOM 2859 N N . LYS B 1 40 ? -20.453 -12.797 -0.708 1 98.19 40 LYS B N 1
ATOM 2860 C CA . LYS B 1 40 ? -19.656 -11.57 -0.758 1 98.19 40 LYS B CA 1
ATOM 2861 C C . LYS B 1 40 ? -18.156 -11.891 -0.814 1 98.19 40 LYS B C 1
ATOM 2863 O O . LYS B 1 40 ? -17.672 -12.758 -0.085 1 98.19 40 LYS B O 1
ATOM 2868 N N . PHE B 1 41 ? -17.516 -11.234 -1.725 1 98.56 41 PHE B N 1
ATOM 2869 C CA . PHE B 1 41 ? -16.062 -11.328 -1.783 1 98.56 41 PHE B CA 1
ATOM 2870 C C . PHE B 1 41 ? -15.406 -10.109 -1.144 1 98.56 41 PHE B C 1
ATOM 2872 O O . PHE B 1 41 ? -15.852 -8.977 -1.354 1 98.56 41 PHE B O 1
ATOM 2879 N N . LYS B 1 42 ? -14.445 -10.344 -0.35 1 98.06 42 LYS B N 1
ATOM 2880 C CA . LYS B 1 42 ? -13.789 -9.266 0.384 1 98.06 42 LYS B CA 1
ATOM 2881 C C . LYS B 1 42 ? -12.273 -9.328 0.232 1 98.06 42 LYS B C 1
ATOM 2883 O O . LYS B 1 42 ? -11.664 -10.367 0.51 1 98.06 42 LYS B O 1
ATOM 2888 N N . TYR B 1 43 ? -11.633 -8.234 -0.214 1 98.19 43 TYR B N 1
ATOM 2889 C CA . TYR B 1 43 ? -10.18 -8.133 -0.297 1 98.19 43 TYR B CA 1
ATOM 2890 C C . TYR B 1 43 ? -9.648 -7.047 0.629 1 98.19 43 TYR B C 1
ATOM 2892 O O . TYR B 1 43 ? -9.32 -5.945 0.18 1 98.19 43 TYR B O 1
ATOM 2900 N N . ASP B 1 44 ? -9.531 -7.367 1.905 1 96.75 44 ASP B N 1
ATOM 2901 C CA . ASP B 1 44 ? -8.961 -6.43 2.867 1 96.75 44 ASP B CA 1
ATOM 2902 C C . ASP B 1 44 ? -7.625 -6.941 3.408 1 96.75 44 ASP B C 1
ATOM 2904 O O . ASP B 1 44 ? -7.016 -6.305 4.27 1 96.75 44 ASP B O 1
ATOM 2908 N N . TYR B 1 45 ? -7.207 -8.125 2.91 1 97.12 45 TYR B N 1
ATOM 2909 C CA . TYR B 1 45 ? -5.895 -8.656 3.264 1 97.12 45 TYR B CA 1
ATOM 2910 C C . TYR B 1 45 ? -4.797 -7.965 2.469 1 97.12 45 TYR B C 1
ATOM 2912 O O . TYR B 1 45 ? -4.07 -8.609 1.706 1 97.12 45 TYR B O 1
ATOM 2920 N N . ASN B 1 46 ? -4.758 -6.633 2.658 1 94.56 46 ASN B N 1
ATOM 2921 C CA . ASN B 1 46 ? -3.773 -5.73 2.068 1 94.56 46 ASN B CA 1
ATOM 2922 C C . ASN B 1 46 ? -3.229 -4.742 3.098 1 94.56 46 ASN B C 1
ATOM 2924 O O . ASN B 1 46 ? -3.613 -4.785 4.266 1 94.56 46 ASN B O 1
ATOM 2928 N N . MET B 1 47 ? -2.338 -3.834 2.693 1 90 47 MET B N 1
ATOM 2929 C CA . MET B 1 47 ? -1.597 -3.02 3.65 1 90 47 MET B CA 1
ATOM 2930 C C . MET B 1 47 ? -2.441 -1.848 4.141 1 90 47 MET B C 1
ATOM 2932 O O . MET B 1 47 ? -2.084 -1.181 5.113 1 90 47 MET B O 1
ATOM 2936 N N . GLU B 1 48 ? -3.604 -1.545 3.469 1 90.81 48 GLU B N 1
ATOM 2937 C CA . GLU B 1 48 ? -4.5 -0.492 3.934 1 90.81 48 GLU B CA 1
ATOM 2938 C C . GLU B 1 48 ? -5.582 -1.054 4.852 1 90.81 48 GLU B C 1
ATOM 2940 O O . GLU B 1 48 ? -6.367 -0.299 5.43 1 90.81 48 GLU B O 1
ATOM 2945 N N . PHE B 1 49 ? -5.672 -2.469 4.914 1 91.81 49 PHE B N 1
ATOM 2946 C CA . PHE B 1 49 ? -6.648 -3.148 5.762 1 91.81 49 PHE B CA 1
ATOM 2947 C C . PHE B 1 49 ? -8.062 -2.703 5.422 1 91.81 49 PHE B C 1
ATOM 2949 O O . PHE B 1 49 ? -8.883 -2.492 6.316 1 91.81 49 PHE B O 1
ATOM 2956 N N . ALA B 1 50 ? -8.273 -2.475 4.148 1 93.44 50 ALA B N 1
ATOM 2957 C CA . ALA B 1 50 ? -9.57 -2.029 3.639 1 93.44 50 ALA B CA 1
ATOM 2958 C C . ALA B 1 50 ? -10 -2.861 2.436 1 93.44 50 ALA B C 1
ATOM 2960 O O . ALA B 1 50 ? -9.18 -3.207 1.585 1 93.44 50 ALA B O 1
ATOM 2961 N N . ASP B 1 51 ? -11.242 -3.1 2.385 1 95.88 51 ASP B N 1
ATOM 2962 C CA . ASP B 1 51 ? -11.773 -3.914 1.295 1 95.88 51 ASP B CA 1
ATOM 2963 C C . ASP B 1 51 ? -11.602 -3.213 -0.05 1 95.88 51 ASP B C 1
ATOM 2965 O O . ASP B 1 51 ? -12.242 -2.193 -0.311 1 95.88 51 ASP B O 1
ATOM 2969 N N . ALA B 1 52 ? -10.742 -3.814 -0.861 1 96.38 52 ALA B N 1
ATOM 2970 C CA . ALA B 1 52 ? -10.438 -3.225 -2.162 1 96.38 52 ALA B CA 1
ATOM 2971 C C . ALA B 1 52 ? -11.016 -4.066 -3.295 1 96.38 52 ALA B C 1
ATOM 2973 O O . ALA B 1 52 ? -10.586 -3.953 -4.445 1 96.38 52 ALA B O 1
ATOM 2974 N N . PHE B 1 53 ? -11.984 -4.914 -3.023 1 97.56 53 PHE B N 1
ATOM 2975 C CA . PHE B 1 53 ? -12.555 -5.816 -4.02 1 97.56 53 PHE B CA 1
ATOM 2976 C C . PHE B 1 53 ? -13.109 -5.031 -5.203 1 97.56 53 PHE B C 1
ATOM 2978 O O . PHE B 1 53 ? -12.703 -5.246 -6.348 1 97.56 53 PHE B O 1
ATOM 2985 N N . HIS B 1 54 ? -13.93 -4.078 -4.902 1 95.75 54 HIS B N 1
ATOM 2986 C CA . HIS B 1 54 ? -14.633 -3.363 -5.961 1 95.75 54 HIS B CA 1
ATOM 2987 C C . HIS B 1 54 ? -13.664 -2.529 -6.797 1 95.75 54 HIS B C 1
ATOM 2989 O O . HIS B 1 54 ? -13.938 -2.242 -7.965 1 95.75 54 HIS B O 1
ATOM 2995 N N . ALA B 1 55 ? -12.531 -2.209 -6.199 1 93.38 55 ALA B N 1
ATOM 2996 C CA . ALA B 1 55 ? -11.578 -1.328 -6.875 1 93.38 55 ALA B CA 1
ATOM 2997 C C . ALA B 1 55 ? -10.602 -2.127 -7.73 1 93.38 55 ALA B C 1
ATOM 2999 O O . ALA B 1 55 ? -10.062 -1.612 -8.711 1 93.38 55 ALA B O 1
ATOM 3000 N N . GLN B 1 56 ? -10.398 -3.438 -7.41 1 95.12 56 GLN B N 1
ATOM 3001 C CA . GLN B 1 56 ? -9.242 -4.09 -8.023 1 95.12 56 GLN B CA 1
ATOM 3002 C C . GLN B 1 56 ? -9.656 -5.371 -8.742 1 95.12 56 GLN B C 1
ATOM 3004 O O . GLN B 1 56 ? -9.008 -5.777 -9.711 1 95.12 56 GLN B O 1
ATOM 3009 N N . VAL B 1 57 ? -10.727 -6 -8.266 1 97.06 57 VAL B N 1
ATOM 3010 C CA . VAL B 1 57 ? -11.062 -7.32 -8.789 1 97.06 57 VAL B CA 1
ATOM 3011 C C . VAL B 1 57 ? -12.102 -7.188 -9.906 1 97.06 57 VAL B C 1
ATOM 3013 O O . VAL B 1 57 ? -13.164 -6.594 -9.711 1 97.06 57 VAL B O 1
ATOM 3016 N N . ASP B 1 58 ? -11.797 -7.766 -11.023 1 96.5 58 ASP B N 1
ATOM 3017 C CA . ASP B 1 58 ? -12.719 -7.598 -12.148 1 96.5 58 ASP B CA 1
ATOM 3018 C C . ASP B 1 58 ? -13.242 -8.945 -12.633 1 96.5 58 ASP B C 1
ATOM 3020 O O . ASP B 1 58 ? -13.992 -9.008 -13.602 1 96.5 58 ASP B O 1
ATOM 3024 N N . LYS B 1 59 ? -12.812 -9.938 -12.07 1 98.12 59 LYS B N 1
ATOM 3025 C CA . LYS B 1 59 ? -13.312 -11.273 -12.391 1 98.12 59 LYS B CA 1
ATOM 3026 C C . LYS B 1 59 ? -13.227 -12.195 -11.172 1 98.12 59 LYS B C 1
ATOM 3028 O O . LYS B 1 59 ? -12.242 -12.164 -10.438 1 98.12 59 LYS B O 1
ATOM 3033 N N . VAL B 1 60 ? -14.258 -12.953 -10.961 1 98.5 60 VAL B N 1
ATOM 3034 C CA . VAL B 1 60 ? -14.25 -13.945 -9.898 1 98.5 60 VAL B CA 1
ATOM 3035 C C . VAL B 1 60 ? -14.914 -15.234 -10.383 1 98.5 60 VAL B C 1
ATOM 3037 O O . VAL B 1 60 ? -15.883 -15.188 -11.148 1 98.5 60 VAL B O 1
ATOM 3040 N N . GLU B 1 61 ? -14.367 -16.328 -10.047 1 98.5 61 GLU B N 1
ATOM 3041 C CA . GLU B 1 61 ? -14.938 -17.641 -10.289 1 98.5 61 GLU B CA 1
ATOM 3042 C C . GLU B 1 61 ? -15.133 -18.406 -8.984 1 98.5 61 GLU B C 1
ATOM 3044 O O . GLU B 1 61 ? -14.172 -18.656 -8.25 1 98.5 61 GLU B O 1
ATOM 3049 N N . LEU B 1 62 ? -16.375 -18.734 -8.68 1 98.75 62 LEU B N 1
ATOM 3050 C CA . LEU B 1 62 ? -16.75 -19.453 -7.465 1 98.75 62 LEU B CA 1
ATOM 3051 C C . LEU B 1 62 ? -16.922 -20.938 -7.738 1 98.75 62 LEU B C 1
ATOM 3053 O O . LEU B 1 62 ? -17.578 -21.328 -8.711 1 98.75 62 LEU B O 1
ATOM 3057 N N . TYR B 1 63 ? -16.297 -21.734 -6.938 1 98.75 63 TYR B N 1
ATOM 3058 C CA . TYR B 1 63 ? -16.438 -23.188 -6.996 1 98.75 63 TYR B CA 1
ATOM 3059 C C . TYR B 1 63 ? -17.234 -23.719 -5.809 1 98.75 63 TYR B C 1
ATOM 3061 O O . TYR B 1 63 ? -16.922 -23.406 -4.656 1 98.75 63 TYR B O 1
ATOM 3069 N N . VAL B 1 64 ? -18.234 -24.5 -6.062 1 98.75 64 VAL B N 1
ATOM 3070 C CA . VAL B 1 64 ? -19.172 -24.969 -5.043 1 98.75 64 VAL B CA 1
ATOM 3071 C C . VAL B 1 64 ? -19.062 -26.484 -4.895 1 98.75 64 VAL B C 1
ATOM 3073 O O . VAL B 1 64 ? -19.109 -27.219 -5.883 1 98.75 64 VAL B O 1
ATOM 3076 N N . PHE B 1 65 ? -18.906 -26.922 -3.689 1 98.62 65 PHE B N 1
ATOM 3077 C CA . PHE B 1 65 ? -18.812 -28.344 -3.352 1 98.62 65 PHE B CA 1
ATOM 3078 C C . PHE B 1 65 ? -19.875 -28.719 -2.332 1 98.62 65 PHE B C 1
ATOM 3080 O O . PHE B 1 65 ? -20.281 -27.891 -1.509 1 98.62 65 PHE B O 1
ATOM 3087 N N . ASP B 1 66 ? -20.297 -29.906 -2.32 1 97.5 66 ASP B N 1
ATOM 3088 C CA . ASP B 1 66 ? -21.312 -30.359 -1.365 1 97.5 66 ASP B CA 1
ATOM 3089 C C . ASP B 1 66 ? -20.672 -30.734 -0.028 1 97.5 66 ASP B C 1
ATOM 3091 O O . ASP B 1 66 ? -19.484 -30.516 0.179 1 97.5 66 ASP B O 1
ATOM 3095 N N . LYS B 1 67 ? -21.484 -31.203 0.854 1 94.81 67 LYS B N 1
ATOM 3096 C CA . LYS B 1 67 ? -21.062 -31.5 2.221 1 94.81 67 LYS B CA 1
ATOM 3097 C C . LYS B 1 67 ? -19.984 -32.562 2.244 1 94.81 67 LYS B C 1
ATOM 3099 O O . LYS B 1 67 ? -19.172 -32.625 3.174 1 94.81 67 LYS B O 1
ATOM 3104 N N . ASN B 1 68 ? -19.922 -33.406 1.219 1 92.75 68 ASN B N 1
ATOM 3105 C CA . ASN B 1 68 ? -18.969 -34.5 1.146 1 92.75 68 ASN B CA 1
ATOM 3106 C C . ASN B 1 68 ? -17.703 -34.094 0.378 1 92.75 68 ASN B C 1
ATOM 3108 O O . ASN B 1 68 ? -16.844 -34.906 0.123 1 92.75 68 ASN B O 1
ATOM 3112 N N . GLY B 1 69 ? -17.734 -32.844 -0.121 1 93.56 69 GLY B N 1
ATOM 3113 C CA . GLY B 1 69 ? -16.562 -32.344 -0.81 1 93.56 69 GLY B CA 1
ATOM 3114 C C . GLY B 1 69 ? -16.578 -32.625 -2.303 1 93.56 69 GLY B C 1
ATOM 3115 O O . GLY B 1 69 ? -15.555 -32.5 -2.971 1 93.56 69 GLY B O 1
ATOM 3116 N N . LYS B 1 70 ? -17.734 -33.062 -2.775 1 97.69 70 LYS B N 1
ATOM 3117 C CA . LYS B 1 70 ? -17.844 -33.312 -4.207 1 97.69 70 LYS B CA 1
ATOM 3118 C C . LYS B 1 70 ? -18.219 -32.062 -4.977 1 97.69 70 LYS B C 1
ATOM 3120 O O . LYS B 1 70 ? -19.062 -31.281 -4.531 1 97.69 70 LYS B O 1
ATOM 3125 N N . TYR B 1 71 ? -17.594 -31.953 -6.109 1 98.56 71 TYR B N 1
ATOM 3126 C CA . TYR B 1 71 ? -17.812 -30.797 -6.953 1 98.56 71 TYR B CA 1
ATOM 3127 C C . TYR B 1 71 ? -19.234 -30.766 -7.484 1 98.56 71 TYR B C 1
ATOM 3129 O O . TYR B 1 71 ? -19.734 -31.766 -7.984 1 98.56 71 TYR B O 1
ATOM 3137 N N . LEU B 1 72 ? -19.828 -29.578 -7.363 1 98.5 72 LEU B N 1
ATOM 3138 C CA . LEU B 1 72 ? -21.172 -29.406 -7.922 1 98.5 72 LEU B CA 1
ATOM 3139 C C . LEU B 1 72 ? -21.125 -28.578 -9.203 1 98.5 72 LEU B C 1
ATOM 3141 O O . LEU B 1 72 ? -21.453 -29.078 -10.281 1 98.5 72 LEU B O 1
ATOM 3145 N N . PHE B 1 73 ? -20.672 -27.312 -9.117 1 98.31 73 PHE B N 1
ATOM 3146 C CA . PHE B 1 73 ? -20.578 -26.422 -10.266 1 98.31 73 PHE B CA 1
ATOM 3147 C C . PHE B 1 73 ? -19.688 -25.234 -9.945 1 98.31 73 PHE B C 1
ATOM 3149 O O . PHE B 1 73 ? -19.234 -25.062 -8.812 1 98.31 73 PHE B O 1
ATOM 3156 N N . LYS B 1 74 ? -19.344 -24.484 -10.891 1 98.12 74 LYS B N 1
ATOM 3157 C CA . LYS B 1 74 ? -18.703 -23.188 -10.711 1 98.12 74 LYS B CA 1
ATOM 3158 C C . LYS B 1 74 ? -19.516 -22.078 -11.383 1 98.12 74 LYS B C 1
ATOM 3160 O O . LYS B 1 74 ? -20.297 -22.359 -12.297 1 98.12 74 LYS B O 1
ATOM 3165 N N . GLN B 1 75 ? -19.422 -20.953 -10.953 1 97.5 75 GLN B N 1
ATOM 3166 C CA . GLN B 1 75 ? -20 -19.766 -11.578 1 97.5 75 GLN B CA 1
ATOM 3167 C C . GLN B 1 75 ? -19.062 -18.578 -11.508 1 97.5 75 GLN B C 1
ATOM 3169 O O . GLN B 1 75 ? -18.219 -18.5 -10.609 1 97.5 75 GLN B O 1
ATOM 3174 N N . ALA B 1 76 ? -19.172 -17.719 -12.539 1 97.56 76 ALA B N 1
ATOM 3175 C CA . ALA B 1 76 ? -18.219 -16.609 -12.672 1 97.56 76 ALA B CA 1
ATOM 3176 C C . ALA B 1 76 ? -18.938 -15.289 -12.898 1 97.56 76 ALA B C 1
ATOM 3178 O O . ALA B 1 76 ? -20.109 -15.273 -13.305 1 97.56 76 ALA B O 1
ATOM 3179 N N . GLU B 1 77 ? -18.375 -14.273 -12.453 1 97.69 77 GLU B N 1
ATOM 3180 C CA . GLU B 1 77 ? -18.781 -12.898 -12.742 1 97.69 77 GLU B CA 1
ATOM 3181 C C . GLU B 1 77 ? -17.578 -12.055 -13.188 1 97.69 77 GLU B C 1
ATOM 3183 O O . GLU B 1 77 ? -16.469 -12.242 -12.695 1 97.69 77 GLU B O 1
ATOM 3188 N N . GLU B 1 78 ? -17.734 -11.211 -14.195 1 95.5 78 GLU B N 1
ATOM 3189 C CA . GLU B 1 78 ? -16.672 -10.32 -14.656 1 95.5 78 GLU B CA 1
ATOM 3190 C C . GLU B 1 78 ? -17.234 -8.961 -15.062 1 95.5 78 GLU B C 1
ATOM 3192 O O . GLU B 1 78 ? -18.438 -8.828 -15.305 1 95.5 78 GLU B O 1
ATOM 3197 N N . GLY B 1 79 ? -16.391 -7.969 -14.969 1 91.31 79 GLY B N 1
ATOM 3198 C CA . GLY B 1 79 ? -16.734 -6.668 -15.523 1 91.31 79 GLY B CA 1
ATOM 3199 C C . GLY B 1 79 ? -17.266 -5.695 -14.492 1 91.31 79 GLY B C 1
ATOM 3200 O O . GLY B 1 79 ? -16.891 -5.758 -13.32 1 91.31 79 GLY B O 1
ATOM 3201 N N . SER B 1 80 ? -18.109 -4.82 -14.883 1 90.06 80 SER B N 1
ATOM 3202 C CA . SER B 1 80 ? -18.484 -3.629 -14.133 1 90.06 80 SER B CA 1
ATOM 3203 C C . SER B 1 80 ? -19.391 -3.986 -12.953 1 90.06 80 SER B C 1
ATOM 3205 O O . SER B 1 80 ? -19.453 -3.242 -11.977 1 90.06 80 SER B O 1
ATOM 3207 N N . ALA B 1 81 ? -19.984 -5.117 -13.047 1 92 81 ALA B N 1
ATOM 3208 C CA . ALA B 1 81 ? -20.844 -5.535 -11.945 1 92 81 ALA B CA 1
ATOM 3209 C C . ALA B 1 81 ? -20.062 -5.629 -10.633 1 92 81 ALA B C 1
ATOM 3211 O O . ALA B 1 81 ? -20.609 -5.363 -9.562 1 92 81 ALA B O 1
ATOM 3212 N N . LEU B 1 82 ? -18.844 -5.973 -10.734 1 95.12 82 LEU B N 1
ATOM 3213 C CA . LEU B 1 82 ? -18.016 -6.219 -9.555 1 95.12 82 LEU B CA 1
ATOM 3214 C C . LEU B 1 82 ? -17.516 -4.906 -8.953 1 95.12 82 LEU B C 1
ATOM 3216 O O . LEU B 1 82 ? -17.062 -4.875 -7.812 1 95.12 82 LEU B O 1
ATOM 3220 N N . SER B 1 83 ? -17.703 -3.783 -9.625 1 91.75 83 SER B N 1
ATOM 3221 C CA . SER B 1 83 ? -17.078 -2.527 -9.227 1 91.75 83 SER B CA 1
ATOM 3222 C C . SER B 1 83 ? -18.047 -1.645 -8.453 1 91.75 83 SER B C 1
ATOM 3224 O O . SER B 1 83 ? -17.719 -0.515 -8.086 1 91.75 83 SER B O 1
ATOM 3226 N N . THR B 1 84 ? -19.188 -2.078 -8.078 1 86.94 84 THR B N 1
ATOM 3227 C CA . THR B 1 84 ? -20.25 -1.259 -7.508 1 86.94 84 THR B CA 1
ATOM 3228 C C . THR B 1 84 ? -20.016 -1.037 -6.016 1 86.94 84 THR B C 1
ATOM 3230 O O . THR B 1 84 ? -20.578 -0.117 -5.422 1 86.94 84 THR B O 1
ATOM 3233 N N . GLY B 1 85 ? -19.281 -1.842 -5.426 1 87.5 85 GLY B N 1
ATOM 3234 C CA . GLY B 1 85 ? -19.062 -1.76 -3.992 1 87.5 85 GLY B CA 1
ATOM 3235 C C . GLY B 1 85 ? -20.062 -2.584 -3.189 1 87.5 85 GLY B C 1
ATOM 3236 O O . GLY B 1 85 ? -19.875 -2.779 -1.986 1 87.5 85 GLY B O 1
ATOM 3237 N N . ASN B 1 86 ? -21.125 -3.107 -3.848 1 90.31 86 ASN B N 1
ATOM 3238 C CA . ASN B 1 86 ? -22.156 -3.855 -3.143 1 90.31 86 ASN B CA 1
ATOM 3239 C C . ASN B 1 86 ? -22.484 -5.168 -3.852 1 90.31 86 ASN B C 1
ATOM 3241 O O . ASN B 1 86 ? -23.578 -5.703 -3.699 1 90.31 86 ASN B O 1
ATOM 3245 N N . TYR B 1 87 ? -21.594 -5.621 -4.559 1 95.94 87 TYR B N 1
ATOM 3246 C CA . TYR B 1 87 ? -21.828 -6.832 -5.336 1 95.94 87 TYR B CA 1
ATOM 3247 C C . TYR B 1 87 ? -22.016 -8.039 -4.426 1 95.94 87 TYR B C 1
ATOM 3249 O O . TYR B 1 87 ? -21.25 -8.242 -3.486 1 95.94 87 TYR B O 1
ATOM 3257 N N . LEU B 1 88 ? -23.062 -8.789 -4.695 1 96.94 88 LEU B N 1
ATOM 3258 C CA . LEU B 1 88 ? -23.312 -10.102 -4.105 1 96.94 88 LEU B CA 1
ATOM 3259 C C . LEU B 1 88 ? -23.578 -11.141 -5.188 1 96.94 88 LEU B C 1
ATOM 3261 O O . LEU B 1 88 ? -24.406 -10.922 -6.078 1 96.94 88 LEU B O 1
ATOM 3265 N N . MET B 1 89 ? -22.844 -12.195 -5.156 1 97.62 89 MET B N 1
ATOM 3266 C CA . MET B 1 89 ? -23.094 -13.281 -6.102 1 97.62 89 MET B CA 1
ATOM 3267 C C . MET B 1 89 ? -24.203 -14.195 -5.59 1 97.62 89 MET B C 1
ATOM 3269 O O . MET B 1 89 ? -24.031 -14.867 -4.57 1 97.62 89 MET B O 1
ATOM 3273 N N . GLU B 1 90 ? -25.25 -14.219 -6.289 1 96.31 90 GLU B N 1
ATOM 3274 C CA . GLU B 1 90 ? -26.312 -15.141 -5.918 1 96.31 90 GLU B CA 1
ATOM 3275 C C . GLU B 1 90 ? -25.969 -16.578 -6.309 1 96.31 90 GLU B C 1
ATOM 3277 O O . GLU B 1 90 ? -25.484 -16.828 -7.414 1 96.31 90 GLU B O 1
ATOM 3282 N N . VAL B 1 91 ? -26.172 -17.469 -5.375 1 97.56 91 VAL B N 1
ATOM 3283 C CA . VAL B 1 91 ? -25.906 -18.891 -5.605 1 97.56 91 VAL B CA 1
ATOM 3284 C C . VAL B 1 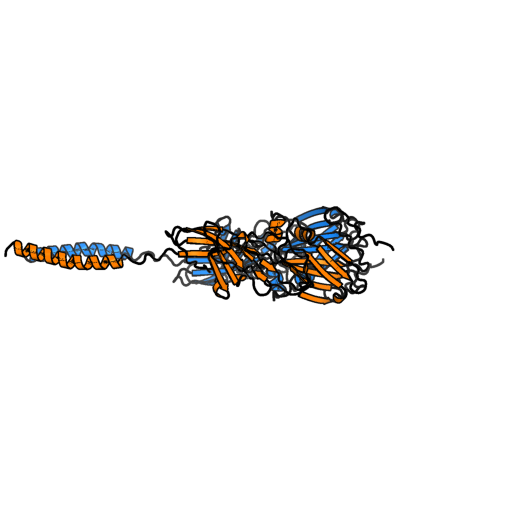91 ? -27.188 -19.703 -5.398 1 97.56 91 VAL B C 1
ATOM 3286 O O . VAL B 1 91 ? -27.75 -19.703 -4.301 1 97.56 91 VAL B O 1
ATOM 3289 N N . GLU B 1 92 ? -27.609 -20.344 -6.391 1 95.31 92 GLU B N 1
ATOM 3290 C CA . GLU B 1 92 ? -28.812 -21.156 -6.293 1 95.31 92 GLU B CA 1
ATOM 3291 C C . GLU B 1 92 ? -28.469 -22.562 -5.801 1 95.31 92 GLU B C 1
ATOM 3293 O O . GLU B 1 92 ? -27.891 -23.359 -6.531 1 95.31 92 GLU B O 1
ATOM 3298 N N . LEU B 1 93 ? -28.906 -22.828 -4.488 1 95.62 93 LEU B N 1
ATOM 3299 C CA . LEU B 1 93 ? -28.641 -24.125 -3.871 1 95.62 93 LEU B CA 1
ATOM 3300 C C . LEU B 1 93 ? -29.797 -24.531 -2.955 1 95.62 93 LEU B C 1
ATOM 3302 O O . LEU B 1 93 ? -30.406 -23.672 -2.303 1 95.62 93 LEU B O 1
ATOM 3306 N N . PRO B 1 94 ? -30.109 -25.859 -2.938 1 94.5 94 PRO B N 1
ATOM 3307 C CA . PRO B 1 94 ? -31.016 -26.312 -1.876 1 94.5 94 PRO B CA 1
ATOM 3308 C C . PRO B 1 94 ? -30.406 -26.156 -0.481 1 94.5 94 PRO B C 1
ATOM 3310 O O . PRO B 1 94 ? -29.203 -25.953 -0.346 1 94.5 94 PRO B O 1
ATOM 3313 N N . VAL B 1 95 ? -31.297 -26.125 0.511 1 95.56 95 VAL B N 1
ATOM 3314 C CA . VAL B 1 95 ? -30.844 -26.125 1.897 1 95.56 95 VAL B CA 1
ATOM 3315 C C . VAL B 1 95 ? -29.859 -27.266 2.127 1 95.56 95 VAL B C 1
ATOM 3317 O O . VAL B 1 95 ? -30.094 -28.391 1.651 1 95.56 95 VAL B O 1
ATOM 3320 N N . GLY B 1 96 ? -28.75 -26.969 2.764 1 96.62 96 GLY B N 1
ATOM 3321 C CA . GLY B 1 96 ? -27.719 -27.984 2.992 1 96.62 96 GLY B CA 1
ATOM 3322 C C . GLY B 1 96 ? -26.375 -27.391 3.385 1 96.62 96 GLY B C 1
ATOM 3323 O O . GLY B 1 96 ? -26.281 -26.188 3.676 1 96.62 96 GLY B O 1
ATOM 3324 N N . GLN B 1 97 ? -25.422 -28.312 3.512 1 98.06 97 GLN B N 1
ATOM 3325 C CA . GLN B 1 97 ? -24.047 -27.922 3.818 1 98.06 97 GLN B CA 1
ATOM 3326 C C . GLN B 1 97 ? -23.172 -27.953 2.568 1 98.06 97 GLN B C 1
ATOM 3328 O O . GLN B 1 97 ? -23.312 -28.859 1.739 1 98.06 97 GLN B O 1
ATOM 3333 N N . TYR B 1 98 ? -22.344 -26.906 2.463 1 98.38 98 TYR B N 1
ATOM 3334 C CA . TYR B 1 98 ? -21.516 -26.766 1.27 1 98.38 98 TYR B CA 1
ATOM 3335 C C . TYR B 1 98 ? -20.125 -26.234 1.626 1 98.38 98 TYR B C 1
ATOM 3337 O O . TYR B 1 98 ? -19.906 -25.781 2.748 1 98.38 98 TYR B O 1
ATOM 3345 N N . GLN B 1 99 ? -19.188 -26.406 0.697 1 98.38 99 GLN B N 1
ATOM 3346 C CA . GLN B 1 99 ? -17.906 -25.719 0.709 1 98.38 99 GLN B CA 1
ATOM 3347 C C . GLN B 1 99 ? -17.734 -24.828 -0.523 1 98.38 99 GLN B C 1
ATOM 3349 O O . GLN B 1 99 ? -18.125 -25.219 -1.628 1 98.38 99 GLN B O 1
ATOM 3354 N N . PHE B 1 100 ? -17.328 -23.609 -0.271 1 98.5 100 PHE B N 1
ATOM 3355 C CA . PHE B 1 100 ? -17.078 -22.656 -1.342 1 98.5 100 PHE B CA 1
ATOM 3356 C C . PHE B 1 100 ? -15.609 -22.266 -1.402 1 98.5 100 PHE B C 1
ATOM 3358 O O . PHE B 1 100 ? -14.922 -22.25 -0.378 1 98.5 100 PHE B O 1
ATOM 3365 N N . MET B 1 101 ? -15.133 -22.078 -2.488 1 97.75 101 MET B N 1
ATOM 3366 C CA . MET B 1 101 ? -13.82 -21.5 -2.734 1 97.75 101 MET B CA 1
ATOM 3367 C C . MET B 1 101 ? -13.82 -20.703 -4.035 1 97.75 101 MET B C 1
ATOM 3369 O O . MET B 1 101 ? -14.664 -20.922 -4.906 1 97.75 101 MET B O 1
ATOM 3373 N N . ALA B 1 102 ? -12.891 -19.734 -4.176 1 98.69 102 ALA B N 1
ATOM 3374 C CA . ALA B 1 102 ? -12.898 -18.906 -5.379 1 98.69 102 ALA B CA 1
ATOM 3375 C C . ALA B 1 102 ? -11.484 -18.641 -5.867 1 98.69 102 ALA B C 1
ATOM 3377 O O . ALA B 1 102 ? -10.531 -18.688 -5.086 1 98.69 102 ALA B O 1
ATOM 3378 N N . TRP B 1 103 ? -11.312 -18.484 -7.109 1 98.69 103 TRP B N 1
ATOM 3379 C CA . TRP B 1 103 ? -10.203 -17.797 -7.746 1 98.69 103 TRP B CA 1
ATOM 3380 C C . TRP B 1 103 ? -10.664 -16.484 -8.383 1 98.69 103 TRP B C 1
ATOM 3382 O O . TRP B 1 103 ? -11.688 -16.453 -9.07 1 98.69 103 TRP B O 1
ATOM 3392 N N . ALA B 1 104 ? -9.953 -15.453 -8.117 1 98.69 104 ALA B N 1
ATOM 3393 C CA . ALA B 1 104 ? -10.281 -14.164 -8.734 1 98.69 104 ALA B CA 1
ATOM 3394 C C . ALA B 1 104 ? -9.133 -13.656 -9.586 1 98.69 104 ALA B C 1
ATOM 3396 O O . ALA B 1 104 ? -7.961 -13.883 -9.266 1 98.69 104 ALA B O 1
ATOM 3397 N N . GLY B 1 105 ? -9.445 -13.07 -10.773 1 98.31 105 GLY B N 1
ATOM 3398 C CA . GLY B 1 105 ? -8.469 -12.422 -11.633 1 98.31 105 GLY B CA 1
ATOM 3399 C C . GLY B 1 105 ? -7.863 -13.359 -12.656 1 98.31 105 GLY B C 1
ATOM 3400 O O . GLY B 1 105 ? -7.242 -12.914 -13.625 1 98.31 105 GLY B O 1
ATOM 3401 N N . ALA B 1 106 ? -8.094 -14.695 -12.516 1 97.88 106 ALA B N 1
ATOM 3402 C CA . ALA B 1 106 ? -7.453 -15.672 -13.391 1 97.88 106 ALA B CA 1
ATOM 3403 C C . ALA B 1 106 ? -7.984 -15.57 -14.812 1 97.88 106 ALA B C 1
ATOM 3405 O O . ALA B 1 106 ? -9.195 -15.555 -15.031 1 97.88 106 ALA B O 1
ATOM 3406 N N . ARG B 1 107 ? -7.09 -15.453 -15.734 1 97.06 107 ARG B N 1
ATOM 3407 C CA . ARG B 1 107 ? -7.398 -15.438 -17.156 1 97.06 107 ARG B CA 1
ATOM 3408 C C . ARG B 1 107 ? -6.383 -16.25 -17.953 1 97.06 107 ARG B C 1
ATOM 3410 O O . ARG B 1 107 ? -6.172 -17.438 -17.672 1 97.06 107 ARG B O 1
ATOM 3417 N N . ASP B 1 108 ? -5.719 -15.594 -18.922 1 96.12 108 ASP B N 1
ATOM 3418 C CA . ASP B 1 108 ? -4.914 -16.297 -19.922 1 96.12 108 ASP B CA 1
ATOM 3419 C C . ASP B 1 108 ? -3.623 -16.828 -19.312 1 96.12 108 ASP B C 1
ATOM 3421 O O . ASP B 1 108 ? -3.051 -17.797 -19.812 1 96.12 108 ASP B O 1
ATOM 3425 N N . SER B 1 109 ? -3.229 -16.312 -18.25 1 98.06 109 SER B N 1
ATOM 3426 C CA . SER B 1 109 ? -1.934 -16.672 -17.688 1 98.06 109 SER B CA 1
ATOM 3427 C C . SER B 1 109 ? -2.037 -17.953 -16.859 1 98.06 109 SER B C 1
ATOM 3429 O O . SER B 1 109 ? -1.021 -18.531 -16.469 1 98.06 109 SER B O 1
ATOM 3431 N N . TYR B 1 110 ? -3.252 -18.453 -16.688 1 98.69 110 TYR B N 1
ATOM 3432 C CA . TYR B 1 110 ? -3.416 -19.516 -15.695 1 98.69 110 TYR B CA 1
ATOM 3433 C C . TYR B 1 110 ? -4.219 -20.672 -16.266 1 98.69 110 TYR B C 1
ATOM 3435 O O . TYR B 1 110 ? -5.129 -20.469 -17.078 1 98.69 110 TYR B O 1
ATOM 3443 N N . ASP B 1 111 ? -3.811 -21.828 -15.875 1 98.25 111 ASP B N 1
ATOM 3444 C CA . ASP B 1 111 ? -4.602 -23.047 -16.094 1 98.25 111 ASP B CA 1
ATOM 3445 C C . ASP B 1 111 ? -5.242 -23.516 -14.797 1 98.25 111 ASP B C 1
ATOM 3447 O O . ASP B 1 111 ? -4.551 -23.75 -13.805 1 98.25 111 ASP B O 1
ATOM 3451 N N . ILE B 1 112 ? -6.531 -23.625 -14.812 1 97.94 112 ILE B N 1
ATOM 3452 C CA . ILE B 1 112 ? -7.262 -24.156 -13.664 1 97.94 112 ILE B CA 1
ATOM 3453 C C . ILE B 1 112 ? -7.844 -25.516 -14.008 1 97.94 112 ILE B C 1
ATOM 3455 O O . ILE B 1 112 ? -8.398 -25.719 -15.086 1 97.94 112 ILE B O 1
ATOM 3459 N N . THR B 1 113 ? -7.762 -26.391 -13.094 1 97.44 113 THR B N 1
ATOM 3460 C CA . THR B 1 113 ? -8.219 -27.75 -13.281 1 97.44 113 THR B CA 1
ATOM 3461 C C . THR B 1 113 ? -9.695 -27.781 -13.656 1 97.44 113 THR B C 1
ATOM 3463 O O . THR B 1 113 ? -10.516 -27.109 -13.031 1 97.44 113 THR B O 1
ATOM 3466 N N . SER B 1 114 ? -10 -28.562 -14.664 1 97.12 114 SER B N 1
ATOM 3467 C CA . SER B 1 114 ? -11.398 -28.844 -14.969 1 97.12 114 SER B CA 1
ATOM 3468 C C . SER B 1 114 ? -11.969 -29.906 -14.039 1 97.12 114 SER B C 1
ATOM 3470 O O . SER B 1 114 ? -11.414 -31 -13.922 1 97.12 114 SER B O 1
ATOM 3472 N N . LEU B 1 115 ? -13.07 -29.578 -13.5 1 98.12 115 LEU B N 1
ATOM 3473 C CA . LEU B 1 115 ? -13.664 -30.5 -12.523 1 98.12 115 LEU B CA 1
ATOM 3474 C C . LEU B 1 115 ? -14.898 -31.172 -13.102 1 98.12 115 LEU B C 1
ATOM 3476 O O . LEU B 1 115 ? -15.609 -30.594 -13.922 1 98.12 115 LEU B O 1
ATOM 3480 N N . THR B 1 116 ? -15.094 -32.438 -12.656 1 98.06 116 THR B N 1
ATOM 3481 C CA . THR B 1 116 ? -16.281 -33.188 -13.039 1 98.06 116 THR B CA 1
ATOM 3482 C C . THR B 1 116 ? -17.297 -33.219 -11.906 1 98.06 116 THR B C 1
ATOM 3484 O O . THR B 1 116 ? -16.984 -33.719 -10.812 1 98.06 116 THR B O 1
ATOM 3487 N N . PRO B 1 117 ? -18.5 -32.75 -12.188 1 97.69 117 PRO B N 1
ATOM 3488 C CA . PRO B 1 117 ? -19.531 -32.75 -11.133 1 97.69 117 PRO B CA 1
ATOM 3489 C C . PRO B 1 117 ? -19.781 -34.156 -10.555 1 97.69 117 PRO B C 1
ATOM 3491 O O . PRO B 1 117 ? -19.859 -35.125 -11.305 1 97.69 117 PRO B O 1
ATOM 3494 N N . GLY B 1 118 ? -19.875 -34.219 -9.312 1 96.75 118 GLY B N 1
ATOM 3495 C CA . GLY B 1 118 ? -20.188 -35.469 -8.633 1 96.75 118 GLY B CA 1
ATOM 3496 C C . GLY B 1 118 ? -18.984 -36.375 -8.508 1 96.75 118 GLY B C 1
ATOM 3497 O O . GLY B 1 118 ? -19.047 -37.406 -7.809 1 96.75 118 GLY B O 1
ATOM 3498 N N . VAL B 1 119 ? -17.844 -36.062 -9.086 1 97.44 119 VAL B N 1
ATOM 3499 C CA . VAL B 1 119 ? -16.672 -36.938 -9.102 1 97.44 119 VAL B CA 1
ATOM 3500 C C . VAL B 1 119 ? -15.484 -36.219 -8.477 1 97.44 119 VAL B C 1
ATOM 3502 O O . VAL B 1 119 ? -14.898 -36.688 -7.508 1 97.44 119 VAL B O 1
ATOM 3505 N N . SER B 1 120 ? -15.141 -35.031 -9 1 98.38 120 SER B N 1
ATOM 3506 C CA . SER B 1 120 ? -13.984 -34.281 -8.531 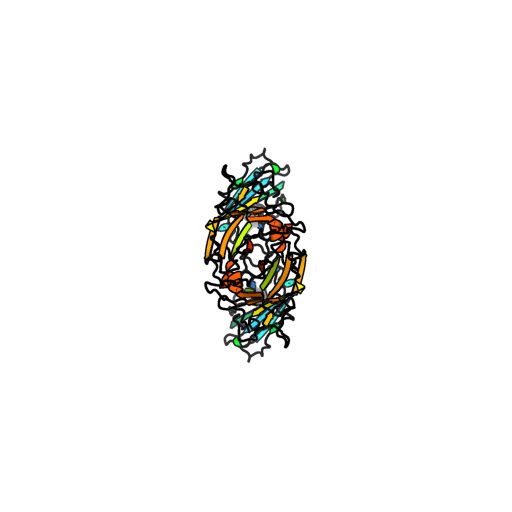1 98.38 120 SER B CA 1
ATOM 3507 C C . SER B 1 120 ? -14.195 -33.781 -7.109 1 98.38 120 SER B C 1
ATOM 3509 O O . SER B 1 120 ? -15.328 -33.594 -6.672 1 98.38 120 SER B O 1
ATOM 3511 N N . THR B 1 121 ? -13.141 -33.625 -6.422 1 97.88 121 THR B N 1
ATOM 3512 C CA . THR B 1 121 ? -13.164 -33.125 -5.059 1 97.88 121 THR B CA 1
ATOM 3513 C C . THR B 1 121 ? -12.43 -31.781 -4.977 1 97.88 121 THR B C 1
ATOM 3515 O O . THR B 1 121 ? -11.805 -31.344 -5.945 1 97.88 121 THR B O 1
ATOM 3518 N N . LEU B 1 122 ? -12.578 -31.234 -3.795 1 96.5 122 LEU B N 1
ATOM 3519 C CA . LEU B 1 122 ? -11.93 -29.953 -3.541 1 96.5 122 LEU B CA 1
ATOM 3520 C C . LEU B 1 122 ? -10.422 -30.047 -3.75 1 96.5 122 LEU B C 1
ATOM 3522 O O . LEU B 1 122 ? -9.805 -29.125 -4.266 1 96.5 122 LEU B O 1
ATOM 3526 N N . THR B 1 123 ? -9.805 -31.109 -3.387 1 96.56 123 THR B N 1
ATOM 3527 C CA . THR B 1 123 ? -8.359 -31.281 -3.451 1 96.56 123 THR B CA 1
ATOM 3528 C C . THR B 1 123 ? -7.887 -31.391 -4.898 1 96.56 123 THR B C 1
ATOM 3530 O O . THR B 1 123 ? -6.699 -31.234 -5.188 1 96.56 123 THR B O 1
ATOM 3533 N N . ASP B 1 124 ? -8.852 -31.656 -5.805 1 98.06 124 ASP B N 1
ATOM 3534 C CA . ASP B 1 124 ? -8.523 -31.734 -7.223 1 98.06 124 ASP B CA 1
ATOM 3535 C C . ASP B 1 124 ? -8.359 -30.344 -7.828 1 98.06 124 ASP B C 1
ATOM 3537 O O . ASP B 1 124 ? -7.801 -30.203 -8.922 1 98.06 124 ASP B O 1
ATOM 3541 N N . LEU B 1 125 ? -8.914 -29.406 -7.191 1 98.06 125 LEU B N 1
ATOM 3542 C CA . LEU B 1 125 ? -8.867 -28.047 -7.707 1 98.06 125 LEU B CA 1
ATOM 3543 C C . LEU B 1 125 ? -7.477 -27.438 -7.523 1 98.06 125 LEU B C 1
ATOM 3545 O O . LEU B 1 125 ? -7.02 -27.266 -6.391 1 98.06 125 LEU B O 1
ATOM 3549 N N . LYS B 1 126 ? -6.801 -27.219 -8.625 1 98.44 126 LYS B N 1
ATOM 3550 C CA . LYS B 1 126 ? -5.453 -26.656 -8.648 1 98.44 126 LYS B CA 1
ATOM 3551 C C . LYS B 1 126 ? -5.324 -25.578 -9.719 1 98.44 126 LYS B C 1
ATOM 3553 O O . LYS B 1 126 ? -6.121 -25.531 -10.664 1 98.44 126 LYS B O 1
ATOM 3558 N N . LEU B 1 127 ? -4.461 -24.672 -9.523 1 98.69 127 LEU B N 1
ATOM 3559 C CA . LEU B 1 127 ? -4.137 -23.641 -10.492 1 98.69 127 LEU B CA 1
ATOM 3560 C C . LEU B 1 127 ? -2.654 -23.672 -10.852 1 98.69 127 LEU B C 1
ATOM 3562 O O . LEU B 1 127 ? -1.798 -23.766 -9.969 1 98.69 127 LEU B O 1
ATOM 3566 N N . LYS B 1 128 ? -2.35 -23.625 -12.094 1 98.69 128 LYS B N 1
ATOM 3567 C CA . LYS B 1 128 ? -0.973 -23.656 -12.586 1 98.69 128 LYS B CA 1
ATOM 3568 C C . LYS B 1 128 ? -0.699 -22.469 -13.508 1 98.69 128 LYS B C 1
ATOM 3570 O O . LYS B 1 128 ? -1.494 -22.172 -14.398 1 98.69 128 LYS B O 1
ATOM 3575 N N . LEU B 1 129 ? 0.329 -21.797 -13.219 1 98.75 129 LEU B N 1
ATOM 3576 C CA . LEU B 1 129 ? 0.797 -20.766 -14.141 1 98.75 129 LEU B CA 1
ATOM 3577 C C . LEU B 1 129 ? 1.239 -21.375 -15.461 1 98.75 129 LEU B C 1
ATOM 3579 O O . LEU B 1 129 ? 2.061 -22.297 -15.484 1 98.75 129 LEU B O 1
ATOM 3583 N N . LYS B 1 130 ? 0.636 -20.875 -16.5 1 98.25 130 LYS B N 1
ATOM 3584 C CA . LYS B 1 130 ? 1.026 -21.375 -17.812 1 98.25 130 LYS B CA 1
ATOM 3585 C C . LYS B 1 130 ? 2.486 -21.047 -18.109 1 98.25 130 LYS B C 1
ATOM 3587 O O . LYS B 1 130 ? 2.98 -19.984 -17.734 1 98.25 130 LYS B O 1
ATOM 3592 N N . ARG B 1 131 ? 3.078 -22 -18.812 1 97.31 131 ARG B N 1
ATOM 3593 C CA . ARG B 1 131 ? 4.488 -21.812 -19.125 1 97.31 131 ARG B CA 1
ATOM 3594 C C . ARG B 1 131 ? 4.883 -22.594 -20.375 1 97.31 131 ARG B C 1
ATOM 3596 O O . ARG B 1 131 ? 4.25 -23.609 -20.703 1 97.31 131 ARG B O 1
ATOM 3603 N N . GLU B 1 132 ? 5.859 -22.062 -21.016 1 96.62 132 GLU B N 1
ATOM 3604 C CA . GLU B 1 132 ? 6.48 -22.766 -22.125 1 96.62 132 GLU B CA 1
ATOM 3605 C C . GLU B 1 132 ? 7.562 -23.734 -21.641 1 96.62 132 GLU B C 1
ATOM 3607 O O . GLU B 1 132 ? 7.895 -23.75 -20.453 1 96.62 132 GLU B O 1
ATOM 3612 N N . ALA B 1 133 ? 8.07 -24.422 -22.562 1 96.44 133 ALA B N 1
ATOM 3613 C CA . ALA B 1 133 ? 9.109 -25.406 -22.25 1 96.44 133 ALA B CA 1
ATOM 3614 C C . ALA B 1 133 ? 10.336 -24.719 -21.641 1 96.44 133 ALA B C 1
ATOM 3616 O O . ALA B 1 133 ? 11.047 -25.312 -20.828 1 96.44 133 ALA B O 1
ATOM 3617 N N . SER B 1 134 ? 10.594 -23.469 -21.922 1 96.62 134 SER B N 1
ATOM 3618 C CA . SER B 1 134 ? 11.742 -22.719 -21.422 1 96.62 134 SER B CA 1
ATOM 3619 C C . SER B 1 134 ? 11.602 -22.422 -19.938 1 96.62 134 SER B C 1
ATOM 3621 O O . SER B 1 134 ? 12.578 -22.047 -19.281 1 96.62 134 SER B O 1
ATOM 3623 N N . LEU B 1 135 ? 10.398 -22.422 -19.422 1 98.19 135 LEU B N 1
ATOM 3624 C CA . LEU B 1 135 ? 10.07 -22.156 -18.031 1 98.19 135 LEU B CA 1
ATOM 3625 C C . LEU B 1 135 ? 10.367 -20.703 -17.688 1 98.19 135 LEU B C 1
ATOM 3627 O O . LEU B 1 135 ? 10.531 -20.359 -16.5 1 98.19 135 LEU B O 1
ATOM 3631 N N . ILE B 1 136 ? 10.461 -19.859 -18.734 1 98.12 136 ILE B N 1
ATOM 3632 C CA . ILE B 1 136 ? 10.672 -18.422 -18.578 1 98.12 136 ILE B CA 1
ATOM 3633 C C . ILE B 1 136 ? 9.328 -17.703 -18.609 1 98.12 136 ILE B C 1
ATOM 3635 O O . ILE B 1 136 ? 8.516 -17.938 -19.5 1 98.12 136 ILE B O 1
ATOM 3639 N N . ILE B 1 137 ? 9.039 -16.938 -17.562 1 98.44 137 ILE B N 1
ATOM 3640 C CA . ILE B 1 137 ? 7.867 -16.062 -17.531 1 98.44 137 ILE B CA 1
ATOM 3641 C C . ILE B 1 137 ? 8.305 -14.602 -17.672 1 98.44 137 ILE B C 1
ATOM 3643 O O . ILE B 1 137 ? 8.836 -14.008 -16.734 1 98.44 137 ILE B O 1
ATOM 3647 N N . ASN B 1 138 ? 8.062 -13.953 -18.766 1 97.12 138 ASN B N 1
ATOM 3648 C CA . ASN B 1 138 ? 8.562 -12.602 -19.016 1 97.12 138 ASN B CA 1
ATOM 3649 C C . ASN B 1 138 ? 7.438 -11.648 -19.406 1 97.12 138 ASN B C 1
ATOM 3651 O O . ASN B 1 138 ? 7.684 -10.617 -20.016 1 97.12 138 ASN B O 1
ATOM 3655 N N . LYS B 1 139 ? 6.238 -12.086 -19.156 1 96.56 139 LYS B N 1
ATOM 3656 C CA . LYS B 1 139 ? 5.074 -11.242 -19.391 1 96.56 139 LYS B CA 1
ATOM 3657 C C . LYS B 1 139 ? 4.406 -10.836 -18.094 1 96.56 139 LYS B C 1
ATOM 3659 O O . LYS B 1 139 ? 4.57 -11.5 -17.062 1 96.56 139 LYS B O 1
ATOM 3664 N N . ARG B 1 140 ? 3.717 -9.734 -18.203 1 95.56 140 ARG B N 1
ATOM 3665 C CA . ARG B 1 140 ? 2.898 -9.344 -17.062 1 95.56 140 ARG B CA 1
ATOM 3666 C C . ARG B 1 140 ? 1.697 -10.266 -16.906 1 95.56 140 ARG B C 1
ATOM 3668 O O . ARG B 1 140 ? 0.889 -10.406 -17.828 1 95.56 140 ARG B O 1
ATOM 3675 N N . MET B 1 141 ? 1.559 -10.898 -15.797 1 96.75 141 MET B N 1
ATOM 3676 C CA . MET B 1 141 ? 0.446 -11.797 -15.516 1 96.75 141 MET B CA 1
ATOM 3677 C C . MET B 1 141 ? -0.751 -11.023 -14.969 1 96.75 141 MET B C 1
ATOM 3679 O O . MET B 1 141 ? -0.589 -9.953 -14.383 1 96.75 141 MET B O 1
ATOM 3683 N N . GLU B 1 142 ? -1.881 -11.555 -15.195 1 97.25 142 GLU B N 1
ATOM 3684 C CA . GLU B 1 142 ? -3.047 -11.008 -14.508 1 97.25 142 GLU B CA 1
ATOM 3685 C C . GLU B 1 142 ? -2.949 -11.211 -13 1 97.25 142 GLU B C 1
ATOM 3687 O O . GLU B 1 142 ? -2.449 -12.242 -12.539 1 97.25 142 GLU B O 1
ATOM 3692 N N . THR B 1 143 ? -3.447 -10.18 -12.336 1 97.44 143 THR B N 1
ATOM 3693 C CA . THR B 1 143 ? -3.445 -10.312 -10.883 1 97.44 143 THR B CA 1
ATOM 3694 C C . THR B 1 143 ? -4.34 -11.469 -10.438 1 97.44 143 THR B C 1
ATOM 3696 O O . THR B 1 143 ? -5.438 -11.648 -10.969 1 97.44 143 THR B O 1
ATOM 3699 N N . LEU B 1 144 ? -3.863 -12.273 -9.539 1 98.69 144 LEU B N 1
ATOM 3700 C CA . LEU B 1 144 ? -4.57 -13.445 -9.047 1 98.69 144 LEU B CA 1
ATOM 3701 C C . LEU B 1 144 ? -4.859 -13.328 -7.555 1 98.69 144 LEU B C 1
ATOM 3703 O O . LEU B 1 144 ? -3.965 -13.016 -6.77 1 98.69 144 LEU B O 1
ATOM 3707 N N . TRP B 1 145 ? -6.094 -13.523 -7.207 1 98.81 145 TRP B N 1
ATOM 3708 C CA . TRP B 1 145 ? -6.469 -13.664 -5.801 1 98.81 145 TRP B CA 1
ATOM 3709 C C . TRP B 1 145 ? -6.965 -15.07 -5.508 1 98.81 145 TRP B C 1
ATOM 3711 O O . TRP B 1 145 ? -7.68 -15.664 -6.32 1 98.81 145 TRP B O 1
ATOM 3721 N N . TYR B 1 146 ? -6.566 -15.547 -4.367 1 98.75 146 TYR B N 1
ATOM 3722 C CA . TYR B 1 146 ? -7.105 -16.766 -3.779 1 98.75 146 TYR B CA 1
ATOM 3723 C C . TYR B 1 146 ? -8.258 -16.453 -2.834 1 98.75 146 TYR B C 1
ATOM 3725 O O . TYR B 1 146 ? -8.133 -15.617 -1.944 1 98.75 146 TYR B O 1
ATOM 3733 N N . GLY B 1 147 ? -9.406 -17.078 -3.092 1 98.75 147 GLY B N 1
ATOM 3734 C CA . GLY B 1 147 ? -10.516 -17.016 -2.148 1 98.75 147 GLY B CA 1
ATOM 3735 C C . GLY B 1 147 ? -10.562 -18.203 -1.207 1 98.75 147 GLY B C 1
ATOM 3736 O O . GLY B 1 147 ? -10.695 -19.344 -1.647 1 98.75 147 GLY B O 1
ATOM 3737 N N . GLU B 1 148 ? -10.531 -17.984 0.04 1 98 148 GLU B N 1
ATOM 3738 C CA . GLU B 1 148 ? -10.398 -19.031 1.037 1 98 148 GLU B CA 1
ATOM 3739 C C . GLU B 1 148 ? -11.594 -19.984 1.006 1 98 148 GLU B C 1
ATOM 3741 O O . GLU B 1 148 ? -12.711 -19.578 0.68 1 98 148 GLU B O 1
ATOM 3746 N N . VAL B 1 149 ? -11.312 -21.172 1.38 1 96.94 149 VAL B N 1
ATOM 3747 C CA . VAL B 1 149 ? -12.367 -22.172 1.496 1 96.94 149 VAL B CA 1
ATOM 3748 C C . VAL B 1 149 ? -13.25 -21.859 2.705 1 96.94 149 VAL B C 1
ATOM 3750 O O . VAL B 1 149 ? -12.742 -21.641 3.809 1 96.94 149 VAL B O 1
ATOM 3753 N N . ILE B 1 150 ? -14.523 -21.812 2.469 1 98.06 150 ILE B N 1
ATOM 3754 C CA . ILE B 1 150 ? -15.438 -21.609 3.59 1 98.06 150 ILE B CA 1
ATOM 3755 C C . ILE B 1 150 ? -16.469 -22.734 3.633 1 98.06 150 ILE B C 1
ATOM 3757 O O . ILE B 1 150 ? -16.797 -23.312 2.6 1 98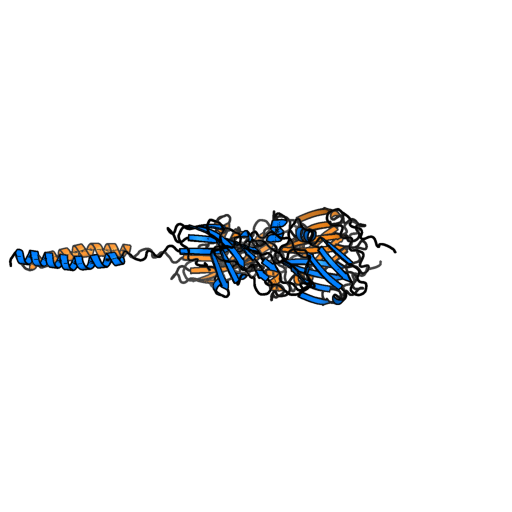.06 150 ILE B O 1
ATOM 3761 N N . ASN B 1 151 ? -16.922 -23 4.828 1 97.81 151 ASN B N 1
ATOM 3762 C CA . ASN B 1 151 ? -18.062 -23.891 5.039 1 97.81 151 ASN B CA 1
ATOM 3763 C C . ASN B 1 151 ? -19.359 -23.109 5.137 1 97.81 151 ASN B C 1
ATOM 3765 O O . ASN B 1 151 ? -19.438 -22.094 5.832 1 97.81 151 ASN B O 1
ATOM 3769 N N . VAL B 1 152 ? -20.281 -23.547 4.391 1 97.88 152 VAL B N 1
ATOM 3770 C CA . VAL B 1 152 ? -21.562 -22.859 4.336 1 97.88 152 VAL B CA 1
ATOM 3771 C C . VAL B 1 152 ? -22.672 -23.781 4.805 1 97.88 152 VAL B C 1
ATOM 3773 O O . VAL B 1 152 ? -22.812 -24.906 4.305 1 97.88 152 VAL B O 1
ATOM 3776 N N . ASN B 1 153 ? -23.391 -23.359 5.805 1 97.5 153 ASN B N 1
ATOM 3777 C CA . ASN B 1 153 ? -24.625 -24 6.219 1 97.5 153 ASN B CA 1
ATOM 3778 C C . ASN B 1 153 ? -25.844 -23.188 5.816 1 97.5 153 ASN B C 1
ATOM 3780 O O . ASN B 1 153 ? -26.203 -22.219 6.504 1 97.5 153 ASN B O 1
ATOM 3784 N N . PHE B 1 154 ? -26.453 -23.625 4.723 1 96.31 154 PHE B N 1
ATOM 3785 C CA . PHE B 1 154 ? -27.609 -22.906 4.203 1 96.31 154 PHE B CA 1
ATOM 3786 C C . PHE B 1 154 ? -28.906 -23.516 4.73 1 96.31 154 PHE B C 1
ATOM 3788 O O . PHE B 1 154 ? -29.297 -24.609 4.328 1 96.31 154 PHE B O 1
ATOM 3795 N N . ASP B 1 155 ? -29.641 -22.734 5.527 1 90.62 155 ASP B N 1
ATOM 3796 C CA . ASP B 1 155 ? -30.844 -23.281 6.152 1 90.62 155 ASP B CA 1
ATOM 3797 C C . ASP B 1 155 ? -32.094 -22.766 5.477 1 90.62 155 ASP B C 1
ATOM 3799 O O . ASP B 1 155 ? -33.219 -23.266 5.73 1 90.62 155 ASP B O 1
ATOM 3803 N N . GLY B 1 156 ? -32 -21.734 4.727 1 87.5 156 GLY B N 1
ATOM 3804 C CA . GLY B 1 156 ? -33.125 -21.266 3.914 1 87.5 156 GLY B CA 1
ATOM 3805 C C . GLY B 1 156 ? -34.156 -20.469 4.703 1 87.5 156 GLY B C 1
ATOM 3806 O O . GLY B 1 156 ? -35.281 -20.281 4.254 1 87.5 156 GLY B O 1
ATOM 3807 N N . THR B 1 157 ? -33.781 -20.078 5.844 1 88 157 THR B N 1
ATOM 3808 C CA . THR B 1 157 ? -34.719 -19.391 6.707 1 88 157 THR B CA 1
ATOM 3809 C C . THR B 1 157 ? -34.594 -17.875 6.559 1 88 157 THR B C 1
ATOM 3811 O O . THR B 1 157 ? -35.562 -17.141 6.824 1 88 157 THR B O 1
ATOM 3814 N N . VAL B 1 158 ? -33.5 -17.422 6.172 1 87.88 158 VAL B N 1
ATOM 3815 C CA . VAL B 1 158 ? -33.25 -15.992 5.957 1 87.88 158 VAL B CA 1
ATOM 3816 C C . VAL B 1 158 ? -32.375 -15.797 4.723 1 87.88 158 VAL B C 1
ATOM 3818 O O . VAL B 1 158 ? -31.766 -16.75 4.223 1 87.88 158 VAL B O 1
ATOM 3821 N N . HIS B 1 159 ? -32.438 -14.602 4.207 1 91.56 159 HIS B N 1
ATOM 3822 C CA . HIS B 1 159 ? -31.422 -14.242 3.229 1 91.56 159 HIS B CA 1
ATOM 3823 C C . HIS B 1 159 ? -30.031 -14.328 3.83 1 91.56 159 HIS B C 1
ATOM 3825 O O . HIS B 1 159 ? -29.703 -13.617 4.781 1 91.56 159 HIS B O 1
ATOM 3831 N N . GLN B 1 160 ? -29.266 -15.305 3.363 1 94.81 160 GLN B N 1
ATOM 3832 C CA . GLN B 1 160 ? -27.953 -15.586 3.939 1 94.81 160 GLN B CA 1
ATOM 3833 C C . GLN B 1 160 ? -26.844 -15.062 3.039 1 94.81 160 GLN B C 1
ATOM 3835 O O . GLN B 1 160 ? -26.891 -15.211 1.817 1 94.81 160 GLN B O 1
ATOM 3840 N N . THR B 1 161 ? -25.922 -14.328 3.643 1 96.75 161 THR B N 1
ATOM 3841 C CA . THR B 1 161 ? -24.734 -13.875 2.926 1 96.75 161 THR B CA 1
ATOM 3842 C C . THR B 1 161 ? -23.469 -14.469 3.545 1 96.75 161 THR B C 1
ATOM 3844 O O . THR B 1 161 ? -23.25 -14.359 4.754 1 96.75 161 THR B O 1
ATOM 3847 N N . GLU B 1 162 ? -22.75 -15.203 2.754 1 97.88 162 GLU B N 1
ATOM 3848 C CA . GLU B 1 162 ? -21.438 -15.727 3.164 1 97.88 162 GLU B CA 1
ATOM 3849 C C . GLU B 1 162 ? -20.312 -14.883 2.598 1 97.88 162 GLU B C 1
ATOM 3851 O O . GLU B 1 162 ? -20.422 -14.336 1.498 1 97.88 162 GLU B O 1
ATOM 3856 N N . THR B 1 163 ? -19.25 -14.719 3.322 1 98.38 163 THR B N 1
ATOM 3857 C CA . THR B 1 163 ? -18.125 -13.914 2.875 1 98.38 163 THR B CA 1
ATOM 3858 C C . THR B 1 163 ? -16.922 -14.789 2.58 1 98.38 163 THR B C 1
ATOM 3860 O O . THR B 1 163 ? -16.547 -15.641 3.393 1 98.38 163 THR B O 1
ATOM 3863 N N . ILE B 1 164 ? -16.375 -14.633 1.427 1 98.5 164 ILE B N 1
ATOM 3864 C CA . ILE B 1 164 ? -15.102 -15.25 1.071 1 98.5 164 ILE B CA 1
ATOM 3865 C C . ILE B 1 164 ? -14 -14.195 1.075 1 98.5 164 ILE B C 1
ATOM 3867 O O . ILE B 1 164 ? -14.047 -13.242 0.299 1 98.5 164 ILE B O 1
ATOM 3871 N N . ASN B 1 165 ? -13.023 -14.367 1.91 1 98.62 165 ASN B N 1
ATOM 3872 C CA . ASN B 1 165 ? -11.875 -13.469 1.978 1 98.62 165 ASN B CA 1
ATOM 3873 C C . ASN B 1 165 ? -10.844 -13.805 0.911 1 98.62 165 ASN B C 1
ATOM 3875 O O . ASN B 1 165 ? -10.523 -14.977 0.693 1 98.62 165 ASN B O 1
ATOM 3879 N N . LEU B 1 166 ? -10.391 -12.766 0.279 1 98.69 166 LEU B N 1
ATOM 3880 C CA . LEU B 1 166 ? -9.43 -12.938 -0.808 1 98.69 166 LEU B CA 1
ATOM 3881 C C . LEU B 1 166 ? -8.023 -12.594 -0.347 1 98.69 166 LEU B C 1
ATOM 3883 O O . LEU B 1 166 ? -7.832 -11.672 0.449 1 98.69 166 LEU B O 1
ATOM 3887 N N . ILE B 1 167 ? -7.02 -13.305 -0.829 1 98.62 167 ILE B N 1
ATOM 3888 C CA . ILE B 1 167 ? -5.59 -13.047 -0.676 1 98.62 167 ILE B CA 1
ATOM 3889 C C . ILE B 1 167 ? -4.945 -12.883 -2.051 1 98.62 167 ILE B C 1
ATOM 3891 O O . ILE B 1 167 ? -5.105 -13.734 -2.926 1 98.62 167 ILE B O 1
ATOM 3895 N N . ARG B 1 168 ? -4.293 -11.773 -2.27 1 98.25 168 ARG B N 1
ATOM 3896 C CA . ARG B 1 168 ? -3.609 -11.578 -3.543 1 98.25 168 ARG B CA 1
ATOM 3897 C C . ARG B 1 168 ? -2.326 -12.398 -3.607 1 98.25 168 ARG B C 1
ATOM 3899 O O . ARG B 1 168 ? -1.411 -12.195 -2.807 1 98.25 168 ARG B O 1
ATOM 3906 N N . ASP B 1 169 ? -2.215 -13.227 -4.559 1 98.44 169 ASP B N 1
ATOM 3907 C CA . ASP B 1 169 ? -1.079 -14.141 -4.656 1 98.44 169 ASP B CA 1
ATOM 3908 C C . ASP B 1 169 ? 0.008 -13.57 -5.562 1 98.44 169 ASP B C 1
ATOM 3910 O O . ASP B 1 169 ? 1.199 -13.758 -5.309 1 98.44 169 ASP B O 1
ATOM 3914 N N . THR B 1 170 ? -0.382 -12.875 -6.586 1 98.25 170 THR B N 1
ATOM 3915 C CA . THR B 1 170 ? 0.615 -12.32 -7.496 1 98.25 170 THR B CA 1
ATOM 3916 C C . THR B 1 170 ? 1.327 -11.133 -6.855 1 98.25 170 THR B C 1
ATOM 3918 O O . THR B 1 170 ? 0.711 -10.352 -6.129 1 98.25 170 THR B O 1
ATOM 3921 N N . LYS B 1 171 ? 2.559 -11.016 -7.102 1 96.25 171 LYS B N 1
ATOM 3922 C CA . LYS B 1 171 ? 3.393 -9.93 -6.613 1 96.25 171 LYS B CA 1
ATOM 3923 C C . LYS B 1 171 ? 4.078 -9.195 -7.766 1 96.25 171 LYS B C 1
ATOM 3925 O O . LYS B 1 171 ? 4.418 -9.812 -8.781 1 96.25 171 LYS B O 1
ATOM 3930 N N . ILE B 1 172 ? 4.234 -7.938 -7.605 1 92.62 172 ILE B N 1
ATOM 3931 C CA . ILE B 1 172 ? 5.055 -7.133 -8.5 1 92.62 172 ILE B CA 1
ATOM 3932 C C . ILE B 1 172 ? 6.254 -6.57 -7.734 1 92.62 172 ILE B C 1
ATOM 3934 O O . ILE B 1 172 ? 6.105 -6.074 -6.617 1 92.62 172 ILE B O 1
ATOM 3938 N N . VAL B 1 173 ? 7.375 -6.719 -8.289 1 90.25 173 VAL B N 1
ATOM 3939 C CA . VAL B 1 173 ? 8.594 -6.184 -7.691 1 90.25 173 VAL B CA 1
ATOM 3940 C C . VAL B 1 173 ? 9.297 -5.27 -8.695 1 90.25 173 VAL B C 1
ATOM 3942 O O . VAL B 1 173 ? 9.648 -5.699 -9.797 1 90.25 173 VAL B O 1
ATOM 3945 N N . ARG B 1 174 ? 9.477 -4.059 -8.359 1 87.38 174 ARG B N 1
ATOM 3946 C CA . ARG B 1 174 ? 10.297 -3.123 -9.125 1 87.38 174 ARG B CA 1
ATOM 3947 C C . ARG B 1 174 ? 11.695 -3.018 -8.539 1 87.38 174 ARG B C 1
ATOM 3949 O O . ARG B 1 174 ? 11.859 -2.73 -7.352 1 87.38 174 ARG B O 1
ATOM 3956 N N . PHE B 1 175 ? 12.586 -3.266 -9.391 1 84.56 175 PHE B N 1
ATOM 3957 C CA . PHE B 1 175 ? 13.984 -3.119 -9 1 84.56 175 PHE B CA 1
ATOM 3958 C C . PHE B 1 175 ? 14.609 -1.905 -9.68 1 84.56 175 PHE B C 1
ATOM 3960 O O . PHE B 1 175 ? 14.5 -1.742 -10.891 1 84.56 175 PHE B O 1
ATOM 3967 N N . GLY B 1 176 ? 15.117 -1.078 -8.883 1 78.62 176 GLY B N 1
ATOM 3968 C CA . GLY B 1 176 ? 15.961 -0.009 -9.398 1 78.62 176 GLY B CA 1
ATOM 3969 C C . GLY B 1 176 ? 17.438 -0.284 -9.227 1 78.62 176 GLY B C 1
ATOM 3970 O O . GLY B 1 176 ? 17.875 -0.784 -8.188 1 78.62 176 GLY B O 1
ATOM 3971 N N . PHE B 1 177 ? 18.109 -0.094 -10.281 1 76.38 177 PHE B N 1
ATOM 3972 C CA . PHE B 1 177 ? 19.562 -0.235 -10.258 1 76.38 177 PHE B CA 1
ATOM 3973 C C . PHE B 1 177 ? 20.25 1.096 -10.555 1 76.38 177 PHE B C 1
ATOM 3975 O O . PHE B 1 177 ? 19.922 1.752 -11.547 1 76.38 177 PHE B O 1
ATOM 3982 N N . GLN B 1 178 ? 21.016 1.477 -9.656 1 69.94 178 GLN B N 1
ATOM 3983 C CA . GLN B 1 178 ? 21.703 2.746 -9.844 1 69.94 178 GLN B CA 1
ATOM 3984 C C . GLN B 1 178 ? 23.219 2.588 -9.625 1 69.94 178 GLN B C 1
ATOM 3986 O O . GLN B 1 178 ? 23.641 1.948 -8.664 1 69.94 178 GLN B O 1
ATOM 3991 N N . SER B 1 179 ? 23.969 3.141 -10.602 1 65.06 179 SER B N 1
ATOM 3992 C CA . SER B 1 179 ? 25.422 3.158 -10.461 1 65.06 179 SER B CA 1
ATOM 3993 C C . SER B 1 179 ? 25.859 4.297 -9.547 1 65.06 179 SER B C 1
ATOM 3995 O O . SER B 1 179 ? 25.297 5.391 -9.586 1 65.06 179 SER B O 1
ATOM 3997 N N . TYR B 1 180 ? 26.688 4.043 -8.648 1 55.09 180 TYR B N 1
ATOM 3998 C CA . TYR B 1 180 ? 27.141 5.039 -7.68 1 55.09 180 TYR B CA 1
ATOM 3999 C C . TYR B 1 180 ? 28.078 6.047 -8.336 1 55.09 180 TYR B C 1
ATOM 4001 O O . TYR B 1 180 ? 28.078 7.23 -7.988 1 55.09 180 TYR B O 1
ATOM 4009 N N . THR B 1 181 ? 29.125 5.543 -9 1 49.47 181 THR B N 1
ATOM 4010 C CA . THR B 1 181 ? 30.203 6.445 -9.375 1 49.47 181 THR B CA 1
ATOM 4011 C C . THR B 1 181 ? 30 6.965 -10.797 1 49.47 181 THR B C 1
ATOM 4013 O O . THR B 1 181 ? 29.766 6.184 -11.719 1 49.47 181 THR B O 1
ATOM 4016 N N . GLY B 1 182 ? 28.922 7.77 -10.969 1 49.12 182 GLY B N 1
ATOM 4017 C CA . GLY B 1 182 ? 28.781 8.391 -12.273 1 49.12 182 GLY B CA 1
ATOM 4018 C C . GLY B 1 182 ? 29.812 7.926 -13.273 1 49.12 182 GLY B C 1
ATOM 4019 O O . GLY B 1 182 ? 29.75 8.289 -14.453 1 49.12 182 GLY B O 1
ATOM 4020 N N . SER B 1 183 ? 30.75 7.199 -12.773 1 50.12 183 SER B N 1
ATOM 4021 C CA . SER B 1 183 ? 31.812 6.895 -13.711 1 50.12 183 SER B CA 1
ATOM 4022 C C . SER B 1 183 ? 31.516 5.621 -14.5 1 50.12 183 SER B C 1
ATOM 4024 O O . SER B 1 183 ? 32.156 5.332 -15.5 1 50.12 183 SER B O 1
ATOM 4026 N N . TRP B 1 184 ? 30.609 4.926 -13.961 1 59.56 184 TRP B N 1
ATOM 4027 C CA . TRP B 1 184 ? 30.234 3.727 -14.703 1 59.56 184 TRP B CA 1
ATOM 4028 C C . TRP B 1 184 ? 28.75 3.76 -15.078 1 59.56 184 TRP B C 1
ATOM 4030 O O . TRP B 1 184 ? 27.938 4.355 -14.367 1 59.56 184 TRP B O 1
ATOM 4040 N N . THR B 1 185 ? 28.625 3.439 -16.359 1 65.19 185 THR B N 1
ATOM 4041 C CA . THR B 1 185 ? 27.25 3.383 -16.859 1 65.19 185 THR B CA 1
ATOM 4042 C C . THR B 1 185 ? 26.688 1.973 -16.734 1 65.19 185 THR B C 1
ATOM 4044 O O . THR B 1 185 ? 27.391 0.987 -16.922 1 65.19 185 THR B O 1
ATOM 4047 N N . LEU B 1 186 ? 25.578 1.93 -16.188 1 72.75 186 LEU B N 1
ATOM 4048 C CA . LEU B 1 186 ? 24.812 0.681 -16.141 1 72.75 186 LEU B CA 1
ATOM 4049 C C . LEU B 1 186 ? 23.906 0.555 -17.359 1 72.75 186 LEU B C 1
ATOM 4051 O O . LEU B 1 186 ? 22.984 1.365 -17.531 1 72.75 186 LEU B O 1
ATOM 4055 N N . ASP B 1 187 ? 24.344 -0.312 -18.25 1 78.81 187 ASP B N 1
ATOM 4056 C CA . ASP B 1 187 ? 23.422 -0.658 -19.328 1 78.81 187 ASP B CA 1
ATOM 4057 C C . ASP B 1 187 ? 22.547 -1.847 -18.922 1 78.81 187 ASP B C 1
ATOM 4059 O O . ASP B 1 187 ? 23.031 -2.971 -18.812 1 78.81 187 ASP B O 1
ATOM 4063 N N . MET B 1 188 ? 21.344 -1.571 -18.75 1 83.31 188 MET B N 1
ATOM 4064 C CA . MET B 1 188 ? 20.406 -2.582 -18.281 1 83.31 188 MET B CA 1
ATOM 4065 C C . MET B 1 188 ? 20.344 -3.77 -19.234 1 83.31 188 MET B C 1
ATOM 4067 O O . MET B 1 188 ? 20.062 -4.895 -18.812 1 83.31 188 MET B O 1
ATOM 4071 N N . ASN B 1 189 ? 20.703 -3.533 -20.438 1 89 189 ASN B N 1
ATOM 4072 C CA . ASN B 1 189 ? 20.609 -4.598 -21.438 1 89 189 ASN B CA 1
ATOM 4073 C C . ASN B 1 189 ? 21.797 -5.543 -21.344 1 89 189 ASN B C 1
ATOM 4075 O O . ASN B 1 189 ? 21.797 -6.605 -21.969 1 89 189 ASN B O 1
ATOM 4079 N N . ASP B 1 190 ? 22.672 -5.227 -20.516 1 87.12 190 ASP B N 1
ATOM 4080 C CA . ASP B 1 190 ? 23.859 -6.07 -20.375 1 87.12 190 ASP B CA 1
ATOM 4081 C C . ASP B 1 190 ? 23.609 -7.219 -19.391 1 87.12 190 ASP B C 1
ATOM 4083 O O . ASP B 1 190 ? 24.422 -8.125 -19.266 1 87.12 190 ASP B O 1
ATOM 4087 N N . TYR B 1 191 ? 22.406 -7.246 -18.797 1 87.94 191 TYR B N 1
ATOM 4088 C CA . TYR B 1 191 ? 22.172 -8.219 -17.734 1 87.94 191 TYR B CA 1
ATOM 4089 C C . TYR B 1 191 ? 20.859 -8.953 -17.953 1 87.94 191 TYR B C 1
ATOM 4091 O O . TYR B 1 191 ? 19.922 -8.414 -18.562 1 87.94 191 TYR B O 1
ATOM 4099 N N . ASP B 1 192 ? 20.938 -10.195 -17.5 1 92.44 192 ASP B N 1
ATOM 4100 C CA . ASP B 1 192 ? 19.688 -10.93 -17.328 1 92.44 192 ASP B CA 1
ATOM 4101 C C . ASP B 1 192 ? 19.203 -10.859 -15.891 1 92.44 192 ASP B C 1
ATOM 4103 O O . ASP B 1 192 ? 19.984 -11.039 -14.953 1 92.44 192 ASP B O 1
ATOM 4107 N N . TYR B 1 193 ? 17.969 -10.516 -15.758 1 94.19 193 TYR B N 1
ATOM 4108 C CA . TYR B 1 193 ? 17.328 -10.438 -14.445 1 94.19 193 TYR B CA 1
ATOM 4109 C C . TYR B 1 193 ? 16.344 -11.586 -14.25 1 94.19 193 TYR B C 1
ATOM 4111 O O . TYR B 1 193 ? 15.5 -11.836 -15.117 1 94.19 193 TYR B O 1
ATOM 4119 N N . GLU B 1 194 ? 16.469 -12.289 -13.047 1 97.19 194 GLU B N 1
ATOM 4120 C CA . GLU B 1 194 ? 15.562 -13.406 -12.828 1 97.19 194 GLU B CA 1
ATOM 4121 C C . GLU B 1 194 ? 15.133 -13.492 -11.367 1 97.19 194 GLU B C 1
ATOM 4123 O O . GLU B 1 194 ? 15.969 -13.383 -10.461 1 97.19 194 GLU B O 1
ATOM 4128 N N . ILE B 1 195 ? 13.898 -13.578 -11.156 1 97.44 195 ILE B N 1
ATOM 4129 C CA . ILE B 1 195 ? 13.406 -14.172 -9.922 1 97.44 195 ILE B CA 1
ATOM 4130 C C . ILE B 1 195 ? 13.195 -15.672 -10.125 1 97.44 195 ILE B C 1
ATOM 4132 O O . ILE B 1 195 ? 12.453 -16.078 -11.016 1 97.44 195 ILE B O 1
ATOM 4136 N N . ILE B 1 196 ? 13.828 -16.453 -9.344 1 98.12 196 ILE B N 1
ATOM 4137 C CA . ILE B 1 196 ? 13.789 -17.906 -9.508 1 98.12 196 ILE B CA 1
ATOM 4138 C C . ILE B 1 196 ? 12.984 -18.531 -8.367 1 98.12 196 ILE B C 1
ATOM 4140 O O . ILE B 1 196 ? 13.352 -18.391 -7.199 1 98.12 196 ILE B O 1
ATOM 4144 N N . GLU B 1 197 ? 11.945 -19.188 -8.695 1 98.19 197 GLU B N 1
ATOM 4145 C CA . GLU B 1 197 ? 11.07 -19.797 -7.695 1 98.19 197 GLU B CA 1
ATOM 4146 C C . GLU B 1 197 ? 10.18 -20.875 -8.32 1 98.19 197 GLU B C 1
ATOM 4148 O O . GLU B 1 197 ? 9.906 -20.844 -9.523 1 98.19 197 GLU B O 1
ATOM 4153 N N . SER B 1 198 ? 9.82 -21.844 -7.559 1 98.19 198 SER B N 1
ATOM 4154 C CA . SER B 1 198 ? 8.875 -22.891 -7.961 1 98.19 198 SER B CA 1
ATOM 4155 C C . SER B 1 198 ? 7.496 -22.641 -7.355 1 98.19 198 SER B C 1
ATOM 4157 O O . SER B 1 198 ? 6.996 -23.453 -6.582 1 98.19 198 SER B O 1
ATOM 4159 N N . ASN B 1 199 ? 6.934 -21.547 -7.734 1 98.5 199 ASN B N 1
ATOM 4160 C CA . ASN B 1 199 ? 5.691 -21.172 -7.066 1 98.5 199 ASN B CA 1
ATOM 4161 C C . ASN B 1 199 ? 4.547 -21.016 -8.062 1 98.5 199 ASN B C 1
ATOM 4163 O O . ASN B 1 199 ? 3.58 -20.297 -7.789 1 98.5 199 ASN B O 1
ATOM 4167 N N . GLY B 1 200 ? 4.609 -21.719 -9.203 1 98.44 200 GLY B N 1
ATOM 4168 C CA . GLY B 1 200 ? 3.598 -21.562 -10.242 1 98.44 200 GLY B CA 1
ATOM 4169 C C . GLY B 1 200 ? 2.453 -22.547 -10.109 1 98.44 200 GLY B C 1
ATOM 4170 O O . GLY B 1 200 ? 1.535 -22.562 -10.93 1 98.44 200 GLY B O 1
ATOM 4171 N N . HIS B 1 201 ? 2.527 -23.375 -9.133 1 98.62 201 HIS B N 1
ATOM 4172 C CA . HIS B 1 201 ? 1.521 -24.422 -8.945 1 98.62 201 HIS B CA 1
ATOM 4173 C C . HIS B 1 201 ? 0.88 -24.328 -7.562 1 98.62 201 HIS B C 1
ATOM 4175 O O . HIS B 1 201 ? 1.542 -24.547 -6.551 1 98.62 201 HIS B O 1
ATOM 4181 N N . LEU B 1 202 ? -0.451 -23.953 -7.555 1 98.56 202 LEU B N 1
ATOM 4182 C CA . LEU B 1 202 ? -1.161 -23.703 -6.305 1 98.56 202 LEU B CA 1
ATOM 4183 C C . LEU B 1 202 ? -2.26 -24.734 -6.09 1 98.56 202 LEU B C 1
ATOM 4185 O O . LEU B 1 202 ? -2.957 -25.109 -7.031 1 98.56 202 LEU B O 1
ATOM 4189 N N . GLY B 1 203 ? -2.416 -25.125 -4.852 1 98.12 203 GLY B N 1
ATOM 4190 C CA . GLY B 1 203 ? -3.52 -26 -4.473 1 98.12 203 GLY B CA 1
ATOM 4191 C C . GLY B 1 203 ? -4.77 -25.234 -4.078 1 98.12 203 GLY B C 1
ATOM 4192 O O . GLY B 1 203 ? -4.758 -24 -4.012 1 98.12 203 GLY B O 1
ATOM 4193 N N . HIS B 1 204 ? -5.84 -25.984 -3.725 1 96.75 204 HIS B N 1
ATOM 4194 C CA . HIS B 1 204 ? -7.133 -25.438 -3.348 1 96.75 204 HIS B CA 1
ATOM 4195 C C . HIS B 1 204 ? -7.035 -24.625 -2.057 1 96.75 204 HIS B C 1
ATOM 4197 O O . HIS B 1 204 ? -7.926 -23.828 -1.746 1 96.75 204 HIS B O 1
ATOM 4203 N N . ASP B 1 205 ? -5.984 -24.844 -1.26 1 97.12 205 ASP B N 1
ATOM 4204 C CA . ASP B 1 205 ? -5.809 -24.156 0.014 1 97.12 205 ASP B CA 1
ATOM 4205 C C . ASP B 1 205 ? -4.727 -23.078 -0.087 1 97.12 205 ASP B C 1
ATOM 4207 O O . ASP B 1 205 ? -4.188 -22.641 0.929 1 97.12 205 ASP B O 1
ATOM 4211 N N . ASN B 1 206 ? -4.32 -22.734 -1.256 1 97.88 206 ASN B N 1
ATOM 4212 C CA . ASN B 1 206 ? -3.346 -21.688 -1.562 1 97.88 206 ASN B CA 1
ATOM 4213 C C . ASN B 1 206 ? -1.928 -22.125 -1.207 1 97.88 206 ASN B C 1
ATOM 4215 O O . ASN B 1 206 ? -1.025 -21.297 -1.098 1 97.88 206 ASN B O 1
ATOM 4219 N N . SER B 1 207 ? -1.729 -23.453 -0.966 1 97.38 207 SER B N 1
ATOM 4220 C CA . SER B 1 207 ? -0.385 -23.984 -0.76 1 97.38 207 SER B CA 1
ATOM 4221 C C . SER B 1 207 ? 0.366 -24.109 -2.082 1 97.38 207 SER B C 1
ATOM 4223 O O . SER B 1 207 ? -0.249 -24.266 -3.139 1 97.38 207 SER B O 1
ATOM 4225 N N . LEU B 1 208 ? 1.617 -24.016 -1.979 1 98.06 208 LEU B N 1
ATOM 4226 C CA . LEU B 1 208 ? 2.461 -24.25 -3.145 1 98.06 208 LEU B CA 1
ATOM 4227 C C . LEU B 1 208 ? 2.717 -25.75 -3.332 1 98.06 208 LEU B C 1
ATOM 4229 O O . LEU B 1 208 ? 3.25 -26.406 -2.436 1 98.06 208 LEU B O 1
ATOM 4233 N N . LEU B 1 209 ? 2.352 -26.219 -4.465 1 98.06 209 LEU B N 1
ATOM 4234 C CA . LEU B 1 209 ? 2.561 -27.625 -4.797 1 98.06 209 LEU B CA 1
ATOM 4235 C C . LEU B 1 209 ? 3.896 -27.828 -5.504 1 98.06 209 LEU B C 1
ATOM 4237 O O . LEU B 1 209 ? 4.555 -26.859 -5.887 1 98.06 209 LEU B O 1
ATOM 4241 N N . ASP B 1 210 ? 4.309 -29.125 -5.582 1 97.31 210 ASP B N 1
ATOM 4242 C CA . ASP B 1 210 ? 5.516 -29.422 -6.344 1 97.31 210 ASP B CA 1
ATOM 4243 C C . ASP B 1 210 ? 5.406 -28.906 -7.777 1 97.31 210 ASP B C 1
ATOM 4245 O O . ASP B 1 210 ? 4.379 -29.094 -8.43 1 97.31 210 ASP B O 1
ATOM 4249 N N . ASP B 1 211 ? 6.488 -28.25 -8.273 1 97.62 211 ASP B N 1
ATOM 4250 C CA . ASP B 1 211 ? 6.441 -27.594 -9.578 1 97.62 211 ASP B CA 1
ATOM 4251 C C . ASP B 1 211 ? 7.844 -27.438 -10.164 1 97.62 211 ASP B C 1
ATOM 4253 O O . ASP B 1 211 ? 8.836 -27.719 -9.492 1 97.62 211 ASP B O 1
ATOM 4257 N N . ASP B 1 212 ? 7.836 -27.047 -11.398 1 97.75 212 ASP B N 1
ATOM 4258 C CA . ASP B 1 212 ? 9.086 -26.625 -12.023 1 97.75 212 ASP B CA 1
ATOM 4259 C C . ASP B 1 212 ? 9.625 -25.344 -11.367 1 97.75 212 ASP B C 1
ATOM 4261 O O . ASP B 1 212 ? 8.859 -24.562 -10.812 1 97.75 212 ASP B O 1
ATOM 4265 N N . VAL B 1 213 ? 10.969 -25.281 -11.414 1 98.06 213 VAL B N 1
ATOM 4266 C CA . VAL B 1 213 ? 11.586 -24.016 -11.047 1 98.06 213 VAL B CA 1
ATOM 4267 C C . VAL B 1 213 ? 11.438 -23.031 -12.203 1 98.06 213 VAL B C 1
ATOM 4269 O O . VAL B 1 213 ? 11.922 -23.281 -13.312 1 98.06 213 VAL B O 1
ATOM 4272 N N . LEU B 1 214 ? 10.766 -21.969 -12 1 98.56 214 LEU B N 1
ATOM 4273 C CA . LEU B 1 214 ? 10.484 -20.969 -13.031 1 98.56 214 LEU B CA 1
ATOM 4274 C C . LEU B 1 214 ? 11.461 -19.797 -12.938 1 98.56 214 LEU B C 1
ATOM 4276 O O . LEU B 1 214 ? 11.945 -19.469 -11.852 1 98.56 214 LEU B O 1
ATOM 4280 N N . SER B 1 215 ? 11.75 -19.219 -14.062 1 98.56 215 SER B N 1
ATOM 4281 C CA . SER B 1 215 ? 12.516 -17.984 -14.18 1 98.56 215 SER B CA 1
ATOM 4282 C C . SER B 1 215 ? 11.617 -16.812 -14.555 1 98.56 215 SER B C 1
ATOM 4284 O O . SER B 1 215 ? 11.227 -16.656 -15.711 1 98.56 215 SER B O 1
ATOM 4286 N N . PHE B 1 216 ? 11.289 -16.031 -13.547 1 98.75 216 PHE B N 1
ATOM 4287 C CA . PHE B 1 216 ? 10.531 -14.812 -13.82 1 98.75 216 PHE B CA 1
ATOM 4288 C C . PHE B 1 216 ? 11.461 -13.688 -14.266 1 98.75 216 PHE B C 1
ATOM 4290 O O . PHE B 1 216 ? 12.398 -13.336 -13.547 1 98.75 216 PHE B O 1
ATOM 4297 N N . ARG B 1 217 ? 11.164 -13.102 -15.352 1 98 217 ARG B N 1
ATOM 4298 C CA . ARG B 1 217 ? 11.992 -12.047 -15.938 1 98 217 ARG B CA 1
ATOM 4299 C C . ARG B 1 217 ? 11.195 -10.758 -16.109 1 98 217 ARG B C 1
ATOM 4301 O O . ARG B 1 217 ? 9.969 -10.75 -15.938 1 98 217 ARG B O 1
ATOM 4308 N N . PRO B 1 218 ? 11.922 -9.641 -16.359 1 96.62 218 PRO B N 1
ATOM 4309 C CA . PRO B 1 218 ? 11.219 -8.359 -16.438 1 96.62 218 PRO B CA 1
ATOM 4310 C C . PRO B 1 218 ? 10.188 -8.328 -17.578 1 96.62 218 PRO B C 1
ATOM 4312 O O . PRO B 1 218 ? 10.477 -8.773 -18.688 1 96.62 218 PRO B O 1
ATOM 4315 N N . TYR B 1 219 ? 9.008 -7.883 -17.266 1 95.75 219 TYR B N 1
ATOM 4316 C CA . TYR B 1 219 ? 8.031 -7.602 -18.312 1 95.75 219 TYR B CA 1
ATOM 4317 C C . TYR B 1 219 ? 8.109 -6.148 -18.75 1 95.75 219 TYR B C 1
ATOM 4319 O O . TYR B 1 219 ? 7.516 -5.766 -19.766 1 95.75 219 TYR B O 1
ATOM 4327 N N . TYR B 1 220 ? 8.875 -5.328 -18.016 1 93.31 220 TYR B N 1
ATOM 4328 C CA . TYR B 1 220 ? 9.117 -3.922 -18.328 1 93.31 220 TYR B CA 1
ATOM 4329 C C . TYR B 1 220 ? 10.508 -3.492 -17.875 1 93.31 220 TYR B C 1
ATOM 4331 O O . TYR B 1 220 ? 10.961 -3.869 -16.797 1 93.31 220 TYR B O 1
ATOM 4339 N N . MET B 1 221 ? 11.219 -2.777 -18.734 1 91.56 221 MET B N 1
ATOM 4340 C CA . MET B 1 221 ? 12.531 -2.219 -18.438 1 91.56 221 MET B CA 1
ATOM 4341 C C . MET B 1 221 ? 12.633 -0.775 -18.922 1 91.56 221 MET B C 1
ATOM 4343 O O . MET B 1 221 ? 12.133 -0.438 -19.984 1 91.56 221 MET B O 1
ATOM 4347 N N . GLU B 1 222 ? 13.242 0.012 -18.062 1 87 222 GLU B N 1
ATOM 4348 C CA . GLU B 1 222 ? 13.422 1.414 -18.422 1 87 222 GLU B CA 1
ATOM 4349 C C . GLU B 1 222 ? 14.773 1.943 -17.953 1 87 222 GLU B C 1
ATOM 4351 O O . GLU B 1 222 ? 15.109 1.828 -16.766 1 87 222 GLU B O 1
ATOM 4356 N N . GLN B 1 223 ? 15.492 2.424 -18.969 1 86.06 223 GLN B N 1
ATOM 4357 C CA . GLN B 1 223 ? 16.703 3.166 -18.641 1 86.06 223 GLN B CA 1
ATOM 4358 C C . GLN B 1 223 ? 16.406 4.645 -18.406 1 86.06 223 GLN B C 1
ATOM 4360 O O . GLN B 1 223 ? 16.172 5.395 -19.359 1 86.06 223 GLN B O 1
ATOM 4365 N N . LYS B 1 224 ? 16.344 5.055 -17.172 1 76.19 224 LYS B N 1
ATOM 4366 C CA . LYS B 1 224 ? 16 6.441 -16.859 1 76.19 224 LYS B CA 1
ATOM 4367 C C . LYS B 1 224 ? 17.141 7.383 -17.234 1 76.19 224 LYS B C 1
ATOM 4369 O O . LYS B 1 224 ? 16.906 8.438 -17.828 1 76.19 224 LYS B O 1
ATOM 4374 N N . ASP B 1 225 ? 18.297 7.039 -16.906 1 75 225 ASP B N 1
ATOM 4375 C CA . ASP B 1 225 ? 19.547 7.715 -17.266 1 75 225 ASP B CA 1
ATOM 4376 C C . ASP B 1 225 ? 20.719 6.742 -17.266 1 75 225 ASP B C 1
ATOM 4378 O O . ASP B 1 225 ? 20.547 5.547 -17 1 75 225 ASP B O 1
ATOM 4382 N N . PRO B 1 226 ? 21.766 7.207 -17.75 1 72.31 226 PRO B N 1
ATOM 4383 C CA . PRO B 1 226 ? 22.875 6.273 -17.922 1 72.31 226 PRO B CA 1
ATOM 4384 C C . PRO B 1 226 ? 23.234 5.543 -16.625 1 72.31 226 PRO B C 1
ATOM 4386 O O . PRO B 1 226 ? 23.844 4.465 -16.672 1 72.31 226 PRO B O 1
ATOM 4389 N N . ALA B 1 227 ? 22.828 6.105 -15.508 1 69.5 227 ALA B N 1
ATOM 4390 C CA . ALA B 1 227 ? 23.266 5.527 -14.234 1 69.5 227 ALA B CA 1
ATOM 4391 C C . ALA B 1 227 ? 22.094 4.852 -13.523 1 69.5 227 ALA B C 1
ATOM 4393 O O . ALA B 1 227 ? 22.281 4.223 -12.477 1 69.5 227 ALA B O 1
ATOM 4394 N N . THR B 1 228 ? 20.922 4.926 -14.117 1 73.75 228 THR B N 1
ATOM 4395 C CA . THR B 1 228 ? 19.75 4.449 -13.391 1 73.75 228 THR B CA 1
ATOM 4396 C C . THR B 1 228 ? 18.828 3.662 -14.32 1 73.75 228 THR B C 1
ATOM 4398 O O . THR B 1 228 ? 18.484 4.129 -15.406 1 73.75 228 THR B O 1
ATOM 4401 N N . ALA B 1 229 ? 18.562 2.438 -13.938 1 80.94 229 ALA B N 1
ATOM 4402 C CA . ALA B 1 229 ? 17.609 1.604 -14.68 1 80.94 229 ALA B CA 1
ATOM 4403 C C . ALA B 1 229 ? 16.609 0.938 -13.742 1 80.94 229 ALA B C 1
ATOM 4405 O O . ALA B 1 229 ? 16.922 0.702 -12.57 1 80.94 229 ALA B O 1
ATOM 4406 N N . TYR B 1 230 ? 15.391 0.725 -14.32 1 84.06 230 TYR B N 1
ATOM 4407 C CA . TYR B 1 230 ? 14.359 0.021 -13.57 1 84.06 230 TYR B CA 1
ATOM 4408 C C . TYR B 1 230 ? 13.836 -1.179 -14.344 1 84.06 230 TYR B C 1
ATOM 4410 O O . TYR B 1 230 ? 13.742 -1.136 -15.578 1 84.06 230 TYR B O 1
ATOM 4418 N N . VAL B 1 231 ? 13.562 -2.168 -13.586 1 90.06 231 VAL B N 1
ATOM 4419 C CA . VAL B 1 231 ? 12.891 -3.316 -14.18 1 90.06 231 VAL B CA 1
ATOM 4420 C C . VAL B 1 231 ? 11.688 -3.711 -13.328 1 90.06 231 VAL B C 1
ATOM 4422 O O . VAL B 1 231 ? 11.742 -3.643 -12.094 1 90.06 231 VAL B O 1
ATOM 4425 N N . ASP B 1 232 ? 10.586 -4.016 -13.953 1 92.5 232 ASP B N 1
ATOM 4426 C CA . ASP B 1 232 ? 9.414 -4.566 -13.289 1 92.5 232 ASP B CA 1
ATOM 4427 C C . ASP B 1 232 ? 9.273 -6.062 -13.555 1 92.5 232 ASP B C 1
ATOM 4429 O O . ASP B 1 232 ? 9.328 -6.5 -14.711 1 92.5 232 ASP B O 1
ATOM 4433 N N . MET B 1 233 ? 9.188 -6.738 -12.492 1 95.31 233 MET B N 1
ATOM 4434 C CA . MET B 1 233 ? 8.969 -8.18 -12.578 1 95.31 233 MET B CA 1
ATOM 4435 C C . MET B 1 233 ? 7.762 -8.602 -11.75 1 95.31 233 MET B C 1
ATOM 4437 O O . MET B 1 233 ? 7.32 -7.867 -10.867 1 95.31 233 MET B O 1
ATOM 4441 N N . ASN B 1 234 ? 7.184 -9.648 -12.141 1 96.25 234 ASN B N 1
ATOM 4442 C CA . ASN B 1 234 ? 6.121 -10.227 -11.32 1 96.25 234 ASN B CA 1
ATOM 4443 C C . ASN B 1 234 ? 6.406 -11.688 -10.984 1 96.25 234 ASN B C 1
ATOM 4445 O O . ASN B 1 234 ? 7.266 -12.32 -11.609 1 96.25 234 ASN B O 1
ATOM 4449 N N . THR B 1 235 ? 5.848 -12.188 -10.008 1 98.25 235 THR B N 1
ATOM 4450 C CA . THR B 1 235 ? 5.895 -13.578 -9.578 1 98.25 235 THR B CA 1
ATOM 4451 C C . THR B 1 235 ? 4.602 -13.969 -8.875 1 98.25 235 THR B C 1
ATOM 4453 O O . THR B 1 235 ? 3.652 -13.188 -8.82 1 98.25 235 THR B O 1
ATOM 4456 N N . MET B 1 236 ? 4.508 -15.195 -8.477 1 98.44 236 MET B N 1
ATOM 4457 C CA . MET B 1 236 ? 3.342 -15.711 -7.77 1 98.44 236 MET B CA 1
ATOM 4458 C C . MET B 1 236 ? 3.508 -15.562 -6.262 1 98.44 236 MET B C 1
ATOM 4460 O O . MET B 1 236 ? 4.191 -14.648 -5.797 1 98.44 236 MET B O 1
ATOM 4464 N N . ARG B 1 237 ? 2.781 -16.25 -5.449 1 98.5 237 ARG B N 1
ATOM 4465 C CA . ARG B 1 237 ? 2.783 -16.141 -3.996 1 98.5 237 ARG B CA 1
ATOM 4466 C C . ARG B 1 237 ? 4.18 -16.375 -3.43 1 98.5 237 ARG B C 1
ATOM 4468 O O . ARG B 1 237 ? 4.883 -17.297 -3.869 1 98.5 237 ARG B O 1
ATOM 4475 N N . LEU B 1 238 ? 4.566 -15.578 -2.547 1 97.81 238 LEU B N 1
ATOM 4476 C CA . LEU B 1 238 ? 5.848 -15.688 -1.856 1 97.81 238 LEU B CA 1
ATOM 4477 C C . LEU B 1 238 ? 5.66 -16.25 -0.45 1 97.81 238 LEU B C 1
ATOM 4479 O O . LEU B 1 238 ? 4.77 -15.812 0.283 1 97.81 238 LEU B O 1
ATOM 4483 N N . MET B 1 239 ? 6.449 -17.25 -0.118 1 97.69 239 MET B N 1
ATOM 4484 C CA . MET B 1 239 ? 6.375 -17.906 1.189 1 97.69 239 MET B CA 1
ATOM 4485 C C . MET B 1 239 ? 7.637 -17.625 2.004 1 97.69 239 MET B C 1
ATOM 4487 O O . MET B 1 239 ? 8.742 -17.641 1.467 1 97.69 239 MET B O 1
ATOM 4491 N N . GLU B 1 240 ? 7.441 -17.438 3.266 1 94.69 240 GLU B N 1
ATOM 4492 C CA . GLU B 1 240 ? 8.539 -17.062 4.148 1 94.69 240 GLU B CA 1
ATOM 4493 C C . GLU B 1 240 ? 9.547 -18.203 4.305 1 94.69 240 GLU B C 1
ATOM 4495 O O . GLU B 1 240 ? 10.727 -17.953 4.566 1 94.69 240 GLU B O 1
ATOM 4500 N N . ASP B 1 241 ? 9.109 -19.422 4.125 1 94.5 241 ASP B N 1
ATOM 4501 C CA . ASP B 1 241 ? 9.961 -20.578 4.371 1 94.5 241 ASP B CA 1
ATOM 4502 C C . ASP B 1 241 ? 10.633 -21.047 3.08 1 94.5 241 ASP B C 1
ATOM 4504 O O . ASP B 1 241 ? 11.281 -22.094 3.055 1 94.5 241 ASP B O 1
ATOM 4508 N N . ARG B 1 242 ? 10.492 -20.266 2.047 1 93.56 242 ARG B N 1
ATOM 4509 C CA . ARG B 1 242 ? 11.102 -20.594 0.767 1 93.56 242 ARG B CA 1
ATOM 4510 C C . ARG B 1 242 ? 12.273 -19.672 0.454 1 93.56 242 ARG B C 1
ATOM 4512 O O . ARG B 1 242 ? 12.461 -18.656 1.122 1 93.56 242 ARG B O 1
ATOM 4519 N N . LYS B 1 243 ? 13.047 -20.125 -0.501 1 87.81 243 LYS B N 1
ATOM 4520 C CA . LYS B 1 243 ? 14.227 -19.359 -0.861 1 87.81 243 LYS B CA 1
ATOM 4521 C C . LYS B 1 243 ? 14.117 -18.812 -2.285 1 87.81 243 LYS B C 1
ATOM 4523 O O . LYS B 1 243 ? 14.93 -19.172 -3.15 1 87.81 243 LYS B O 1
ATOM 4528 N N . THR B 1 244 ? 13.211 -17.953 -2.441 1 95.31 244 THR B N 1
ATOM 4529 C CA . THR B 1 244 ? 13.102 -17.25 -3.715 1 95.31 244 THR B CA 1
ATOM 4530 C C . THR B 1 244 ? 14.359 -16.422 -3.986 1 95.31 244 THR B C 1
ATOM 4532 O O . THR B 1 244 ? 14.805 -15.656 -3.129 1 95.31 244 THR B O 1
ATOM 4535 N N . ARG B 1 245 ? 14.914 -16.594 -5.168 1 94.12 245 ARG B N 1
ATOM 4536 C CA . ARG B 1 245 ? 16.188 -15.938 -5.449 1 94.12 245 ARG B CA 1
ATOM 4537 C C . ARG B 1 245 ? 16.016 -14.812 -6.465 1 94.12 245 ARG B C 1
ATOM 4539 O O . ARG B 1 245 ? 15.234 -14.938 -7.41 1 94.12 245 ARG B O 1
ATOM 4546 N N . LEU B 1 246 ? 16.688 -13.75 -6.285 1 91.06 246 LEU B N 1
ATOM 4547 C CA . LEU B 1 246 ? 16.938 -12.758 -7.316 1 91.06 246 LEU B CA 1
ATOM 4548 C C . LEU B 1 246 ? 18.359 -12.898 -7.871 1 91.06 246 LEU B C 1
ATOM 4550 O O . LEU B 1 246 ? 19.328 -12.805 -7.125 1 91.06 246 LEU B O 1
ATOM 4554 N N . VAL B 1 247 ? 18.406 -13.109 -9.148 1 88.88 247 VAL B N 1
ATOM 4555 C CA . VAL B 1 247 ? 19.703 -13.375 -9.773 1 88.88 247 VAL B CA 1
ATOM 4556 C C . VAL B 1 247 ? 19.906 -12.422 -10.945 1 88.88 247 VAL B C 1
ATOM 4558 O O . VAL B 1 247 ? 19.031 -12.258 -11.789 1 88.88 247 VAL B O 1
ATOM 4561 N N . LEU B 1 248 ? 20.969 -11.75 -10.945 1 86.31 248 LEU B N 1
ATOM 4562 C CA . LEU B 1 248 ? 21.422 -10.961 -12.086 1 86.31 248 LEU B CA 1
ATOM 4563 C C . LEU B 1 248 ? 22.641 -11.609 -12.742 1 86.31 248 LEU B C 1
ATOM 4565 O O . LEU B 1 248 ? 23.641 -11.906 -12.07 1 86.31 248 LEU B O 1
ATOM 4569 N N . THR B 1 249 ? 22.562 -11.852 -14.047 1 88.12 249 THR B N 1
ATOM 4570 C CA . THR B 1 249 ? 23.641 -12.461 -14.812 1 88.12 249 THR B CA 1
ATOM 4571 C C . THR B 1 249 ? 24.141 -11.523 -15.906 1 88.12 249 THR B C 1
ATOM 4573 O O . THR B 1 249 ? 23.328 -11.016 -16.703 1 88.12 249 THR B O 1
ATOM 4576 N N . GLU B 1 250 ? 25.375 -11.312 -15.906 1 84.69 250 GLU B N 1
ATOM 4577 C CA . GLU B 1 250 ? 25.953 -10.547 -17 1 84.69 250 GLU B CA 1
ATOM 4578 C C . GLU B 1 250 ? 25.953 -11.344 -18.297 1 84.69 250 GLU B C 1
ATOM 4580 O O . GLU B 1 250 ? 26.484 -12.453 -18.359 1 84.69 250 GLU B O 1
ATOM 4585 N N . LYS B 1 251 ? 25.453 -10.789 -19.328 1 90.44 251 LYS B N 1
ATOM 4586 C CA . LYS B 1 251 ? 25.266 -11.523 -20.562 1 90.44 251 LYS B CA 1
ATOM 4587 C C . LYS B 1 251 ? 26.609 -11.859 -21.219 1 90.44 251 LYS B C 1
ATOM 4589 O O . LYS B 1 251 ? 26.797 -12.961 -21.734 1 90.44 251 LYS B O 1
ATOM 4594 N N . ALA B 1 252 ? 27.438 -10.914 -21.25 1 89.75 252 ALA B N 1
ATOM 4595 C CA . ALA B 1 252 ? 28.703 -11.062 -21.969 1 89.75 252 ALA B CA 1
ATOM 4596 C C . ALA B 1 252 ? 29.547 -12.195 -21.391 1 89.75 252 ALA B C 1
ATOM 4598 O O . ALA B 1 252 ? 30.109 -13 -22.125 1 89.75 252 ALA B O 1
ATOM 4599 N N . SER B 1 253 ? 29.578 -12.266 -20.094 1 88.06 253 SER B N 1
ATOM 4600 C CA . SER B 1 253 ? 30.453 -13.219 -19.438 1 88.06 253 SER B CA 1
ATOM 4601 C C . SER B 1 253 ? 29.703 -14.453 -18.969 1 88.06 253 SER B C 1
ATOM 4603 O O . SER B 1 253 ? 30.297 -15.492 -18.703 1 88.06 253 SER B O 1
ATOM 4605 N N . GLY B 1 254 ? 28.422 -14.258 -18.734 1 88.75 254 GLY B N 1
ATOM 4606 C CA . GLY B 1 254 ? 27.609 -15.336 -18.172 1 88.75 254 GLY B CA 1
ATOM 4607 C C . GLY B 1 254 ? 27.75 -15.461 -16.672 1 88.75 254 GLY B C 1
ATOM 4608 O O . GLY B 1 254 ? 27.172 -16.375 -16.062 1 88.75 254 GLY B O 1
ATOM 4609 N N . LYS B 1 255 ? 28.359 -14.5 -16.109 1 82.94 255 LYS B N 1
ATOM 4610 C CA . LYS B 1 255 ? 28.594 -14.539 -14.672 1 82.94 255 LYS B CA 1
ATOM 4611 C C . LYS B 1 255 ? 27.391 -13.977 -13.906 1 82.94 255 LYS B C 1
ATOM 4613 O O . LYS B 1 255 ? 26.844 -12.945 -14.289 1 82.94 255 LYS B O 1
ATOM 4618 N N . ARG B 1 256 ? 27.031 -14.727 -12.852 1 80.81 256 ARG B N 1
ATOM 4619 C CA . ARG B 1 256 ? 26.062 -14.188 -11.906 1 80.81 256 ARG B CA 1
ATOM 4620 C C . ARG B 1 256 ? 26.688 -13.109 -11.023 1 80.81 256 ARG B C 1
ATOM 4622 O O . ARG B 1 256 ? 27.516 -13.414 -10.156 1 80.81 256 ARG B O 1
ATOM 4629 N N . VAL B 1 257 ? 26.25 -11.938 -11.305 1 74.25 257 VAL B N 1
ATOM 4630 C CA . VAL B 1 257 ? 26.875 -10.82 -10.602 1 74.25 257 VAL B CA 1
ATOM 4631 C C . VAL B 1 257 ? 26.078 -10.508 -9.336 1 74.25 257 VAL B C 1
ATOM 4633 O O . VAL B 1 257 ? 26.578 -9.828 -8.43 1 74.25 257 VAL B O 1
ATOM 4636 N N . PHE B 1 258 ? 24.812 -10.969 -9.344 1 75.38 258 PHE B N 1
ATOM 4637 C CA . PHE B 1 258 ? 23.922 -10.766 -8.203 1 75.38 258 PHE B CA 1
ATOM 4638 C C . PHE B 1 258 ? 23.062 -12 -7.965 1 75.38 258 PHE B C 1
ATOM 4640 O O . PHE B 1 258 ? 22.438 -12.523 -8.898 1 75.38 258 PHE B O 1
ATOM 4647 N N . ASP B 1 259 ? 23.109 -12.578 -6.723 1 81 259 ASP B N 1
ATOM 4648 C CA . ASP B 1 259 ? 22.328 -13.75 -6.32 1 81 259 ASP B CA 1
ATOM 4649 C C . ASP B 1 259 ? 21.953 -13.68 -4.84 1 81 259 ASP B C 1
ATOM 4651 O O . ASP B 1 259 ? 22.781 -13.961 -3.973 1 81 259 ASP B O 1
ATOM 4655 N N . ILE B 1 260 ? 20.672 -13.266 -4.625 1 77.12 260 ILE B N 1
ATOM 4656 C CA . ILE B 1 260 ? 20.281 -13.055 -3.232 1 77.12 260 ILE B CA 1
ATOM 4657 C C . ILE B 1 260 ? 18.984 -13.781 -2.939 1 77.12 260 ILE B C 1
ATOM 4659 O O . ILE B 1 260 ? 18.219 -14.094 -3.859 1 77.12 260 ILE B O 1
ATOM 4663 N N . ASN B 1 261 ? 18.812 -14.055 -1.625 1 84.19 261 ASN B N 1
ATOM 4664 C CA . ASN B 1 261 ? 17.5 -14.484 -1.17 1 84.19 261 ASN B CA 1
ATOM 4665 C C . ASN B 1 261 ? 16.516 -13.32 -1.136 1 84.19 261 ASN B C 1
ATOM 4667 O O . ASN B 1 261 ? 16.547 -12.492 -0.22 1 84.19 261 ASN B O 1
ATOM 4671 N N . LEU B 1 262 ? 15.672 -13.305 -2.027 1 88.19 262 LEU B N 1
ATOM 4672 C CA . LEU B 1 262 ? 14.758 -12.18 -2.189 1 88.19 262 LEU B CA 1
ATOM 4673 C C . LEU B 1 262 ? 13.805 -12.086 -1.005 1 88.19 262 LEU B C 1
ATOM 4675 O O . LEU B 1 262 ? 13.422 -10.984 -0.595 1 88.19 262 LEU B O 1
ATOM 4679 N N . ILE B 1 263 ? 13.422 -13.227 -0.411 1 89.94 263 ILE B N 1
ATOM 4680 C CA . ILE B 1 263 ? 12.453 -13.25 0.686 1 89.94 263 ILE B CA 1
ATOM 4681 C C . ILE B 1 263 ? 13.016 -12.477 1.876 1 89.94 263 ILE B C 1
ATOM 4683 O O . ILE B 1 263 ? 12.289 -11.695 2.51 1 89.94 263 ILE B O 1
ATOM 4687 N N . ASP B 1 264 ? 14.234 -12.633 2.121 1 77.31 264 ASP B N 1
ATOM 4688 C CA . ASP B 1 264 ? 14.859 -11.914 3.227 1 77.31 264 ASP B CA 1
ATOM 4689 C C . ASP B 1 264 ? 14.797 -10.406 3.012 1 77.31 264 ASP B C 1
ATOM 4691 O O . ASP B 1 264 ? 14.531 -9.648 3.949 1 77.31 264 ASP B O 1
ATOM 4695 N N . TYR B 1 265 ? 14.969 -10.039 1.834 1 77.44 265 TYR B N 1
ATOM 4696 C CA . TYR B 1 265 ? 14.961 -8.617 1.512 1 77.44 265 TYR B CA 1
ATOM 4697 C C . TYR B 1 265 ? 13.555 -8.039 1.591 1 77.44 265 TYR B C 1
ATOM 4699 O O . TYR B 1 265 ? 13.352 -6.945 2.121 1 77.44 265 TYR B O 1
ATOM 4707 N N . LEU B 1 266 ? 12.672 -8.797 1.068 1 85.31 266 LEU B N 1
ATOM 4708 C CA . LEU B 1 266 ? 11.289 -8.328 1.114 1 85.31 266 LEU B CA 1
ATOM 4709 C C . LEU B 1 266 ? 10.789 -8.242 2.553 1 85.31 266 LEU B C 1
ATOM 4711 O O . LEU B 1 266 ? 10.062 -7.316 2.912 1 85.31 266 LEU B O 1
ATOM 4715 N N . ALA B 1 267 ? 11.188 -9.188 3.355 1 81.44 267 ALA B N 1
ATOM 4716 C CA . ALA B 1 267 ? 10.789 -9.195 4.762 1 81.44 267 ALA B CA 1
ATOM 4717 C C . ALA B 1 267 ? 11.32 -7.965 5.492 1 81.44 267 ALA B C 1
ATOM 4719 O O . ALA B 1 267 ? 10.672 -7.449 6.402 1 81.44 267 ALA B O 1
ATOM 4720 N N . MET B 1 268 ? 12.383 -7.477 5.055 1 74.44 268 MET B N 1
ATOM 4721 C CA . MET B 1 268 ? 13.008 -6.32 5.688 1 74.44 268 MET B CA 1
ATOM 4722 C C . MET B 1 268 ? 12.234 -5.047 5.387 1 74.44 268 MET B C 1
ATOM 4724 O O . MET B 1 268 ? 12.383 -4.039 6.082 1 74.44 268 MET B O 1
ATOM 4728 N N . THR B 1 269 ? 11.469 -5.09 4.367 1 76.69 269 THR B N 1
ATOM 4729 C CA . THR B 1 269 ? 10.703 -3.898 4.004 1 76.69 269 THR B CA 1
ATOM 4730 C C . THR B 1 269 ? 9.461 -3.766 4.879 1 76.69 269 THR B C 1
ATOM 4732 O O . THR B 1 269 ? 8.734 -2.775 4.785 1 76.69 269 THR B O 1
ATOM 4735 N N . ASN B 1 270 ? 9.281 -4.73 5.734 1 73.69 270 ASN B N 1
ATOM 4736 C CA . ASN B 1 270 ? 8.203 -4.609 6.711 1 73.69 270 ASN B CA 1
ATOM 4737 C C . ASN B 1 270 ? 8.562 -3.625 7.82 1 73.69 270 ASN B C 1
ATOM 4739 O O . ASN B 1 270 ? 9.391 -3.926 8.68 1 73.69 270 ASN B O 1
ATOM 4743 N N . ALA B 1 271 ? 7.961 -2.404 7.77 1 62.81 271 ALA B N 1
ATOM 4744 C CA . ALA B 1 271 ? 8.305 -1.312 8.672 1 62.81 271 ALA B CA 1
ATOM 4745 C C . ALA B 1 271 ? 7.98 -1.677 10.117 1 62.81 271 ALA B C 1
ATOM 4747 O O . ALA B 1 271 ? 7.16 -2.561 10.375 1 62.81 271 ALA B O 1
ATOM 4748 N N . GLU B 1 272 ? 8.688 -0.986 10.898 1 57.56 272 GLU B N 1
ATOM 4749 C CA . GLU B 1 272 ? 8.469 -1.145 12.336 1 57.56 272 GLU B CA 1
ATOM 4750 C C . GLU B 1 272 ? 7.066 -0.695 12.727 1 57.56 272 GLU B C 1
ATOM 4752 O O . GLU B 1 272 ? 6.543 0.278 12.18 1 57.56 272 GLU B O 1
ATOM 4757 N N . GLY B 1 273 ? 6.594 -1.474 13.492 1 58.25 273 GLY B N 1
ATOM 4758 C CA . GLY B 1 273 ? 5.324 -1.08 14.078 1 58.25 273 GLY B CA 1
ATOM 4759 C C . GLY B 1 273 ? 4.137 -1.803 13.477 1 58.25 273 GLY B C 1
ATOM 4760 O O . GLY B 1 273 ? 3.035 -1.778 14.031 1 58.25 273 GLY B O 1
ATOM 4761 N N . LYS B 1 274 ? 4.543 -2.334 12.273 1 66.38 274 LYS B N 1
ATOM 4762 C CA . LYS B 1 274 ? 3.426 -3.107 11.75 1 66.38 274 LYS B CA 1
ATOM 4763 C C . LYS B 1 274 ? 3.402 -4.516 12.336 1 66.38 274 LYS B C 1
ATOM 4765 O O . LYS B 1 274 ? 4.426 -5.203 12.359 1 66.38 274 LYS B O 1
ATOM 4770 N N . ASN B 1 275 ? 2.982 -4.781 13.414 1 81.44 275 ASN B N 1
ATOM 4771 C CA . ASN B 1 275 ? 2.869 -6.062 14.109 1 81.44 275 ASN B CA 1
ATOM 4772 C C . ASN B 1 275 ? 2.352 -7.156 13.18 1 81.44 275 ASN B C 1
ATOM 4774 O O . ASN B 1 275 ? 1.321 -7.773 13.453 1 81.44 275 ASN B O 1
ATOM 4778 N N . LEU B 1 276 ? 3.049 -7.352 12.031 1 88.44 276 LEU B N 1
ATOM 4779 C CA . LEU B 1 276 ? 2.703 -8.414 11.094 1 88.44 276 LEU B CA 1
ATOM 4780 C C . LEU B 1 276 ? 3.787 -9.484 11.055 1 88.44 276 LEU B C 1
ATOM 4782 O O . LEU B 1 276 ? 4.977 -9.172 11.07 1 88.44 276 LEU B O 1
ATOM 4786 N N . SER B 1 277 ? 3.398 -10.727 11.094 1 92.25 277 SER B N 1
ATOM 4787 C CA . SER B 1 277 ? 4.359 -11.789 10.812 1 92.25 277 SER B CA 1
ATOM 4788 C C . SER B 1 277 ? 4.91 -11.672 9.398 1 92.25 277 SER B C 1
ATOM 4790 O O . SER B 1 277 ? 4.324 -10.992 8.547 1 92.25 277 SER B O 1
ATOM 4792 N N . THR B 1 278 ? 6.02 -12.305 9.156 1 90.31 278 THR B N 1
ATOM 4793 C CA . THR B 1 278 ? 6.641 -12.258 7.836 1 90.31 278 THR B CA 1
ATOM 4794 C C . THR B 1 278 ? 5.676 -12.766 6.766 1 90.31 278 THR B C 1
ATOM 4796 O O . THR B 1 278 ? 5.496 -12.117 5.734 1 90.31 278 THR B O 1
ATOM 4799 N N . GLN B 1 279 ? 5.062 -13.859 7.016 1 95.69 279 GLN B N 1
ATOM 4800 C CA . GLN B 1 279 ? 4.164 -14.422 6.012 1 95.69 279 GLN B CA 1
ATOM 4801 C C . GLN B 1 279 ? 2.951 -13.523 5.793 1 95.69 279 GLN B C 1
ATOM 4803 O O . GLN B 1 279 ? 2.504 -13.344 4.656 1 95.69 279 GLN B O 1
ATOM 4808 N N . GLU B 1 280 ? 2.404 -13.008 6.91 1 95.81 280 GLU B N 1
ATOM 4809 C CA . GLU B 1 280 ? 1.291 -12.078 6.766 1 95.81 280 GLU B CA 1
ATOM 4810 C C . GLU B 1 280 ? 1.688 -10.867 5.918 1 95.81 280 GLU B C 1
ATOM 4812 O O . GLU B 1 280 ? 0.918 -10.422 5.062 1 95.81 280 GLU B O 1
ATOM 4817 N N . TYR B 1 281 ? 2.887 -10.375 6.18 1 93.5 281 TYR B N 1
ATOM 4818 C CA . TYR B 1 281 ? 3.369 -9.234 5.41 1 93.5 281 TYR B CA 1
ATOM 4819 C C . TYR B 1 281 ? 3.5 -9.586 3.936 1 93.5 281 TYR B C 1
ATOM 4821 O O . TYR B 1 281 ? 3.045 -8.836 3.068 1 93.5 281 TYR B O 1
ATOM 4829 N N . LEU B 1 282 ? 4.066 -10.75 3.645 1 95.06 282 LEU B N 1
ATOM 4830 C CA . LEU B 1 282 ? 4.25 -11.188 2.264 1 95.06 282 LEU B CA 1
ATOM 4831 C C . LEU B 1 282 ? 2.906 -11.367 1.565 1 95.06 282 LEU B C 1
ATOM 4833 O O . LEU B 1 282 ? 2.791 -11.117 0.362 1 95.06 282 LEU B O 1
ATOM 4837 N N . ASP B 1 283 ? 1.896 -11.75 2.318 1 97.12 283 ASP B N 1
ATOM 4838 C CA . ASP B 1 283 ? 0.576 -11.961 1.731 1 97.12 283 ASP B CA 1
ATOM 4839 C C . ASP B 1 283 ? -0.163 -10.641 1.548 1 97.12 283 ASP B C 1
ATOM 4841 O O . ASP B 1 283 ? -0.961 -10.492 0.62 1 97.12 283 ASP B O 1
ATOM 4845 N N . ARG B 1 284 ? 0.117 -9.672 2.402 1 95.25 284 ARG B N 1
ATOM 4846 C CA . ARG B 1 284 ? -0.604 -8.406 2.365 1 95.25 284 ARG B CA 1
ATOM 4847 C C . ARG B 1 284 ? 0.046 -7.438 1.383 1 95.25 284 ARG B C 1
ATOM 4849 O O . ARG B 1 284 ? -0.646 -6.664 0.716 1 95.25 284 ARG B O 1
ATOM 4856 N N . GLN B 1 285 ? 1.387 -7.469 1.345 1 92.25 285 GLN B N 1
ATOM 4857 C CA . GLN B 1 285 ? 2.133 -6.586 0.453 1 92.25 285 GLN B CA 1
ATOM 4858 C C . GLN B 1 285 ? 2.164 -7.141 -0.969 1 92.25 285 GLN B C 1
ATOM 4860 O O . GLN B 1 285 ? 2.572 -8.281 -1.188 1 92.25 285 GLN B O 1
ATOM 4865 N N . SER B 1 286 ? 1.709 -6.309 -1.93 1 91 286 SER B N 1
ATOM 4866 C CA . SER B 1 286 ? 1.596 -6.84 -3.283 1 91 286 SER B CA 1
ATOM 4867 C C . SER B 1 286 ? 2.615 -6.199 -4.219 1 91 286 SER B C 1
ATOM 4869 O O . SER B 1 286 ? 2.971 -6.773 -5.246 1 91 286 SER B O 1
ATOM 4871 N N . ASN B 1 287 ? 3.025 -5.012 -3.885 1 88.06 287 ASN B N 1
ATOM 4872 C CA . ASN B 1 287 ? 3.984 -4.277 -4.703 1 88.06 287 ASN B CA 1
ATOM 4873 C C . ASN B 1 287 ? 5.23 -3.906 -3.908 1 88.06 287 ASN B C 1
ATOM 4875 O O . ASN B 1 287 ? 5.141 -3.25 -2.869 1 88.06 287 ASN B O 1
ATOM 4879 N N . TYR B 1 288 ? 6.324 -4.379 -4.398 1 85.12 288 TYR B N 1
ATOM 4880 C CA . TYR B 1 288 ? 7.605 -4.113 -3.75 1 85.12 288 TYR B CA 1
ATOM 4881 C C . TYR B 1 288 ? 8.477 -3.209 -4.613 1 85.12 288 TYR B C 1
ATOM 4883 O O . TYR B 1 288 ? 8.391 -3.244 -5.844 1 85.12 288 TYR B O 1
ATOM 4891 N N . HIS B 1 289 ? 9.266 -2.426 -3.934 1 78.69 289 HIS B N 1
ATOM 4892 C CA . HIS B 1 289 ? 10.266 -1.593 -4.598 1 78.69 289 HIS B CA 1
ATOM 4893 C C . HIS B 1 289 ? 11.617 -1.695 -3.902 1 78.69 289 HIS B C 1
ATOM 4895 O O . HIS B 1 289 ? 11.727 -1.44 -2.699 1 78.69 289 HIS B O 1
ATOM 4901 N N . ILE B 1 290 ? 12.547 -2.102 -4.695 1 75.81 290 ILE B N 1
ATOM 4902 C CA . ILE B 1 290 ? 13.898 -2.238 -4.16 1 75.81 290 ILE B CA 1
ATOM 4903 C C . ILE B 1 290 ? 14.891 -1.517 -5.07 1 75.81 290 ILE B C 1
ATOM 4905 O O . ILE B 1 290 ? 14.867 -1.701 -6.289 1 75.81 290 ILE B O 1
ATOM 4909 N N . ILE B 1 291 ? 15.656 -0.683 -4.551 1 71.44 291 ILE B N 1
ATOM 4910 C CA . ILE B 1 291 ? 16.688 0.016 -5.316 1 71.44 291 ILE B CA 1
ATOM 4911 C C . ILE B 1 291 ? 18.062 -0.493 -4.906 1 71.44 291 ILE B C 1
ATOM 4913 O O . ILE B 1 291 ? 18.391 -0.527 -3.721 1 71.44 291 ILE B O 1
ATOM 4917 N N . PHE B 1 292 ? 18.828 -0.894 -5.902 1 69.62 292 PHE B N 1
ATOM 4918 C CA . PHE B 1 292 ? 20.188 -1.357 -5.691 1 69.62 292 PHE B CA 1
ATOM 4919 C C . PHE B 1 292 ? 21.203 -0.32 -6.18 1 69.62 292 PHE B C 1
ATOM 4921 O O . PHE B 1 292 ? 21.141 0.119 -7.328 1 69.62 292 PHE B O 1
ATOM 4928 N N . PHE B 1 293 ? 22.062 0.062 -5.332 1 63.94 293 PHE B N 1
ATOM 4929 C CA . PHE B 1 293 ? 23.188 0.914 -5.707 1 63.94 293 PHE B CA 1
ATOM 4930 C C . PHE B 1 293 ? 24.422 0.077 -6.016 1 63.94 293 PHE B C 1
ATOM 4932 O O . PHE B 1 293 ? 24.922 -0.646 -5.148 1 63.94 293 PHE B O 1
ATOM 4939 N N . LEU B 1 294 ? 24.859 0.149 -7.293 1 62.19 294 LEU B N 1
ATOM 4940 C CA . LEU B 1 294 ? 25.938 -0.735 -7.75 1 62.19 294 LEU B CA 1
ATOM 4941 C C . LEU B 1 294 ? 27.219 0.044 -7.98 1 62.19 294 LEU B C 1
ATOM 4943 O O . LEU B 1 294 ? 27.188 1.184 -8.453 1 62.19 294 LEU B O 1
ATOM 4947 N N . SER B 1 295 ? 28.344 -0.427 -7.398 1 55.38 295 SER B N 1
ATOM 4948 C CA . SER B 1 295 ? 29.656 0.126 -7.715 1 55.38 295 SER B CA 1
ATOM 4949 C C . SER B 1 295 ? 30.344 -0.674 -8.82 1 55.38 295 SER B C 1
ATOM 4951 O O . SER B 1 295 ? 29.922 -1.79 -9.133 1 55.38 295 SER B O 1
ATOM 4953 N N . GLU B 1 296 ? 31.25 0.021 -9.664 1 50.75 296 GLU B N 1
ATOM 4954 C CA . GLU B 1 296 ? 31.984 -0.592 -10.773 1 50.75 296 GLU B CA 1
ATOM 4955 C C . GLU B 1 296 ? 32.375 -2.027 -10.445 1 50.75 296 GLU B C 1
ATOM 4957 O O . GLU B 1 296 ? 32.375 -2.891 -11.328 1 50.75 296 GLU B O 1
ATOM 4962 N N . SER B 1 297 ? 33.156 -2.092 -9.414 1 44.47 297 SER B N 1
ATOM 4963 C CA . SER B 1 297 ? 33.531 -3.479 -9.156 1 44.47 297 SER B CA 1
ATOM 4964 C C . SER B 1 297 ? 32.344 -4.312 -8.75 1 44.47 297 SER B C 1
ATOM 4966 O O . SER B 1 297 ? 31.75 -4.094 -7.688 1 44.47 297 SER B O 1
ATOM 4968 N N . TRP B 1 298 ? 31.516 -4.453 -9.836 1 42.59 298 TRP B N 1
ATOM 4969 C CA . TRP B 1 298 ? 30.422 -5.336 -9.438 1 42.59 298 TRP B CA 1
ATOM 4970 C C . TRP B 1 298 ? 30.797 -6.145 -8.195 1 42.59 298 TRP B C 1
ATOM 4972 O O . TRP B 1 298 ? 31.516 -7.145 -8.297 1 42.59 298 TRP B O 1
ATOM 4982 N N . LEU B 1 299 ? 31.781 -5.598 -7.438 1 38.5 299 LEU B N 1
ATOM 4983 C CA . LEU B 1 299 ? 32.031 -6.566 -6.379 1 38.5 299 LEU B CA 1
ATOM 4984 C C . LEU B 1 299 ? 30.75 -7.316 -6.012 1 38.5 299 LEU B C 1
ATOM 4986 O O . LEU B 1 299 ? 29.656 -6.75 -6.059 1 38.5 299 LEU B O 1
ATOM 4990 N N . ALA B 1 300 ? 31.062 -8.703 -6.086 1 34.16 300 ALA B N 1
ATOM 4991 C CA . ALA B 1 300 ? 30.188 -9.742 -5.559 1 34.16 300 ALA B CA 1
ATOM 4992 C C . ALA B 1 300 ? 29.281 -9.188 -4.457 1 34.16 300 ALA B C 1
ATOM 4994 O O . ALA B 1 300 ? 29.781 -8.727 -3.422 1 34.16 300 ALA B O 1
ATOM 4995 N N . VAL B 1 301 ? 28.516 -8.5 -4.781 1 35.97 301 VAL B N 1
ATOM 4996 C CA . VAL B 1 301 ? 27.531 -8.227 -3.727 1 35.97 301 VAL B CA 1
ATOM 4997 C C . VAL B 1 301 ? 27.375 -9.461 -2.846 1 35.97 301 VAL B C 1
ATOM 4999 O O . VAL B 1 301 ? 26.859 -10.492 -3.297 1 35.97 301 VAL B O 1
ATOM 5002 N N . GLN B 1 302 ? 28.562 -9.922 -2.141 1 32.03 302 GLN B N 1
ATOM 5003 C CA . GLN B 1 302 ? 28.297 -10.906 -1.097 1 32.03 302 GLN B CA 1
ATOM 5004 C C . GLN B 1 302 ? 27.141 -10.469 -0.207 1 32.03 302 GLN B C 1
ATOM 5006 O O . GLN B 1 302 ? 27.219 -9.438 0.462 1 32.03 302 GLN B O 1
ATOM 5011 N N . ILE B 1 303 ? 26.125 -10.617 -0.723 1 33.53 303 ILE B N 1
ATOM 5012 C CA . ILE B 1 303 ? 24.938 -10.375 0.087 1 33.53 303 ILE B CA 1
ATOM 5013 C C . ILE B 1 303 ? 24.953 -11.273 1.321 1 33.53 303 ILE B C 1
ATOM 5015 O O . ILE B 1 303 ? 25.047 -12.5 1.203 1 33.53 303 ILE B O 1
ATOM 5019 N N . VAL B 1 304 ? 25.641 -10.945 2.359 1 30.16 304 VAL B N 1
ATOM 5020 C CA . VAL B 1 304 ? 25.5 -11.695 3.602 1 30.16 304 VAL B CA 1
ATOM 5021 C C . VAL B 1 304 ? 24.016 -11.766 3.992 1 30.16 304 VAL B C 1
ATOM 5023 O O . VAL B 1 304 ? 23.391 -10.734 4.258 1 30.16 304 VAL B O 1
ATOM 5026 N N . VAL B 1 305 ? 23.438 -12.656 3.445 1 32 305 VAL B N 1
ATOM 5027 C CA . VAL B 1 305 ? 22.062 -13.008 3.766 1 32 305 VAL B CA 1
ATOM 5028 C C . VAL B 1 305 ? 22 -13.734 5.105 1 32 305 VAL B C 1
ATOM 5030 O O . VAL B 1 305 ? 22.656 -14.766 5.281 1 32 305 VAL B O 1
ATOM 5033 N N . ASN B 1 306 ? 21.031 -13.398 5.906 1 29.23 306 ASN B N 1
ATOM 5034 C CA . ASN B 1 306 ? 20.688 -14.07 7.152 1 29.23 306 ASN B CA 1
ATOM 5035 C C . ASN B 1 306 ? 21.922 -14.523 7.914 1 29.23 306 ASN B C 1
ATOM 5037 O O . ASN B 1 306 ? 22.109 -15.719 8.156 1 29.23 306 ASN B O 1
ATOM 5041 N N . GLY B 1 307 ? 23.031 -13.836 8.203 1 30.11 307 GLY B N 1
ATOM 5042 C CA . GLY B 1 307 ? 24.156 -14.273 9.016 1 30.11 307 GLY B CA 1
ATOM 5043 C C . GLY B 1 307 ? 25.188 -15.062 8.234 1 30.11 307 GLY B C 1
ATOM 5044 O O . GLY B 1 307 ? 26.281 -15.352 8.742 1 30.11 307 GLY B O 1
ATOM 5045 N N . TRP B 1 308 ? 24.719 -15.891 7.27 1 27.55 308 TRP B N 1
ATOM 5046 C CA . TRP B 1 308 ? 25.688 -16.703 6.539 1 27.55 308 TRP B CA 1
ATOM 5047 C C . TRP B 1 308 ? 26.234 -15.945 5.336 1 27.55 308 TRP B C 1
ATOM 5049 O O . TRP B 1 308 ? 25.5 -15.219 4.664 1 27.55 308 TRP B O 1
ATOM 5059 N N . VAL B 1 309 ? 27.438 -15.656 5.383 1 30.94 309 VAL B N 1
ATOM 5060 C CA . VAL B 1 309 ? 28.281 -15.141 4.301 1 30.94 309 VAL B CA 1
ATOM 5061 C C . VAL B 1 309 ? 28.359 -16.172 3.176 1 30.94 309 VAL B C 1
ATOM 5063 O O . VAL B 1 309 ? 28.812 -17.297 3.393 1 30.94 309 VAL B O 1
ATOM 5066 N N . HIS B 1 310 ? 27.516 -16.156 2.168 1 29.78 310 HIS B N 1
ATOM 5067 C CA . HIS B 1 310 ? 27.875 -17.016 1.051 1 29.78 310 HIS B CA 1
ATOM 5068 C C . HIS B 1 310 ? 28.859 -16.312 0.112 1 29.78 310 HIS B C 1
ATOM 5070 O O . HIS B 1 310 ? 28.547 -15.25 -0.424 1 29.78 310 HIS B O 1
ATOM 5076 N N . ARG B 1 311 ? 30.094 -16.781 0.222 1 29.89 311 ARG B N 1
ATOM 5077 C CA . ARG B 1 311 ? 31.188 -16.406 -0.68 1 29.89 311 ARG B CA 1
ATOM 5078 C C . ARG B 1 311 ? 31.062 -17.141 -2.016 1 29.89 311 ARG B C 1
ATOM 5080 O O . ARG B 1 311 ? 31 -18.359 -2.055 1 29.89 311 ARG B O 1
ATOM 5087 N N . ILE B 1 312 ? 30.531 -16.438 -2.988 1 30.39 312 ILE B N 1
ATOM 5088 C CA . ILE B 1 312 ? 30.719 -17.094 -4.277 1 30.39 312 ILE B CA 1
ATOM 5089 C C . ILE B 1 312 ? 32.188 -17.062 -4.652 1 30.39 312 ILE B C 1
ATOM 5091 O O . ILE B 1 312 ? 32.781 -16 -4.871 1 30.39 312 ILE B O 1
ATOM 5095 N N . GLN B 1 313 ? 32.969 -18.031 -4.172 1 28.38 313 GLN B N 1
ATOM 5096 C CA . GLN B 1 313 ? 34.344 -18.281 -4.574 1 28.38 313 GLN B CA 1
ATOM 5097 C C . GLN B 1 313 ? 34.469 -18.391 -6.094 1 28.38 313 GLN B C 1
ATOM 5099 O O . GLN B 1 313 ? 33.625 -19.016 -6.746 1 28.38 313 GLN B O 1
ATOM 5104 N N . GLU B 1 314 ? 35.156 -17.391 -6.625 1 30.08 314 GLU B N 1
ATOM 5105 C CA . GLU B 1 314 ? 35.719 -17.703 -7.934 1 30.08 314 GLU B CA 1
ATOM 5106 C C . GLU B 1 314 ? 36.344 -19.094 -7.93 1 30.08 314 GLU B C 1
ATOM 5108 O O . GLU B 1 314 ? 37.219 -19.391 -7.086 1 30.08 314 GLU B O 1
ATOM 5113 N N . GLU B 1 315 ? 35.656 -20.141 -8.273 1 27.12 315 GLU B N 1
ATOM 5114 C CA . GLU B 1 315 ? 36.5 -21.281 -8.648 1 27.12 315 GLU B CA 1
ATOM 5115 C C . GLU B 1 315 ? 37.562 -20.875 -9.695 1 27.12 315 GLU B C 1
ATOM 5117 O O . GLU B 1 315 ? 37.188 -20.422 -10.781 1 27.12 315 GLU B O 1
ATOM 5122 N N . ASN B 1 316 ? 38.688 -20.422 -9.281 1 25.88 316 ASN B N 1
ATOM 5123 C CA . ASN B 1 316 ? 39.844 -20.641 -10.148 1 25.88 316 ASN B CA 1
ATOM 5124 C C . ASN B 1 316 ? 39.812 -22.031 -10.766 1 25.88 316 ASN B C 1
ATOM 5126 O O . ASN B 1 316 ? 39.719 -23.031 -10.047 1 25.88 316 ASN B O 1
ATOM 5130 N N . GLN B 1 317 ? 39.594 -22.109 -12.148 1 23.17 317 GLN B N 1
ATOM 5131 C CA . GLN B 1 317 ? 40.406 -23.094 -12.844 1 23.17 317 GLN B CA 1
ATOM 5132 C C . GLN B 1 317 ? 41.906 -22.734 -12.758 1 23.17 317 GLN B C 1
ATOM 5134 O O . GLN B 1 317 ? 42.25 -21.547 -12.797 1 23.17 317 GLN B O 1
#

Nearest PDB structures (foldseek):
  3gf8-assembly1_A  TM=9.135E-01  e=2.387E-53  Bacteroides thetaiotaomicron VPI-5482
  3pay-assembly1_D  TM=8.498E-01  e=3.867E-28  Bacteroides ovatus ATCC 8483
  4qdg-assembly1_A  TM=8.723E-01  e=2.402E-27  Bacteroides thetaiotaomicron VPI-5482
  3pay-assembly1_B  TM=8.461E-01  e=2.693E-27  Bacteroides ovatus ATCC 8483
  5nfi-assembly1_B  TM=8.079E-01  e=1.867E-17  Porphyromonas gingivalis ATCC 33277

InterPro domains:
  IPR014941 Fimbrium subunit FimB/Mfa2/Mfa3 [PF08842] (33-313)